Protein AF-A0A6L9K5I9-F1 (afdb_monomer)

Mean predicted aligned error: 16.84 Å

pLDDT: mean 73.8, std 23.32, range [23.48, 98.81]

Solvent-accessible surface area (backbone atoms only — not comparable to full-atom values): 22232 Å² total; per-residue (Å²): 139,78,74,70,57,63,64,54,61,61,72,71,57,84,81,70,62,66,50,76,47,71,53,78,63,86,67,100,59,48,46,54,65,46,84,79,52,82,53,66,43,100,80,73,38,39,38,43,39,44,47,50,68,96,60,84,58,70,50,63,47,52,79,32,94,57,38,46,59,48,74,42,62,95,73,36,30,36,41,38,38,45,59,85,59,86,42,80,53,63,50,74,37,50,32,45,35,38,39,87,93,21,48,30,38,38,40,40,36,40,48,38,26,75,73,78,82,60,56,69,46,55,48,34,51,50,22,53,50,58,39,43,71,38,87,83,83,68,62,84,91,52,65,66,73,76,28,86,42,41,41,65,43,79,54,96,92,36,56,40,45,31,34,39,51,49,57,59,60,67,42,42,25,49,53,51,40,68,46,56,56,61,36,54,60,24,32,36,39,31,48,23,46,24,48,30,23,48,45,58,54,72,37,51,73,25,58,52,24,28,36,42,31,48,24,40,30,50,30,25,48,49,79,52,57,65,27,57,48,25,29,32,40,30,51,19,42,28,49,31,26,51,55,66,63,72,70,60,31,64,24,48,57,23,28,36,42,32,48,22,38,26,55,30,28,50,45,68,63,83,69,47,63,53,36,48,48,24,27,36,45,30,51,20,40,27,53,32,26,51,49,63,56,56,53,61,36,65,27,61,48,27,30,34,41,30,52,19,41,28,49,30,27,50,46,66,46,68,45,48,39,66,25,85,48,50,76,41,57,37,55,20,48,40,55,61,44,82,69,83,42,67,46,52,75,68,35,73,81,61,75,81,57,92,72,75,51,72,57,79,61,94,89,64,86,80,79,76,80,88,63,99,83,69,84,93,77,85,89,75,94,63,94,70,75,89,76,81,76,81,75,77,78,77,62,73,68,80,74,68,81,116

Secondary structure (DSSP, 8-state):
--STTHHHHGGGS----EEEEEEPPSSSS---B--------TTS-EEEEEB--SSS--EEEES-TTEEEEEEGGGTEEEEEEPPP-SSS-EEEEEEEEETTEEEEEEEEEPPPPP----HHHHHHHHHHHH--SSSSS-TTS-GGGSTTEEEEEETTEEEEEEEE-TT-S--EEE--GGGGG-TT--EEE-TTSEEEEEPPP-TT-TT--EEE--SSEEEE------TT-SEEE--SSEEEEEPPGGGGG-TT--EEE--SSEEESBPPGGGGG-TT-SEEE--SS--BSBPPGGGGG-TT--EEE--SS--EEPPPTTGGG-TT--EEE--SSEE-SPPPHHHHS-GGGGG-TT-BPPP-TT--------TTS---------------------THHHH--

Radius of gyration: 34.43 Å; Cα contacts (8 Å, |Δi|>4): 861; chains: 1; bounding box: 88×58×90 Å

Sequence (402 aa):
MKNKYIYRLFLMLSIVLLAVSCKQPEPEDSLSLSVASIIASADANTYQVNVTTTVSDFTALSDADWCAVSSDISKKNITIVVSKNELTISRKAKITVTAGTKTAFVSVTQAAAEAPVYTKTKRDSMALIALNTGETKWDKTVSMNSWSGVKVEMIDGVRRVTELNVPSAGFITGAFSDSIKNLTELLYLDLSGNNLTNSIPSLVTLNKLIVIDLKNNKLTGVIPTLPISLAYISFGQNNLSGALPLQIKDLTGLMVFDLGLNDLTGSIPAEWSTLTKLRYFYLYGNLLSGTIPAYIASFSKLESLALDYNQLTGEIPAGIGSINSLLKLYLQQNKLTGSIPADLLNNTHWLEWKDFVLPQQNNTTLSAVNSSKYPTKYFRVTSLEPKIQIYPLPEKKYYLER

Structure (mmCIF, N/CA/C/O backbone):
data_AF-A0A6L9K5I9-F1
#
_entry.id   AF-A0A6L9K5I9-F1
#
loop_
_atom_site.group_PDB
_atom_site.id
_atom_site.type_symbol
_atom_site.label_atom_id
_atom_site.label_alt_id
_atom_site.label_comp_id
_atom_site.label_asym_id
_atom_site.label_entity_id
_atom_site.label_seq_id
_atom_site.pdbx_PDB_ins_code
_atom_site.Cartn_x
_atom_site.Cartn_y
_atom_site.Cartn_z
_atom_site.occupancy
_atom_site.B_iso_or_equiv
_atom_site.auth_seq_id
_atom_site.auth_comp_id
_atom_site.auth_asym_id
_atom_site.auth_atom_id
_atom_site.pdbx_PDB_model_num
ATOM 1 N N . MET A 1 1 ? -3.494 7.068 -46.909 1.00 37.44 1 MET A N 1
ATOM 2 C CA . MET A 1 1 ? -2.391 6.168 -46.487 1.00 37.44 1 MET A CA 1
ATOM 3 C C . MET A 1 1 ? -1.022 6.446 -47.145 1.00 37.44 1 MET A C 1
ATOM 5 O O . MET A 1 1 ? -0.133 5.628 -46.978 1.00 37.44 1 MET A O 1
ATOM 9 N N . LYS A 1 2 ? -0.765 7.607 -47.782 1.00 26.44 2 LYS A N 1
ATOM 10 C CA . LYS A 1 2 ? 0.569 7.927 -48.354 1.00 26.44 2 LYS A CA 1
ATOM 11 C C . LYS A 1 2 ? 1.364 9.059 -47.671 1.00 26.44 2 LYS A C 1
ATOM 13 O O . LYS A 1 2 ? 2.539 9.195 -47.959 1.00 26.44 2 LYS A O 1
ATOM 18 N N . ASN A 1 3 ? 0.799 9.774 -46.690 1.00 29.47 3 ASN A N 1
ATOM 19 C CA . ASN A 1 3 ? 1.494 10.889 -46.007 1.00 29.47 3 ASN A CA 1
ATOM 20 C C . ASN A 1 3 ? 1.966 10.613 -44.566 1.00 29.47 3 ASN A C 1
ATOM 22 O O . ASN A 1 3 ? 2.546 11.488 -43.937 1.00 29.47 3 ASN A O 1
ATOM 26 N N . LYS A 1 4 ? 1.778 9.396 -44.031 1.00 29.66 4 LYS A N 1
ATOM 27 C CA . LYS A 1 4 ? 2.239 9.034 -42.669 1.00 29.66 4 LYS A CA 1
ATOM 28 C C . LYS A 1 4 ? 3.623 8.364 -42.639 1.00 29.66 4 LYS A C 1
ATOM 30 O O . LYS A 1 4 ? 4.218 8.245 -41.573 1.00 29.66 4 LYS A O 1
ATOM 35 N N . TYR A 1 5 ? 4.138 7.957 -43.802 1.00 29.45 5 TYR A N 1
ATOM 36 C CA . TYR A 1 5 ? 5.473 7.363 -43.946 1.00 29.45 5 TYR A CA 1
ATOM 37 C C . TYR A 1 5 ? 6.571 8.406 -44.189 1.00 29.45 5 TYR A C 1
ATOM 39 O O . TYR A 1 5 ? 7.704 8.173 -43.790 1.00 29.45 5 TYR A O 1
ATOM 47 N N . ILE A 1 6 ? 6.235 9.587 -44.719 1.00 31.75 6 ILE A N 1
ATOM 48 C CA . ILE A 1 6 ? 7.206 10.674 -44.939 1.00 31.75 6 ILE A CA 1
ATOM 49 C C . ILE A 1 6 ? 7.642 11.303 -43.600 1.00 31.75 6 ILE A C 1
ATOM 51 O O . ILE A 1 6 ? 8.823 11.564 -43.404 1.00 31.75 6 ILE A O 1
ATOM 55 N N . TYR A 1 7 ? 6.743 11.393 -42.611 1.00 28.20 7 TYR A N 1
ATOM 56 C CA . TYR A 1 7 ? 7.106 11.791 -41.240 1.00 28.20 7 TYR A CA 1
ATOM 57 C C . TYR A 1 7 ? 7.809 10.688 -40.428 1.00 28.20 7 TYR A C 1
ATOM 59 O O . TYR A 1 7 ? 8.507 10.994 -39.468 1.00 28.20 7 TYR A O 1
ATOM 67 N N . ARG A 1 8 ? 7.660 9.407 -40.800 1.00 29.86 8 ARG A N 1
ATOM 68 C CA . ARG A 1 8 ? 8.385 8.293 -40.156 1.00 29.86 8 ARG A CA 1
ATOM 69 C C . ARG A 1 8 ? 9.781 8.071 -40.731 1.00 29.86 8 ARG A C 1
ATOM 71 O O . ARG A 1 8 ? 10.629 7.560 -40.012 1.00 29.86 8 ARG A O 1
ATOM 78 N N . LEU A 1 9 ? 10.027 8.485 -41.974 1.00 27.02 9 LEU A N 1
ATOM 79 C CA . LEU A 1 9 ? 11.362 8.445 -42.572 1.00 27.02 9 LEU A CA 1
ATOM 80 C C . LEU A 1 9 ? 12.251 9.600 -42.076 1.00 27.02 9 LEU A C 1
ATOM 82 O O . LEU A 1 9 ? 13.461 9.440 -41.998 1.00 27.02 9 LEU A O 1
ATOM 86 N N . PHE A 1 10 ? 11.654 10.717 -41.644 1.00 28.89 10 PHE A N 1
ATOM 87 C CA . PHE A 1 10 ? 12.381 11.821 -41.003 1.00 28.89 10 PHE A CA 1
ATOM 88 C C . PHE A 1 10 ? 12.674 11.607 -39.507 1.00 28.89 10 PHE A C 1
ATOM 90 O O . PHE A 1 10 ? 13.553 12.268 -38.967 1.00 28.89 10 PHE A O 1
ATOM 97 N N . LEU A 1 11 ? 11.997 10.665 -38.835 1.00 27.81 11 LEU A N 1
ATOM 98 C CA . LEU A 1 11 ? 12.210 10.362 -37.408 1.00 27.81 11 LEU A CA 1
ATOM 99 C C . LEU A 1 11 ? 13.226 9.225 -37.156 1.00 27.81 11 LEU A C 1
ATOM 101 O O . LEU A 1 11 ? 13.406 8.792 -36.021 1.00 27.81 11 LEU A O 1
ATOM 105 N N . MET A 1 12 ? 13.877 8.737 -38.217 1.00 30.11 12 MET A N 1
ATOM 106 C CA . MET A 1 12 ? 15.059 7.863 -38.175 1.00 30.11 12 MET A CA 1
ATOM 107 C C . MET A 1 12 ? 16.297 8.557 -38.774 1.00 30.11 12 MET A C 1
ATOM 109 O O . MET A 1 12 ? 17.213 7.896 -39.248 1.00 30.11 12 MET A O 1
ATOM 113 N N . LEU A 1 13 ? 16.353 9.890 -38.742 1.00 33.66 13 LEU A N 1
ATOM 114 C CA . LEU A 1 13 ? 17.624 10.603 -38.822 1.00 33.66 13 LEU A CA 1
ATOM 115 C C . LEU A 1 13 ? 17.983 11.031 -37.405 1.00 33.66 13 LEU A C 1
ATOM 117 O O . LEU A 1 13 ? 17.402 11.962 -36.857 1.00 33.66 13 LEU A O 1
ATOM 121 N N . SER A 1 14 ? 18.925 10.322 -36.794 1.00 39.16 14 SER A N 1
ATOM 122 C CA . SER A 1 14 ? 19.628 10.784 -35.603 1.00 39.16 14 SER A CA 1
ATOM 123 C C . SER A 1 14 ? 20.264 12.139 -35.913 1.00 39.16 14 SER A C 1
ATOM 125 O O . SER A 1 14 ? 21.324 12.196 -36.532 1.00 39.16 14 SER A O 1
ATOM 127 N N . ILE A 1 15 ? 19.604 13.232 -35.518 1.00 43.12 15 ILE A N 1
ATOM 128 C CA . ILE A 1 15 ? 20.187 14.573 -35.562 1.00 43.12 15 ILE A CA 1
ATOM 129 C C . ILE A 1 15 ? 21.228 14.616 -34.447 1.00 43.12 15 ILE A C 1
ATOM 131 O O . ILE A 1 15 ? 20.967 15.007 -33.313 1.00 43.12 15 ILE A O 1
ATOM 135 N N . VAL A 1 16 ? 22.427 14.146 -34.767 1.00 49.56 16 VAL A N 1
ATOM 136 C CA . VAL A 1 16 ? 23.600 14.403 -33.951 1.00 49.56 16 VAL A CA 1
ATOM 137 C C . VAL A 1 16 ? 23.960 15.866 -34.185 1.00 49.56 16 VAL A C 1
ATOM 139 O O . VAL A 1 16 ? 24.502 16.221 -35.230 1.00 49.56 16 VAL A O 1
ATOM 142 N N . LEU A 1 17 ? 23.628 16.745 -33.238 1.00 51.12 17 LEU A N 1
ATOM 143 C CA . LEU A 1 17 ? 24.136 18.114 -33.266 1.00 51.12 17 LEU A CA 1
ATOM 144 C C . LEU A 1 17 ? 25.637 18.049 -32.932 1.00 51.12 17 LEU A C 1
ATOM 146 O O . LEU A 1 17 ? 26.024 17.944 -31.767 1.00 51.12 17 LEU A O 1
ATOM 150 N N . LEU A 1 18 ? 26.476 18.012 -33.967 1.00 54.06 18 LEU A N 1
ATOM 151 C CA . LEU A 1 18 ? 27.933 18.041 -33.854 1.00 54.06 18 LEU A CA 1
ATOM 152 C C . LEU A 1 18 ? 28.428 19.471 -34.039 1.00 54.06 18 LEU A C 1
ATOM 154 O O . LEU A 1 18 ? 28.191 20.095 -35.071 1.00 54.06 18 LEU A O 1
ATOM 158 N N . ALA A 1 19 ? 29.129 19.976 -33.027 1.00 57.81 19 ALA A N 1
ATOM 159 C CA . ALA A 1 19 ? 29.834 21.246 -33.101 1.00 57.81 19 ALA A CA 1
ATOM 160 C C . ALA A 1 19 ? 31.334 20.966 -33.215 1.00 57.81 19 ALA A C 1
ATOM 162 O O . ALA A 1 19 ? 31.921 20.327 -32.336 1.00 57.81 19 ALA A O 1
ATOM 163 N N . VAL A 1 20 ? 31.939 21.452 -34.299 1.00 58.50 20 VAL A N 1
ATOM 164 C CA . VAL A 1 20 ? 33.385 21.416 -34.524 1.00 58.50 20 VAL A CA 1
ATOM 165 C C . VAL A 1 20 ? 33.899 22.846 -34.440 1.00 58.50 20 VAL A C 1
ATOM 167 O O . VAL A 1 20 ? 33.431 23.714 -35.174 1.00 58.50 20 VAL A O 1
ATOM 170 N N . SER A 1 21 ? 34.843 23.105 -33.540 1.00 60.97 21 SER A N 1
ATOM 171 C CA . SER A 1 21 ? 35.489 24.413 -33.428 1.00 60.97 21 SER A CA 1
ATOM 172 C C . SER A 1 21 ? 37.004 24.269 -33.386 1.00 60.97 21 SER A C 1
ATOM 174 O O . SER A 1 21 ? 37.548 23.364 -32.752 1.00 60.97 21 SER A O 1
ATOM 176 N N . CYS A 1 22 ? 37.695 25.178 -34.067 1.00 57.91 22 CYS A N 1
ATOM 177 C CA . CYS A 1 22 ? 39.143 25.294 -33.980 1.00 57.91 22 CYS A CA 1
ATOM 178 C C . CYS A 1 22 ? 39.484 26.376 -32.965 1.00 57.91 22 CYS A C 1
ATOM 180 O O . CYS A 1 22 ? 38.955 27.486 -33.037 1.00 57.91 22 CYS A O 1
ATOM 182 N N . LYS A 1 23 ? 40.383 26.066 -32.031 1.00 56.25 23 LYS A N 1
ATOM 183 C CA . LYS A 1 23 ? 40.947 27.066 -31.125 1.00 56.25 23 LYS A CA 1
ATOM 184 C C . LYS A 1 23 ? 42.453 27.102 -31.336 1.00 56.25 23 LYS A C 1
ATOM 186 O O . LYS A 1 23 ? 43.134 26.101 -31.123 1.00 56.25 23 LYS A O 1
ATOM 191 N N . GLN A 1 24 ? 42.941 28.251 -31.787 1.00 55.66 24 GLN A N 1
ATOM 192 C CA . GLN A 1 24 ? 44.367 28.509 -31.943 1.00 55.66 24 GLN A CA 1
ATOM 193 C C . GLN A 1 24 ? 44.968 28.831 -30.568 1.00 55.66 24 GLN A C 1
ATOM 195 O O . GLN A 1 24 ? 44.384 29.642 -29.843 1.00 55.66 24 GLN A O 1
ATOM 200 N N . PRO A 1 25 ? 46.084 28.209 -30.163 1.00 50.41 25 PRO A N 1
ATOM 201 C CA . PRO A 1 25 ? 46.921 28.786 -29.121 1.00 50.41 25 PRO A CA 1
ATOM 202 C C . PRO A 1 25 ? 47.655 30.020 -29.690 1.00 50.41 25 PRO A C 1
ATOM 204 O O . PRO A 1 25 ? 48.114 29.984 -30.829 1.00 50.41 25 PRO A O 1
ATOM 207 N N . GLU A 1 26 ? 47.767 31.109 -28.926 1.00 47.28 26 GLU A N 1
ATOM 208 C CA . GLU A 1 26 ? 48.805 32.130 -29.175 1.00 47.28 26 GLU A CA 1
ATOM 209 C C . GLU A 1 26 ? 50.109 31.702 -28.474 1.00 47.28 26 GLU A C 1
ATOM 211 O O . GLU A 1 26 ? 50.004 31.083 -27.407 1.00 47.28 26 GLU A O 1
ATOM 216 N N . PRO A 1 27 ? 51.321 32.003 -29.005 1.00 57.25 27 PRO A N 1
ATOM 217 C CA . PRO A 1 27 ? 51.669 33.004 -30.033 1.00 57.25 27 PRO A CA 1
ATOM 218 C C . PRO A 1 27 ? 52.239 32.415 -31.353 1.00 57.25 27 PRO A C 1
ATOM 220 O O . PRO A 1 27 ? 52.325 31.199 -31.477 1.00 57.25 27 PRO A O 1
ATOM 223 N N . GLU A 1 28 ? 52.575 33.316 -32.303 1.00 51.91 28 GLU A N 1
ATOM 224 C CA . GLU A 1 28 ? 53.202 33.302 -33.668 1.00 51.91 28 GLU A CA 1
ATOM 225 C C . GLU A 1 28 ? 53.589 31.994 -34.420 1.00 51.91 28 GLU A C 1
ATOM 227 O O . GLU A 1 28 ? 53.764 32.014 -35.642 1.00 51.91 28 GLU A O 1
ATOM 232 N N . ASP A 1 29 ? 53.634 30.838 -33.762 1.00 50.78 29 ASP A N 1
ATOM 233 C CA . ASP A 1 29 ? 53.947 29.517 -34.316 1.00 50.78 29 ASP A CA 1
ATOM 234 C C . ASP A 1 29 ? 52.746 28.558 -34.373 1.00 50.78 29 ASP A C 1
ATOM 236 O O . ASP A 1 29 ? 52.895 27.335 -34.394 1.00 50.78 29 ASP A O 1
ATOM 240 N N . SER A 1 30 ? 51.527 29.089 -34.455 1.00 54.94 30 SER A N 1
ATOM 241 C CA . SER A 1 30 ? 50.318 28.273 -34.571 1.00 54.94 30 SER A CA 1
ATOM 242 C C . SER A 1 30 ? 49.972 27.919 -36.026 1.00 54.94 30 SER A C 1
ATOM 244 O O . SER A 1 30 ? 50.198 28.680 -36.970 1.00 54.94 30 SER A O 1
ATOM 246 N N . LEU A 1 31 ? 49.465 26.699 -36.227 1.00 63.75 31 LEU A N 1
ATOM 247 C CA . LEU A 1 31 ? 48.953 26.218 -37.515 1.00 63.75 31 LEU A CA 1
ATOM 248 C C . LEU A 1 31 ? 47.589 26.841 -37.796 1.00 63.75 31 LEU A C 1
ATOM 250 O O . LEU A 1 31 ? 46.638 26.554 -37.072 1.00 63.75 31 LEU A O 1
ATOM 254 N N . SER A 1 32 ? 47.445 27.620 -38.872 1.00 59.91 32 SER A N 1
ATOM 255 C CA . SER A 1 32 ? 46.154 28.217 -39.224 1.00 59.91 32 SER A CA 1
ATOM 256 C C . SER A 1 32 ? 45.143 27.157 -39.688 1.00 59.91 32 SER A C 1
ATOM 258 O O . SER A 1 32 ? 45.092 26.710 -40.831 1.00 59.91 32 SER A O 1
ATOM 260 N N . LEU A 1 33 ? 44.274 26.749 -38.767 1.00 61.59 33 LEU A N 1
ATOM 261 C CA . LEU A 1 33 ? 43.131 25.890 -39.057 1.00 61.59 33 LEU A CA 1
ATOM 262 C C . LEU A 1 33 ? 41.921 26.759 -39.381 1.00 61.59 33 LEU A C 1
ATOM 264 O O . LEU A 1 33 ? 41.504 27.567 -38.549 1.00 61.59 33 LEU A O 1
ATOM 268 N N . SER A 1 34 ? 41.321 26.547 -40.549 1.00 57.34 34 SER A N 1
ATOM 269 C CA . SER A 1 34 ? 40.049 27.155 -40.926 1.00 57.34 34 SER A CA 1
ATOM 270 C C . SER A 1 34 ? 39.030 26.062 -41.232 1.00 57.34 34 SER A C 1
ATOM 272 O O . SER A 1 34 ? 39.247 25.168 -42.047 1.00 57.34 34 SER A O 1
ATOM 274 N N . VAL A 1 35 ? 37.877 26.123 -40.568 1.00 54.50 35 VAL A N 1
ATOM 275 C CA . VAL A 1 35 ? 36.762 25.223 -40.876 1.00 54.50 35 VAL A CA 1
ATOM 276 C C . VAL A 1 35 ? 36.058 25.786 -42.110 1.00 54.50 35 VAL A C 1
ATOM 278 O O . VAL A 1 35 ? 35.191 26.644 -41.992 1.00 54.50 35 VAL A O 1
ATOM 281 N N . ALA A 1 36 ? 36.484 25.362 -43.302 1.00 44.28 36 ALA A N 1
ATOM 282 C CA . ALA A 1 36 ? 35.944 25.884 -44.560 1.00 44.28 36 ALA A CA 1
ATOM 283 C C . ALA A 1 36 ? 34.514 25.387 -44.848 1.00 44.28 36 ALA A C 1
ATOM 285 O O . ALA A 1 36 ? 33.697 26.132 -45.380 1.00 44.28 36 ALA A O 1
ATOM 286 N N . SER A 1 37 ? 34.203 24.137 -44.492 1.00 47.41 37 SER A N 1
ATOM 287 C CA . SER A 1 37 ? 32.873 23.551 -44.678 1.00 47.41 37 SER A CA 1
ATOM 288 C C . SER A 1 37 ? 32.733 22.258 -43.885 1.00 47.41 37 SER A C 1
ATOM 290 O O . SER A 1 37 ? 33.524 21.338 -44.069 1.00 47.41 37 SER A O 1
ATOM 292 N N . ILE A 1 38 ? 31.691 22.152 -43.065 1.00 51.91 38 ILE A N 1
ATOM 293 C CA . ILE A 1 38 ? 31.254 20.867 -42.523 1.00 51.91 38 ILE A CA 1
ATOM 294 C C . ILE A 1 38 ? 30.366 20.213 -43.585 1.00 51.91 38 ILE A C 1
ATOM 296 O O . ILE A 1 38 ? 29.193 20.556 -43.716 1.00 51.91 38 ILE A O 1
ATOM 300 N N . ILE A 1 39 ? 30.934 19.302 -44.375 1.00 51.03 39 ILE A N 1
ATOM 301 C CA . ILE A 1 39 ? 30.154 18.470 -45.295 1.00 51.03 39 ILE A CA 1
ATOM 302 C C . ILE A 1 39 ? 29.812 17.189 -44.544 1.00 51.03 39 ILE A C 1
ATOM 304 O O . ILE A 1 39 ? 30.672 16.328 -44.377 1.00 51.03 39 ILE A O 1
ATOM 308 N N . ALA A 1 40 ? 28.573 17.085 -44.065 1.00 51.38 40 ALA A N 1
ATOM 309 C CA . ALA A 1 40 ? 28.052 15.814 -43.588 1.00 51.38 40 ALA A CA 1
ATOM 310 C C . ALA A 1 40 ? 27.915 14.871 -44.792 1.00 51.38 40 ALA A C 1
ATOM 312 O O . ALA A 1 40 ? 27.227 15.187 -45.766 1.00 51.38 40 ALA A O 1
ATOM 313 N N . SER A 1 41 ? 28.587 13.725 -44.742 1.00 53.12 41 SER A N 1
ATOM 314 C CA . SER A 1 41 ? 28.348 12.616 -45.669 1.00 53.12 41 SER A CA 1
ATOM 315 C C . SER A 1 41 ? 26.896 12.134 -45.581 1.00 53.12 41 SER A C 1
ATOM 317 O O . SER A 1 41 ? 26.194 12.377 -44.599 1.00 53.12 41 SER A O 1
ATOM 319 N N . ALA A 1 42 ? 26.442 11.393 -46.596 1.00 49.47 42 ALA A N 1
ATOM 320 C CA . ALA A 1 42 ? 25.084 10.845 -46.650 1.00 49.47 42 ALA A CA 1
ATOM 321 C C . ALA A 1 42 ? 24.710 9.942 -45.449 1.00 49.47 42 ALA A C 1
ATOM 323 O O . ALA A 1 42 ? 23.530 9.686 -45.228 1.00 49.47 42 ALA A O 1
ATOM 324 N N . ASP A 1 43 ? 25.693 9.477 -44.671 1.00 53.50 43 ASP A N 1
ATOM 325 C CA . ASP A 1 43 ? 25.524 8.663 -43.460 1.00 53.50 43 ASP A CA 1
ATOM 326 C C . ASP A 1 43 ? 25.540 9.466 -42.135 1.00 53.50 43 ASP A C 1
ATOM 328 O O . ASP A 1 43 ? 25.426 8.868 -41.066 1.00 53.50 43 ASP A O 1
ATOM 332 N N . ALA A 1 44 ? 25.661 10.801 -42.195 1.00 58.12 44 ALA A N 1
ATOM 333 C CA . ALA A 1 44 ? 25.676 11.741 -41.064 1.00 58.12 44 ALA A CA 1
ATOM 334 C C . ALA A 1 44 ? 26.794 11.547 -40.009 1.00 58.12 44 ALA A C 1
ATOM 336 O O . ALA A 1 44 ? 26.738 12.177 -38.953 1.00 58.12 44 ALA A O 1
ATOM 337 N N . ASN A 1 45 ? 27.818 10.726 -40.282 1.00 64.12 45 ASN A N 1
ATOM 338 C CA . ASN A 1 45 ? 28.879 10.394 -39.316 1.00 64.12 45 ASN A CA 1
ATOM 339 C C . ASN A 1 45 ? 30.294 10.825 -39.747 1.00 64.12 45 ASN A C 1
ATOM 341 O O . ASN A 1 45 ? 31.237 10.678 -38.966 1.00 64.12 45 ASN A O 1
ATOM 345 N N . THR A 1 46 ? 30.458 11.371 -40.956 1.00 62.97 46 THR A N 1
ATOM 346 C CA . THR A 1 46 ? 31.754 11.845 -41.468 1.00 62.97 46 THR A CA 1
ATOM 347 C C . THR A 1 46 ? 31.746 13.357 -41.679 1.00 62.97 46 THR A C 1
ATOM 349 O O . THR A 1 46 ? 30.794 13.918 -42.219 1.00 62.97 46 THR A O 1
ATOM 352 N N . TYR A 1 47 ? 32.833 14.005 -41.259 1.00 65.81 47 TYR A N 1
ATOM 353 C CA . TYR A 1 47 ? 33.050 15.449 -41.266 1.00 65.81 47 TYR A CA 1
ATOM 354 C C . TYR A 1 47 ? 34.430 15.747 -41.861 1.00 65.81 47 TYR A C 1
ATOM 356 O O . TYR A 1 47 ? 35.400 15.073 -41.528 1.00 65.81 47 TYR A O 1
ATOM 364 N N . GLN A 1 48 ? 34.554 16.761 -42.719 1.00 65.25 48 GLN A N 1
ATOM 365 C CA . GLN A 1 48 ? 35.847 17.181 -43.281 1.00 65.25 48 GLN A CA 1
ATOM 366 C C . GLN A 1 48 ? 36.276 18.546 -42.734 1.00 65.25 48 GLN A C 1
ATOM 368 O O . GLN A 1 48 ? 35.452 19.450 -42.600 1.00 65.25 48 GLN A O 1
ATOM 373 N N . VAL A 1 49 ? 37.562 18.690 -42.407 1.00 66.12 49 VAL A N 1
ATOM 374 C CA . VAL A 1 49 ? 38.171 19.907 -41.859 1.00 66.12 49 VAL A CA 1
ATOM 375 C C . VAL A 1 49 ? 39.433 20.238 -42.646 1.00 66.12 49 VAL A C 1
ATOM 377 O O . VAL A 1 49 ? 40.443 19.539 -42.562 1.00 66.12 49 VAL A O 1
ATOM 380 N N . ASN A 1 50 ? 39.396 21.358 -43.364 1.00 64.19 50 ASN A N 1
ATOM 381 C CA . ASN A 1 50 ? 40.550 21.832 -44.118 1.00 64.19 50 ASN A CA 1
ATOM 382 C C . ASN A 1 50 ? 41.633 22.378 -43.179 1.00 64.19 50 ASN A C 1
ATOM 384 O O . ASN A 1 50 ? 41.368 23.135 -42.244 1.00 64.19 50 ASN A O 1
ATOM 388 N N . VAL A 1 51 ? 42.878 22.008 -43.454 1.00 63.66 51 VAL A N 1
ATOM 389 C CA . VAL A 1 51 ? 44.055 22.456 -42.713 1.00 63.66 51 VAL A CA 1
ATOM 390 C C . VAL A 1 51 ? 44.855 23.365 -43.625 1.00 63.66 51 VAL A C 1
ATOM 392 O O . VAL A 1 51 ? 45.347 22.931 -44.662 1.00 63.66 51 VAL A O 1
ATOM 395 N N . THR A 1 52 ? 45.028 24.631 -43.253 1.00 61.22 52 THR A N 1
ATOM 396 C CA . THR A 1 52 ? 45.925 25.511 -44.006 1.00 61.22 52 THR A CA 1
ATOM 397 C C . THR A 1 52 ? 47.299 25.473 -43.345 1.00 61.22 52 THR A C 1
ATOM 399 O O . THR A 1 52 ? 47.472 25.852 -42.194 1.00 61.22 52 THR A O 1
ATOM 402 N N . THR A 1 53 ? 48.298 24.963 -44.062 1.00 60.72 53 THR A N 1
ATOM 403 C CA . THR A 1 53 ? 49.682 24.902 -43.574 1.00 60.72 53 THR A CA 1
ATOM 404 C C . THR A 1 53 ? 50.673 25.261 -44.676 1.00 60.72 53 THR A C 1
ATOM 406 O O . THR A 1 53 ? 50.458 24.952 -45.858 1.00 60.72 53 THR A O 1
ATOM 409 N N . THR A 1 54 ? 51.752 25.940 -44.280 1.00 59.12 54 THR A N 1
ATOM 410 C CA . THR A 1 54 ? 52.923 26.245 -45.115 1.00 59.12 54 THR A CA 1
ATOM 411 C C . THR A 1 54 ? 53.907 25.074 -45.192 1.00 59.12 54 THR A C 1
ATOM 413 O O . THR A 1 54 ? 54.746 25.054 -46.087 1.00 59.12 54 THR A O 1
ATOM 416 N N . VAL A 1 55 ? 53.785 24.088 -44.296 1.00 63.69 55 VAL A N 1
ATOM 417 C CA . VAL A 1 55 ? 54.591 22.857 -44.265 1.00 63.69 55 VAL A CA 1
ATOM 418 C C . VAL A 1 55 ? 53.918 21.782 -45.128 1.00 63.69 55 VAL A C 1
ATOM 420 O O . VAL A 1 55 ? 52.690 21.697 -45.149 1.00 63.69 55 VAL A O 1
ATOM 423 N N . SER A 1 56 ? 54.702 20.983 -45.860 1.00 64.88 56 SER A N 1
ATOM 424 C CA . SER A 1 56 ? 54.198 19.957 -46.791 1.00 64.88 56 SER A CA 1
ATOM 425 C C . SER A 1 56 ? 53.442 18.822 -46.102 1.00 64.88 56 SER A C 1
ATOM 427 O O . SER A 1 56 ? 52.475 18.321 -46.668 1.00 64.88 56 SER A O 1
ATOM 429 N N . ASP A 1 57 ? 53.841 18.468 -44.880 1.00 74.31 57 ASP A N 1
ATOM 430 C CA . ASP A 1 57 ? 53.349 17.294 -44.162 1.00 74.31 57 ASP A CA 1
ATOM 431 C C . ASP A 1 57 ? 52.765 17.667 -42.796 1.00 74.31 57 ASP A C 1
ATOM 433 O O . ASP A 1 57 ? 53.270 18.551 -42.097 1.00 74.31 57 ASP A O 1
ATOM 437 N N . PHE A 1 58 ? 51.696 16.974 -42.403 1.00 80.56 58 PHE A N 1
ATOM 438 C CA . PHE A 1 58 ? 51.065 17.111 -41.093 1.00 80.56 58 PHE A CA 1
ATOM 439 C C . PHE A 1 58 ? 50.482 15.775 -40.623 1.00 80.56 58 PHE A C 1
ATOM 441 O O . PHE A 1 58 ? 50.116 14.913 -41.424 1.00 80.56 58 PHE A O 1
ATOM 448 N N . THR A 1 59 ? 50.353 15.623 -39.309 1.00 82.88 59 THR A N 1
ATOM 449 C CA . THR A 1 59 ? 49.666 14.502 -38.663 1.00 82.88 59 THR A CA 1
ATOM 450 C C . THR A 1 59 ? 48.478 15.011 -37.859 1.00 82.88 59 THR A C 1
ATOM 452 O O . THR A 1 59 ? 48.459 16.157 -37.409 1.00 82.88 59 THR A O 1
ATOM 455 N N . ALA A 1 60 ? 47.460 14.167 -37.700 1.00 83.44 60 ALA A N 1
ATOM 456 C CA . ALA A 1 60 ? 46.285 14.473 -36.898 1.00 83.44 60 ALA A CA 1
ATOM 457 C C . ALA A 1 60 ? 45.914 13.258 -36.048 1.00 83.44 60 ALA A C 1
ATOM 459 O O . ALA A 1 60 ? 45.764 12.156 -36.573 1.00 83.44 60 ALA A O 1
ATOM 460 N N . LEU A 1 61 ? 45.786 13.461 -34.739 1.00 84.75 61 LEU A N 1
ATOM 461 C CA . LEU A 1 61 ? 45.486 12.406 -33.773 1.00 84.75 61 LEU A CA 1
ATOM 462 C C . LEU A 1 61 ? 44.329 12.834 -32.877 1.00 84.75 61 LEU A C 1
ATOM 464 O O . LEU A 1 61 ? 44.323 13.953 -32.366 1.00 84.75 61 LEU A O 1
ATOM 468 N N . SER A 1 62 ? 43.366 11.937 -32.686 1.00 86.62 62 SER A N 1
ATOM 469 C CA . SER A 1 62 ? 42.270 12.096 -31.727 1.00 86.62 62 SER A CA 1
ATOM 470 C C . SER A 1 62 ? 42.648 11.485 -30.381 1.00 86.62 62 SER A C 1
ATOM 472 O O . SER A 1 62 ? 43.313 10.452 -30.338 1.00 86.62 62 SER A O 1
ATOM 474 N N . ASP A 1 63 ? 42.202 12.105 -29.292 1.00 86.50 63 ASP A N 1
ATOM 475 C CA . ASP A 1 63 ? 42.311 11.574 -27.928 1.00 86.50 63 ASP A CA 1
ATOM 476 C C . ASP A 1 63 ? 41.144 10.650 -27.531 1.00 86.50 63 ASP A C 1
ATOM 478 O O . ASP A 1 63 ? 41.116 10.135 -26.414 1.00 86.50 63 ASP A O 1
ATOM 482 N N . ALA A 1 64 ? 40.186 10.438 -28.436 1.00 80.00 64 ALA A N 1
ATOM 483 C CA . ALA A 1 64 ? 38.967 9.691 -28.178 1.00 80.00 64 ALA A CA 1
ATOM 484 C C . ALA A 1 64 ? 38.799 8.512 -29.142 1.00 80.00 64 ALA A C 1
ATOM 486 O O . ALA A 1 64 ? 38.838 8.672 -30.361 1.00 80.00 64 ALA A O 1
ATOM 487 N N . ASP A 1 65 ? 38.509 7.341 -28.580 1.00 79.81 65 ASP A N 1
ATOM 488 C CA . ASP A 1 65 ? 38.240 6.081 -29.284 1.00 79.81 65 ASP A CA 1
ATOM 489 C C . ASP A 1 65 ? 36.998 6.130 -30.192 1.00 79.81 65 ASP A C 1
ATOM 491 O O . ASP A 1 65 ? 36.927 5.448 -31.213 1.00 79.81 65 ASP A O 1
ATOM 495 N N . TRP A 1 66 ? 36.027 6.976 -29.855 1.00 75.50 66 TRP A N 1
ATOM 496 C CA . TRP A 1 66 ? 34.796 7.170 -30.615 1.00 75.50 66 TRP A CA 1
ATOM 497 C C . TRP A 1 66 ? 34.917 8.183 -31.764 1.00 75.50 66 TRP A C 1
ATOM 499 O O . TRP A 1 66 ? 33.948 8.343 -32.512 1.00 75.50 66 TRP A O 1
ATOM 509 N N . CYS A 1 67 ? 36.059 8.865 -31.899 1.00 80.50 67 CYS A N 1
ATOM 510 C CA . CYS A 1 67 ? 36.333 9.905 -32.891 1.00 80.50 67 CYS A CA 1
ATOM 511 C C . CYS A 1 67 ? 37.613 9.543 -33.660 1.00 80.50 67 CYS A C 1
ATOM 513 O O . CYS A 1 67 ? 38.721 9.804 -33.199 1.00 80.50 67 CYS A O 1
ATOM 515 N N . ALA A 1 68 ? 37.466 8.919 -34.825 1.00 81.25 68 ALA A N 1
ATOM 516 C CA . ALA A 1 68 ? 38.577 8.532 -35.681 1.00 81.25 68 ALA A CA 1
ATOM 517 C C . ALA A 1 68 ? 38.965 9.670 -36.632 1.00 81.25 68 ALA A C 1
ATOM 519 O O . ALA A 1 68 ? 38.123 10.455 -37.073 1.00 81.25 68 ALA A O 1
ATOM 520 N N . VAL A 1 69 ? 40.253 9.748 -36.964 1.00 84.56 69 VAL A N 1
ATOM 521 C CA . VAL A 1 69 ? 40.809 10.814 -37.799 1.00 84.56 69 VAL A CA 1
ATOM 522 C C . VAL A 1 69 ? 41.716 10.216 -38.865 1.00 84.56 69 VAL A C 1
ATOM 524 O O . VAL A 1 69 ? 42.541 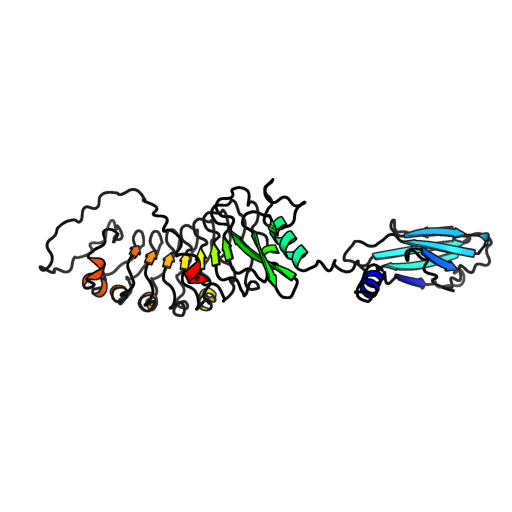9.355 -38.569 1.00 84.56 69 VAL A O 1
ATOM 527 N N . SER A 1 70 ? 41.580 10.690 -40.100 1.00 82.12 70 SER A N 1
ATOM 528 C CA . SER A 1 70 ? 42.505 10.409 -41.196 1.00 82.12 70 SER A CA 1
ATOM 529 C C . SER A 1 70 ? 42.909 11.704 -41.900 1.00 82.12 70 SER A C 1
ATOM 531 O O . SER A 1 70 ? 42.132 12.657 -41.976 1.00 82.12 70 SER A O 1
ATOM 533 N N . SER A 1 71 ? 44.143 11.767 -42.400 1.00 79.94 71 SER A N 1
ATOM 534 C CA . SER A 1 71 ? 44.675 12.926 -43.121 1.00 79.94 71 SER A CA 1
ATOM 535 C C . SER A 1 71 ? 44.873 12.612 -44.605 1.00 79.94 71 SER A C 1
ATOM 537 O O . SER A 1 71 ? 45.426 11.577 -44.968 1.00 79.94 71 SER A O 1
ATOM 539 N N . ASP A 1 72 ? 44.442 13.531 -45.470 1.00 76.12 72 ASP A N 1
ATOM 540 C CA . ASP A 1 72 ? 44.790 13.553 -46.893 1.00 76.12 72 ASP A CA 1
ATOM 541 C C . ASP A 1 72 ? 45.792 14.693 -47.113 1.00 76.12 72 ASP A C 1
ATOM 543 O O . ASP A 1 72 ? 45.421 15.862 -47.265 1.00 76.12 72 ASP A O 1
ATOM 547 N N . ILE A 1 73 ? 47.081 14.340 -47.080 1.00 71.69 73 ILE A N 1
ATOM 548 C CA . ILE A 1 73 ? 48.201 15.286 -47.196 1.00 71.69 73 ILE A CA 1
ATOM 549 C C . ILE A 1 73 ? 48.154 16.012 -48.548 1.00 71.69 73 ILE A C 1
ATOM 551 O O . ILE A 1 73 ? 48.370 17.222 -48.608 1.00 71.69 73 ILE A O 1
ATOM 555 N N . SER A 1 74 ? 47.767 15.307 -49.620 1.00 70.25 74 SER A N 1
ATOM 556 C CA . SER A 1 74 ? 47.690 15.864 -50.978 1.00 70.25 74 SER A CA 1
ATOM 557 C C . SER A 1 74 ? 46.650 16.981 -51.109 1.00 70.25 74 SER A C 1
ATOM 559 O O . SER A 1 74 ? 46.822 17.905 -51.903 1.00 70.25 74 SER A O 1
ATOM 561 N N . LYS A 1 75 ? 45.592 16.925 -50.290 1.00 66.75 75 LYS A N 1
ATOM 562 C CA . LYS A 1 75 ? 44.496 17.903 -50.274 1.00 66.75 75 LYS A CA 1
ATOM 563 C C . LYS A 1 75 ? 44.534 18.851 -49.081 1.00 66.75 75 LYS A C 1
ATOM 565 O O . LYS A 1 75 ? 43.628 19.669 -48.946 1.00 66.75 75 LYS A O 1
ATOM 570 N N . LYS A 1 76 ? 45.545 18.737 -48.213 1.00 73.06 76 LYS A N 1
ATOM 571 C CA . LYS A 1 76 ? 45.645 19.482 -46.949 1.00 73.06 76 LYS A CA 1
ATOM 572 C C . LYS A 1 76 ? 44.346 19.424 -46.123 1.00 73.06 76 LYS A C 1
ATOM 574 O O . LYS A 1 76 ? 43.855 20.437 -45.631 1.00 73.06 76 LYS A O 1
ATOM 579 N N . ASN A 1 77 ? 43.754 18.235 -46.004 1.00 74.81 77 ASN A N 1
ATOM 580 C CA . ASN A 1 77 ? 42.454 18.037 -45.356 1.00 74.81 77 ASN A CA 1
ATOM 581 C C . ASN A 1 77 ? 42.528 16.926 -44.301 1.00 74.81 77 ASN A C 1
ATOM 583 O O . ASN A 1 77 ? 43.251 15.941 -44.464 1.00 74.81 77 ASN A O 1
ATOM 587 N N . ILE A 1 78 ? 41.760 17.081 -43.227 1.00 76.75 78 ILE A N 1
ATOM 588 C CA . ILE A 1 78 ? 41.516 16.059 -42.218 1.00 76.75 78 ILE A CA 1
ATOM 589 C C . ILE A 1 78 ? 40.073 15.583 -42.344 1.00 76.75 78 ILE A C 1
ATOM 591 O O . ILE A 1 78 ? 39.133 16.372 -42.281 1.00 76.75 78 ILE A O 1
ATOM 595 N N . THR A 1 79 ? 39.888 14.273 -42.450 1.00 77.81 79 THR A N 1
ATOM 596 C CA . THR A 1 79 ? 38.576 13.642 -42.324 1.00 77.81 79 THR A CA 1
ATOM 597 C C . THR A 1 79 ? 38.400 13.128 -40.899 1.00 77.81 79 THR A C 1
ATOM 599 O O . THR A 1 79 ? 39.236 12.394 -40.378 1.00 77.81 79 THR A O 1
ATOM 602 N N . ILE A 1 80 ? 37.303 13.529 -40.269 1.00 77.25 80 ILE A N 1
ATOM 603 C CA . ILE A 1 80 ? 36.880 13.130 -38.932 1.00 77.25 80 ILE A CA 1
ATOM 604 C C . ILE A 1 80 ? 35.676 12.206 -39.091 1.00 77.25 80 ILE A C 1
ATOM 606 O O . ILE A 1 80 ? 34.667 12.588 -39.682 1.00 77.25 80 ILE A O 1
ATOM 610 N N . VAL A 1 81 ? 35.768 11.001 -38.544 1.00 76.56 81 VAL A N 1
ATOM 611 C CA . VAL A 1 81 ? 34.679 10.022 -38.519 1.00 76.56 81 VAL A CA 1
ATOM 612 C C . VAL A 1 81 ? 34.297 9.782 -37.069 1.00 76.56 81 VAL A C 1
ATOM 614 O O . VAL A 1 81 ? 35.131 9.387 -36.259 1.00 76.56 81 VAL A O 1
ATOM 617 N N . VAL A 1 82 ? 33.035 10.011 -36.725 1.00 73.94 82 VAL A N 1
ATOM 618 C CA . VAL A 1 82 ? 32.539 9.802 -35.362 1.00 73.94 82 VAL A CA 1
ATOM 619 C C . VAL A 1 82 ? 31.618 8.594 -35.305 1.00 73.94 82 VAL A C 1
ATOM 621 O O . VAL A 1 82 ? 30.758 8.396 -36.158 1.00 73.94 82 VAL A O 1
ATOM 624 N N . SER A 1 83 ? 31.768 7.784 -34.263 1.00 74.56 83 SER A N 1
ATOM 625 C CA . SER A 1 83 ? 30.790 6.746 -33.944 1.00 74.56 83 SER A CA 1
ATOM 626 C C . SER A 1 83 ? 29.544 7.360 -33.299 1.00 74.56 83 SER A C 1
ATOM 628 O O . SER A 1 83 ? 29.564 8.468 -32.746 1.00 74.56 83 SER A O 1
ATOM 630 N N . LYS A 1 84 ? 28.432 6.627 -33.340 1.00 69.25 84 LYS A N 1
ATOM 631 C CA . LYS A 1 84 ? 27.180 7.026 -32.691 1.00 69.25 84 LYS A CA 1
ATOM 632 C C . LYS A 1 84 ? 27.377 7.177 -31.176 1.00 69.25 84 LYS A C 1
ATOM 634 O O . LYS A 1 84 ? 28.001 6.325 -30.546 1.00 69.25 84 LYS A O 1
ATOM 639 N N . ASN A 1 85 ? 26.836 8.246 -30.587 1.00 65.19 85 ASN A N 1
ATOM 640 C CA . ASN A 1 85 ? 26.748 8.368 -29.131 1.00 65.19 85 ASN A CA 1
ATOM 641 C C . ASN A 1 85 ? 25.495 7.637 -28.637 1.00 65.19 85 ASN A C 1
ATOM 643 O O . ASN A 1 85 ? 24.388 8.006 -29.022 1.00 65.19 85 ASN A O 1
ATOM 647 N N . GLU A 1 86 ? 25.662 6.607 -27.809 1.00 64.12 86 GLU A N 1
ATOM 648 C CA . GLU A 1 86 ? 24.554 5.872 -27.170 1.00 64.12 86 GLU A CA 1
ATOM 649 C C . GLU A 1 86 ? 24.353 6.269 -25.698 1.00 64.12 86 GLU A C 1
ATOM 651 O O . GLU A 1 86 ? 23.446 5.774 -25.031 1.00 64.12 86 GLU A O 1
ATOM 656 N N . LEU A 1 87 ? 25.185 7.182 -25.188 1.00 57.41 87 LEU A N 1
ATOM 657 C CA . LEU A 1 87 ? 25.146 7.647 -23.808 1.00 57.41 87 LEU A CA 1
ATOM 658 C C . LEU A 1 87 ? 24.195 8.840 -23.662 1.00 57.41 87 LEU A C 1
ATOM 660 O O . LEU A 1 87 ? 24.136 9.715 -24.524 1.00 57.41 87 LEU A O 1
ATOM 664 N N . THR A 1 88 ? 23.515 8.943 -22.518 1.00 63.72 88 THR A N 1
ATOM 665 C CA . THR A 1 88 ? 22.630 10.077 -22.170 1.00 63.72 88 THR A CA 1
ATOM 666 C C . THR A 1 88 ? 23.391 11.340 -21.750 1.00 63.72 88 THR A C 1
ATOM 668 O O . THR A 1 88 ? 22.794 12.291 -21.251 1.00 63.72 88 THR A O 1
ATOM 671 N N . ILE A 1 89 ? 24.711 11.350 -21.927 1.00 64.12 89 ILE A N 1
ATOM 672 C CA . ILE A 1 89 ? 25.593 12.484 -21.659 1.00 64.12 89 ILE A CA 1
ATOM 673 C C . ILE A 1 89 ? 26.307 12.891 -22.947 1.00 64.12 89 ILE A C 1
ATOM 675 O O . ILE A 1 89 ? 26.594 12.056 -23.811 1.00 64.12 89 ILE A O 1
ATOM 679 N N . SER A 1 90 ? 26.579 14.187 -23.093 1.00 74.31 90 SER A N 1
ATOM 680 C CA . SER A 1 90 ? 27.402 14.682 -24.194 1.00 74.31 90 SER A CA 1
ATOM 681 C C . SER A 1 90 ? 28.853 14.258 -23.994 1.00 74.31 90 SER A C 1
ATOM 683 O O . SER A 1 90 ? 29.320 14.082 -22.867 1.00 74.31 90 SER A O 1
ATOM 685 N N . ARG A 1 91 ? 29.577 14.095 -25.100 1.00 76.50 91 ARG A N 1
ATOM 686 C CA . ARG A 1 91 ? 30.991 13.708 -25.087 1.00 76.50 91 ARG A CA 1
ATOM 687 C C . ARG A 1 91 ? 31.815 14.626 -25.980 1.00 76.50 91 ARG A C 1
ATOM 689 O O . ARG A 1 91 ? 31.299 15.210 -26.935 1.00 76.50 91 ARG A O 1
ATOM 696 N N . LYS A 1 92 ? 33.089 14.798 -25.623 1.00 83.94 92 LYS A N 1
ATOM 697 C CA . LYS A 1 92 ? 34.029 15.707 -26.291 1.00 83.94 92 LYS A CA 1
ATOM 698 C C . LYS A 1 92 ? 35.318 14.982 -26.643 1.00 83.94 92 LYS A C 1
ATOM 700 O O . LYS A 1 92 ? 35.781 14.174 -25.846 1.00 83.94 92 LYS A O 1
ATOM 705 N N . ALA A 1 93 ? 35.845 15.273 -27.824 1.00 80.44 93 ALA A N 1
ATOM 706 C CA . ALA A 1 93 ? 37.138 14.802 -28.296 1.00 80.44 93 ALA A CA 1
ATOM 707 C C . ALA A 1 93 ? 37.988 16.003 -28.711 1.00 80.44 93 ALA A C 1
ATOM 709 O O . ALA A 1 93 ? 37.468 17.008 -29.214 1.00 80.44 93 ALA A O 1
ATOM 710 N N . LYS A 1 94 ? 39.294 15.890 -28.507 1.00 84.38 94 LYS A N 1
ATOM 711 C CA . LYS A 1 94 ? 40.298 16.852 -28.932 1.00 84.38 94 LYS A CA 1
ATOM 712 C C . LYS A 1 94 ? 41.186 16.197 -29.980 1.00 84.38 94 LYS A C 1
ATOM 714 O O . LYS A 1 94 ? 41.899 15.235 -29.712 1.00 84.38 94 LYS A O 1
ATOM 719 N N . ILE A 1 95 ? 41.184 16.774 -31.173 1.00 82.06 95 ILE A N 1
ATOM 720 C CA . ILE A 1 95 ? 42.104 16.386 -32.236 1.00 82.06 95 ILE A CA 1
ATOM 721 C C . ILE A 1 95 ? 43.292 17.335 -32.194 1.00 82.06 95 ILE A C 1
ATOM 723 O O . ILE A 1 95 ? 43.125 18.557 -32.239 1.00 82.06 95 ILE A O 1
ATOM 727 N N . THR A 1 96 ? 44.486 16.763 -32.106 1.00 84.12 96 THR A N 1
ATOM 728 C CA . THR A 1 96 ? 45.753 17.487 -32.178 1.00 84.12 96 THR A CA 1
ATOM 729 C C . THR A 1 96 ? 46.312 17.349 -33.582 1.00 84.12 96 THR A C 1
ATOM 731 O O . THR A 1 96 ? 46.558 16.236 -34.044 1.00 84.12 96 THR A O 1
ATOM 734 N N . VAL A 1 97 ? 46.488 18.483 -34.255 1.00 81.38 97 VAL A N 1
ATOM 735 C CA . VAL A 1 97 ? 47.093 18.574 -35.585 1.00 81.38 97 VAL A CA 1
ATOM 736 C C . VAL A 1 97 ? 48.502 19.119 -35.428 1.00 81.38 97 VAL A C 1
ATOM 738 O O . VAL A 1 97 ? 48.666 20.197 -34.859 1.00 81.38 97 VAL A O 1
ATOM 741 N N . THR A 1 98 ? 49.498 18.403 -35.941 1.00 81.31 98 THR A N 1
ATOM 742 C CA . THR A 1 98 ? 50.916 18.760 -35.816 1.00 81.31 98 THR A CA 1
ATOM 743 C C . THR A 1 98 ? 51.558 18.832 -37.195 1.00 81.31 98 THR A C 1
ATOM 745 O O . THR A 1 98 ? 51.446 17.894 -37.979 1.00 81.31 98 THR A O 1
ATOM 748 N N . ALA A 1 99 ? 52.255 19.926 -37.494 1.00 79.19 99 ALA A N 1
ATOM 749 C CA . ALA A 1 99 ? 53.037 20.095 -38.718 1.00 79.19 99 ALA A CA 1
ATOM 750 C C . ALA A 1 99 ? 54.370 20.765 -38.364 1.00 79.19 99 ALA A C 1
ATOM 752 O O . ALA A 1 99 ? 54.412 21.937 -37.978 1.00 79.19 99 ALA A O 1
ATOM 753 N N . GLY A 1 100 ? 55.464 20.007 -38.446 1.00 79.06 100 GLY A N 1
ATOM 754 C CA . GLY A 1 100 ? 56.749 20.434 -37.890 1.00 79.06 100 GLY A CA 1
ATOM 755 C C . GLY A 1 100 ? 56.650 20.683 -36.380 1.00 79.06 100 GLY A C 1
ATOM 756 O O . GLY A 1 100 ? 56.193 19.820 -35.636 1.00 79.06 100 GLY A O 1
ATOM 757 N N . THR A 1 101 ? 57.062 21.870 -35.930 1.00 74.69 101 THR A N 1
ATOM 758 C CA . THR A 1 101 ? 56.973 22.314 -34.524 1.00 74.69 101 THR A CA 1
ATOM 759 C C . THR A 1 101 ? 55.626 22.943 -34.166 1.00 74.69 101 THR A C 1
ATOM 761 O O . THR A 1 101 ? 55.363 23.213 -32.995 1.00 74.69 101 THR A O 1
ATOM 764 N N . LYS A 1 102 ? 54.767 23.187 -35.161 1.00 73.56 102 LYS A N 1
ATOM 765 C CA . LYS A 1 102 ? 53.492 23.877 -34.976 1.00 73.56 102 LYS A CA 1
ATOM 766 C C . LYS A 1 102 ? 52.408 22.878 -34.604 1.00 73.56 102 LYS A C 1
ATOM 768 O O . LYS A 1 102 ? 52.349 21.780 -35.162 1.00 73.56 102 LYS A O 1
ATOM 773 N N . THR A 1 103 ? 51.522 23.272 -33.692 1.00 74.19 103 THR A N 1
ATOM 774 C CA . THR A 1 103 ? 50.354 22.474 -33.299 1.00 74.19 103 THR A CA 1
ATOM 775 C C . THR A 1 103 ? 49.084 23.312 -33.308 1.00 74.19 103 THR A C 1
ATOM 777 O O . THR A 1 103 ? 49.119 24.524 -33.092 1.00 74.19 103 THR A O 1
ATOM 780 N N . ALA A 1 104 ? 47.951 22.670 -33.571 1.00 74.88 104 ALA A N 1
ATOM 781 C CA . ALA A 1 104 ? 46.640 23.284 -33.441 1.00 74.88 104 ALA A CA 1
ATOM 782 C C . ALA A 1 104 ? 45.586 22.253 -33.019 1.00 74.88 104 ALA A C 1
ATOM 784 O O . ALA A 1 104 ? 45.784 21.043 -33.152 1.00 74.88 104 ALA A O 1
ATOM 785 N N . PHE A 1 105 ? 44.466 22.740 -32.477 1.00 75.62 105 PHE A N 1
ATOM 786 C CA . PHE A 1 105 ? 43.454 21.889 -31.859 1.00 75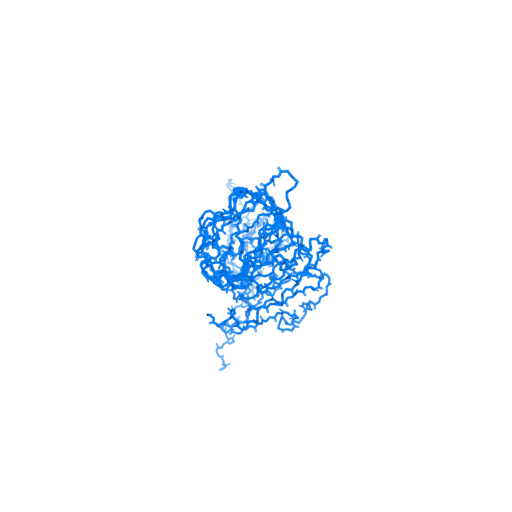.62 105 PHE A CA 1
ATOM 787 C C . PHE A 1 105 ? 42.083 22.054 -32.501 1.00 75.62 105 PHE A C 1
ATOM 789 O O . PHE A 1 105 ? 41.574 23.170 -32.645 1.00 75.62 105 PHE A O 1
ATOM 796 N N . VAL A 1 106 ? 41.455 20.916 -32.787 1.00 76.56 106 VAL A N 1
ATOM 797 C CA . VAL A 1 106 ? 40.049 20.834 -33.177 1.00 76.56 106 VAL A CA 1
ATOM 798 C C . VAL A 1 106 ? 39.276 20.203 -32.028 1.00 76.56 106 VAL A C 1
ATOM 800 O O . VAL A 1 106 ? 39.573 19.091 -31.598 1.00 76.56 106 VAL A O 1
ATOM 803 N N . SER A 1 107 ? 38.293 20.930 -31.506 1.00 76.19 107 SER A N 1
ATOM 804 C CA . SER A 1 107 ? 37.354 20.411 -30.514 1.00 76.19 107 SER A CA 1
ATOM 805 C C . SER A 1 107 ? 36.131 19.852 -31.224 1.00 76.19 107 SER A C 1
ATOM 807 O O . SER A 1 107 ? 35.463 20.572 -31.966 1.00 76.19 107 SER A O 1
ATOM 809 N N . VAL A 1 108 ? 35.821 18.585 -30.963 1.00 75.50 108 VAL A N 1
ATOM 810 C CA . VAL A 1 108 ? 34.625 17.903 -31.463 1.00 75.50 108 VAL A CA 1
ATOM 811 C C . VAL A 1 108 ? 33.698 17.667 -30.280 1.00 75.50 108 VAL A C 1
ATOM 813 O O . VAL A 1 108 ? 34.052 16.955 -29.343 1.00 75.50 108 VAL A O 1
ATOM 816 N N . THR A 1 109 ? 32.513 18.274 -30.296 1.00 72.31 109 THR A N 1
ATOM 817 C CA . THR A 1 109 ? 31.472 18.019 -29.290 1.00 72.31 109 THR A CA 1
ATOM 818 C C . THR A 1 109 ? 30.318 17.269 -29.935 1.00 72.31 109 THR A C 1
ATOM 820 O O . THR A 1 109 ? 29.713 17.772 -30.881 1.00 72.31 109 THR A O 1
ATOM 823 N N . GLN A 1 110 ? 30.003 16.087 -29.401 1.00 73.12 110 GLN A N 1
ATOM 824 C CA . GLN A 1 110 ? 28.856 15.282 -29.809 1.00 73.12 110 GLN A CA 1
ATOM 825 C C . GLN A 1 110 ? 27.778 15.355 -28.722 1.00 73.12 110 GLN A C 1
ATOM 827 O O . GLN A 1 110 ? 28.045 15.076 -27.547 1.00 73.12 110 GLN A O 1
ATOM 832 N N . ALA A 1 111 ? 26.561 15.749 -29.104 1.00 64.12 111 ALA A N 1
ATOM 833 C CA . ALA A 1 111 ? 25.417 15.784 -28.197 1.00 64.12 111 ALA A CA 1
ATOM 834 C C . ALA A 1 111 ? 25.152 14.409 -27.549 1.00 64.12 111 ALA A C 1
ATOM 836 O O . ALA A 1 111 ? 25.533 13.365 -28.089 1.00 64.12 111 ALA A O 1
ATOM 837 N N . ALA A 1 112 ? 24.511 14.417 -26.375 1.00 58.44 112 ALA A N 1
ATOM 838 C CA . ALA A 1 112 ? 23.983 13.200 -25.762 1.00 58.44 112 ALA A CA 1
ATOM 839 C C . ALA A 1 112 ? 23.028 12.493 -26.731 1.00 58.44 112 ALA A C 1
ATOM 841 O O . ALA A 1 112 ? 22.343 13.159 -27.512 1.00 58.44 112 ALA A O 1
ATOM 842 N N . ALA A 1 113 ? 22.942 11.166 -26.650 1.00 56.94 113 ALA A N 1
ATOM 843 C CA . ALA A 1 113 ? 21.812 10.465 -27.237 1.00 56.94 113 ALA A CA 1
ATOM 844 C C . ALA A 1 113 ? 20.524 11.072 -26.664 1.00 56.94 113 ALA A C 1
ATOM 846 O O . ALA A 1 113 ? 20.416 11.242 -25.444 1.00 56.94 113 ALA A O 1
ATOM 847 N N . GLU A 1 114 ? 19.548 11.391 -27.520 1.00 48.12 114 GLU A N 1
ATOM 848 C CA . GLU A 1 114 ? 18.197 11.639 -27.024 1.00 48.12 114 GLU A CA 1
ATOM 849 C C . GLU A 1 114 ? 17.802 10.437 -26.169 1.00 48.12 114 GLU A C 1
ATOM 851 O O . GLU A 1 114 ? 17.931 9.288 -26.610 1.00 48.12 114 GLU A O 1
ATOM 856 N N . ALA A 1 115 ? 17.369 10.696 -24.929 1.00 44.62 115 ALA A N 1
ATOM 857 C CA . ALA A 1 115 ? 16.837 9.644 -24.080 1.00 44.62 115 ALA A CA 1
ATOM 858 C C . ALA A 1 115 ? 15.796 8.898 -24.920 1.00 44.62 115 ALA A C 1
ATOM 860 O O . ALA A 1 115 ? 14.899 9.558 -25.453 1.00 44.62 115 ALA A O 1
ATOM 861 N N . PRO A 1 116 ? 15.928 7.574 -25.115 1.00 39.06 116 PRO A N 1
ATOM 862 C CA . PRO A 1 116 ? 15.061 6.858 -26.028 1.00 39.06 116 PRO A CA 1
ATOM 863 C C . PRO A 1 116 ? 13.619 7.173 -25.652 1.00 39.06 116 PRO A C 1
ATOM 865 O O . PRO A 1 116 ? 13.174 6.859 -24.545 1.00 39.06 116 PRO A O 1
ATOM 868 N N . VAL A 1 117 ? 12.897 7.836 -26.560 1.00 36.31 117 VAL A N 1
ATOM 869 C CA . VAL A 1 117 ? 11.462 8.068 -26.414 1.00 36.31 117 VAL A CA 1
ATOM 870 C C . VAL A 1 117 ? 10.807 6.711 -26.615 1.00 36.31 117 VAL A C 1
ATOM 872 O O . VAL A 1 117 ? 10.350 6.340 -27.695 1.00 36.31 117 VAL A O 1
ATOM 875 N N . TYR A 1 118 ? 10.844 5.902 -25.561 1.00 40.31 118 TYR A N 1
ATOM 876 C CA . TYR A 1 118 ? 10.124 4.655 -25.505 1.00 40.31 118 TYR A CA 1
ATOM 877 C C . TYR A 1 118 ? 8.651 4.993 -25.702 1.00 40.31 118 TYR A C 1
ATOM 879 O O . TYR A 1 118 ? 8.101 5.863 -25.020 1.00 40.31 118 TYR A O 1
ATOM 887 N N . THR A 1 119 ? 7.988 4.299 -26.628 1.00 48.09 119 THR A N 1
ATOM 888 C CA . THR A 1 119 ? 6.526 4.289 -26.636 1.00 48.09 119 THR A CA 1
ATOM 889 C C . THR A 1 119 ? 6.076 3.950 -25.213 1.00 48.09 119 THR A C 1
ATOM 891 O O . THR A 1 119 ? 6.679 3.093 -24.567 1.00 48.09 119 THR A O 1
ATOM 894 N N . LYS A 1 120 ? 5.061 4.634 -24.675 1.00 50.47 120 LYS A N 1
ATOM 895 C CA . LYS A 1 120 ? 4.549 4.389 -23.309 1.00 50.47 120 LYS A CA 1
ATOM 896 C C . LYS A 1 120 ? 4.357 2.879 -23.015 1.00 50.47 120 LYS A C 1
ATOM 898 O O . LYS A 1 120 ? 4.658 2.431 -21.921 1.00 50.47 120 LYS A O 1
ATOM 903 N N . THR A 1 121 ? 4.012 2.073 -24.024 1.00 52.47 121 THR A N 1
ATOM 904 C CA . THR A 1 121 ? 3.963 0.597 -23.966 1.00 52.47 121 THR A CA 1
ATOM 905 C C . THR A 1 121 ? 5.296 -0.078 -23.601 1.00 52.47 121 THR A C 1
ATOM 907 O O . THR A 1 121 ? 5.303 -1.031 -22.829 1.00 52.47 121 THR A O 1
ATOM 910 N N . LYS A 1 122 ? 6.439 0.405 -24.105 1.00 62.62 122 LYS A N 1
ATOM 911 C CA . LYS A 1 122 ? 7.764 -0.128 -23.747 1.00 62.62 122 LYS A CA 1
ATOM 912 C C . LYS A 1 122 ? 8.160 0.251 -22.312 1.00 62.62 122 LYS A C 1
ATOM 914 O O . LYS A 1 122 ? 8.803 -0.551 -21.639 1.00 62.62 122 LYS A O 1
ATOM 919 N N . ARG A 1 123 ? 7.698 1.402 -21.805 1.00 67.00 123 ARG A N 1
ATOM 920 C CA . ARG A 1 123 ? 7.896 1.813 -20.403 1.00 67.00 123 ARG A CA 1
ATOM 921 C C . ARG A 1 123 ? 7.210 0.854 -19.423 1.00 67.00 123 ARG A C 1
ATOM 923 O O . ARG A 1 123 ? 7.855 0.410 -18.478 1.00 67.00 123 ARG A O 1
ATOM 930 N N . ASP A 1 124 ? 5.957 0.490 -19.688 1.00 77.19 124 ASP A N 1
ATOM 931 C CA . ASP A 1 124 ? 5.214 -0.439 -18.830 1.00 77.19 124 ASP A CA 1
ATOM 932 C C . ASP A 1 124 ? 5.875 -1.833 -18.822 1.00 77.19 124 ASP A C 1
ATOM 934 O O . ASP A 1 124 ? 6.121 -2.395 -17.757 1.00 77.19 124 ASP A O 1
ATOM 938 N N . SER A 1 125 ? 6.291 -2.352 -19.986 1.00 75.25 125 SER A N 1
ATOM 939 C CA . SER A 1 125 ? 7.010 -3.637 -20.049 1.00 75.25 125 SER A CA 1
ATOM 940 C C . SER A 1 125 ? 8.345 -3.626 -19.291 1.00 75.25 125 SER A C 1
ATOM 942 O O . SER A 1 125 ? 8.690 -4.613 -18.649 1.00 75.25 125 SER A O 1
ATOM 944 N N . MET A 1 126 ? 9.084 -2.509 -19.307 1.00 78.31 126 MET A N 1
ATOM 945 C CA . MET A 1 126 ? 10.330 -2.374 -18.543 1.00 78.31 126 MET A CA 1
ATOM 946 C C . MET A 1 126 ? 10.073 -2.348 -17.037 1.00 78.31 126 MET A C 1
ATOM 948 O O . MET A 1 126 ? 10.834 -2.955 -16.289 1.00 78.31 126 MET A O 1
ATOM 952 N N . ALA A 1 127 ? 8.998 -1.691 -16.595 1.00 82.12 127 ALA A N 1
ATOM 953 C CA . ALA A 1 127 ? 8.602 -1.683 -15.191 1.00 82.12 127 ALA A CA 1
ATOM 954 C C . ALA A 1 127 ? 8.261 -3.087 -14.684 1.00 82.12 127 ALA A C 1
ATOM 956 O O . ALA A 1 127 ? 8.728 -3.490 -13.622 1.00 82.12 127 ALA A O 1
ATOM 957 N N . LEU A 1 128 ? 7.518 -3.853 -15.482 1.00 82.88 128 LEU A N 1
ATOM 958 C CA . LEU A 1 128 ? 7.204 -5.246 -15.187 1.00 82.88 128 LEU A CA 1
ATOM 959 C C . LEU A 1 128 ? 8.461 -6.135 -15.179 1.00 82.88 128 LEU A C 1
ATOM 961 O O . LEU A 1 128 ? 8.631 -6.953 -14.281 1.00 82.88 128 LEU A O 1
ATOM 965 N N . ILE A 1 129 ? 9.387 -5.951 -16.125 1.00 80.25 129 ILE A N 1
ATOM 966 C CA . ILE A 1 129 ? 10.663 -6.687 -16.135 1.00 80.25 129 ILE A CA 1
ATOM 967 C C . ILE A 1 129 ? 11.503 -6.360 -14.896 1.00 80.25 129 ILE A C 1
ATOM 969 O O . ILE A 1 129 ? 12.101 -7.264 -14.324 1.00 80.25 129 ILE A O 1
ATOM 973 N N . ALA A 1 130 ? 11.539 -5.097 -14.469 1.00 80.31 130 ALA A N 1
ATOM 974 C CA . ALA A 1 130 ? 12.269 -4.678 -13.275 1.00 80.31 130 ALA A CA 1
ATOM 975 C C . ALA A 1 130 ? 11.658 -5.225 -11.973 1.00 80.31 130 ALA A C 1
ATOM 977 O O . ALA A 1 130 ? 12.368 -5.347 -10.980 1.00 80.31 130 ALA A O 1
ATOM 978 N N . LEU A 1 131 ? 10.361 -5.545 -11.976 1.00 77.62 131 LEU A N 1
ATOM 979 C CA . LEU A 1 131 ? 9.664 -6.202 -10.869 1.00 77.62 131 LEU A CA 1
ATOM 980 C C . LEU A 1 131 ? 9.925 -7.719 -10.829 1.00 77.62 131 LEU A C 1
ATOM 982 O O . LEU A 1 131 ? 9.829 -8.336 -9.774 1.00 77.62 131 LEU A O 1
ATOM 986 N N . ASN A 1 132 ? 10.250 -8.327 -11.973 1.00 72.94 132 ASN A N 1
ATOM 987 C CA . ASN A 1 132 ? 10.495 -9.759 -12.097 1.00 72.94 132 ASN A CA 1
ATOM 988 C C . ASN A 1 132 ? 11.999 -10.067 -12.192 1.00 72.94 132 ASN A C 1
ATOM 990 O O . ASN A 1 132 ? 12.539 -10.251 -13.288 1.00 72.94 132 ASN A O 1
ATOM 994 N N . THR A 1 133 ? 12.672 -10.144 -11.041 1.00 66.12 133 THR A N 1
ATOM 995 C CA . THR A 1 133 ? 14.079 -10.578 -10.973 1.00 66.12 133 THR A CA 1
ATOM 996 C C . THR A 1 133 ? 14.251 -12.098 -10.930 1.00 66.12 133 THR A C 1
ATOM 998 O O . THR A 1 133 ? 15.382 -12.572 -10.975 1.00 66.12 133 THR A O 1
ATOM 1001 N N . GLY A 1 134 ? 13.162 -12.868 -10.830 1.00 59.69 134 GLY A N 1
ATOM 1002 C CA . GLY A 1 134 ? 13.198 -14.329 -10.839 1.00 59.69 134 GLY A CA 1
ATOM 1003 C C . GLY A 1 134 ? 13.350 -14.915 -12.244 1.00 59.69 134 GLY A C 1
ATOM 1004 O O . GLY A 1 134 ? 12.930 -14.328 -13.247 1.00 59.69 134 GLY A O 1
ATOM 1005 N N . GLU A 1 135 ? 13.948 -16.103 -12.332 1.00 53.81 135 GLU A N 1
ATOM 1006 C CA . GLU A 1 135 ? 14.068 -16.823 -13.595 1.00 53.81 135 GLU A CA 1
ATOM 1007 C C . GLU A 1 135 ? 12.707 -17.391 -14.032 1.00 53.81 135 GLU A C 1
ATOM 1009 O O . GLU A 1 135 ? 12.096 -18.220 -13.364 1.00 53.81 135 GLU A O 1
ATOM 1014 N N . THR A 1 136 ? 12.268 -16.961 -15.219 1.00 60.88 136 THR A N 1
ATOM 1015 C CA . THR A 1 136 ? 11.250 -17.583 -16.087 1.00 60.88 136 THR A CA 1
ATOM 1016 C C . THR A 1 136 ? 9.780 -17.583 -15.627 1.00 60.88 136 THR A C 1
ATOM 1018 O O . THR A 1 136 ? 9.323 -18.429 -14.866 1.00 60.88 136 THR A O 1
ATOM 1021 N N . LYS A 1 137 ? 8.984 -16.689 -16.242 1.00 62.53 137 LYS A N 1
ATOM 1022 C CA . LYS A 1 137 ? 7.573 -16.968 -16.604 1.00 62.53 137 LYS A CA 1
ATOM 1023 C C . LYS A 1 137 ? 7.018 -15.992 -17.637 1.00 62.53 137 LYS A C 1
ATOM 1025 O O . LYS A 1 137 ? 6.306 -16.393 -18.551 1.00 62.53 137 LYS A O 1
ATOM 1030 N N . TRP A 1 138 ? 7.371 -14.714 -17.527 1.00 73.75 138 TRP A N 1
ATOM 1031 C CA . TRP A 1 138 ? 7.102 -13.753 -18.591 1.00 73.75 138 TRP A CA 1
ATOM 1032 C C . TRP A 1 138 ? 8.169 -13.874 -19.664 1.00 73.75 138 TRP A C 1
ATOM 1034 O O . TRP A 1 138 ? 9.316 -13.466 -19.474 1.00 73.75 138 TRP A O 1
ATOM 1044 N N . ASP A 1 139 ? 7.778 -14.474 -20.781 1.00 71.00 139 ASP A N 1
ATOM 1045 C CA . ASP A 1 139 ? 8.607 -14.529 -21.968 1.00 71.00 139 ASP A CA 1
ATOM 1046 C C . ASP A 1 139 ? 8.784 -13.103 -22.518 1.00 71.00 139 ASP A C 1
ATOM 1048 O O . ASP A 1 139 ? 7.859 -12.476 -23.041 1.00 71.00 139 ASP A O 1
ATOM 1052 N N . LYS A 1 140 ? 10.000 -12.57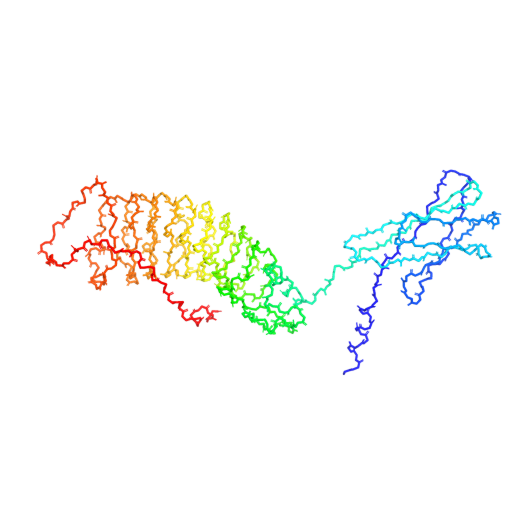5 -22.348 1.00 74.25 140 LYS A N 1
ATOM 1053 C CA . LYS A 1 140 ? 10.387 -11.220 -22.766 1.00 74.25 140 LYS A CA 1
ATOM 1054 C C . LYS A 1 140 ? 10.452 -11.078 -24.292 1.00 74.25 140 LYS A C 1
ATOM 1056 O O . LYS A 1 140 ? 10.592 -9.959 -24.780 1.00 74.25 140 LYS A O 1
ATOM 1061 N N . THR A 1 141 ? 10.371 -12.185 -25.033 1.00 68.19 141 THR A N 1
ATOM 1062 C CA . THR A 1 141 ? 10.370 -12.204 -26.501 1.00 68.19 141 THR A CA 1
ATOM 1063 C C . THR A 1 141 ? 8.972 -12.011 -27.092 1.00 68.19 141 THR A C 1
ATOM 1065 O O . THR A 1 141 ? 8.849 -11.610 -28.250 1.00 68.19 141 THR A O 1
ATOM 1068 N N . VAL A 1 142 ? 7.916 -12.207 -26.294 1.00 69.06 142 VAL A N 1
ATOM 1069 C CA . VAL A 1 142 ? 6.520 -11.993 -26.699 1.00 69.06 142 VAL A CA 1
ATOM 1070 C C . VAL A 1 142 ? 5.930 -10.729 -26.072 1.00 69.06 142 VAL A C 1
ATOM 1072 O O . VAL A 1 142 ? 6.477 -10.125 -25.150 1.00 69.06 142 VAL A O 1
ATOM 1075 N N . SER A 1 143 ? 4.790 -10.288 -26.605 1.00 76.00 143 SER A N 1
ATOM 1076 C CA . SER A 1 143 ? 4.092 -9.106 -26.098 1.00 76.00 143 SER A CA 1
ATOM 1077 C C . SER A 1 143 ? 3.612 -9.312 -24.659 1.00 76.00 143 SER A C 1
ATOM 1079 O O . SER A 1 143 ? 3.029 -10.344 -24.349 1.00 76.00 143 SER A O 1
ATOM 1081 N N . MET A 1 144 ? 3.724 -8.278 -23.815 1.00 78.69 144 MET A N 1
ATOM 1082 C CA . MET A 1 144 ? 3.193 -8.300 -22.441 1.00 78.69 144 MET A CA 1
ATOM 1083 C C . MET A 1 144 ? 1.685 -8.592 -22.346 1.00 78.69 144 MET A C 1
ATOM 1085 O O . MET A 1 144 ? 1.188 -8.936 -21.283 1.00 78.69 144 MET A O 1
ATOM 1089 N N . ASN A 1 145 ? 0.951 -8.504 -23.459 1.00 74.75 145 ASN A N 1
ATOM 1090 C CA . ASN A 1 145 ? -0.453 -8.906 -23.536 1.00 74.75 145 ASN A CA 1
ATOM 1091 C C . ASN A 1 145 ? -0.675 -10.402 -23.259 1.00 74.75 145 ASN A C 1
ATOM 1093 O O . ASN A 1 145 ? -1.784 -10.789 -22.910 1.00 74.75 145 ASN A O 1
ATOM 1097 N N . SER A 1 146 ? 0.337 -11.246 -23.474 1.00 74.94 146 SER A N 1
ATOM 1098 C CA . SER A 1 146 ? 0.264 -12.685 -23.203 1.00 74.94 146 SER A CA 1
ATOM 1099 C C . SER A 1 146 ? 0.884 -13.063 -21.859 1.00 74.94 146 SER A C 1
ATOM 1101 O O . SER A 1 146 ? 1.006 -14.246 -21.545 1.00 74.94 146 SER A O 1
ATOM 1103 N N . TRP A 1 147 ? 1.327 -12.082 -21.072 1.00 84.50 147 TRP A N 1
ATOM 1104 C CA . TRP A 1 147 ? 1.942 -12.331 -19.779 1.00 84.50 147 TRP A CA 1
ATOM 1105 C C . TRP A 1 147 ? 0.864 -12.655 -18.750 1.00 84.50 147 TRP A C 1
ATOM 1107 O O . TRP A 1 147 ? -0.055 -11.873 -18.514 1.00 84.50 147 TRP A O 1
ATOM 1117 N N . SER A 1 148 ? 0.983 -13.828 -18.128 1.00 84.19 148 SER A N 1
ATOM 1118 C CA . SER A 1 148 ? 0.043 -14.268 -17.097 1.00 84.19 148 SER A CA 1
ATOM 1119 C C . SER A 1 148 ? -0.070 -13.222 -15.990 1.00 84.19 148 SER A C 1
ATOM 1121 O O . SER A 1 148 ? 0.950 -12.770 -15.465 1.00 84.19 148 SER A O 1
ATOM 1123 N N . GLY A 1 149 ? -1.307 -12.872 -15.636 1.00 86.25 149 GLY A N 1
ATOM 1124 C CA . GLY A 1 149 ? -1.611 -11.893 -14.594 1.00 86.25 149 GLY A CA 1
ATOM 1125 C C . GLY A 1 149 ? -1.463 -10.429 -15.012 1.00 86.25 149 GLY A C 1
ATOM 1126 O O . GLY A 1 149 ? -1.672 -9.557 -14.179 1.00 86.25 149 GLY A O 1
ATOM 1127 N N . VAL A 1 150 ? -1.138 -10.126 -16.273 1.00 90.62 150 VAL A N 1
ATOM 1128 C CA . VAL A 1 150 ? -1.045 -8.748 -16.778 1.00 90.62 150 VAL A CA 1
ATOM 1129 C C . VAL A 1 150 ? -2.261 -8.437 -17.646 1.00 90.62 150 VAL A C 1
ATOM 1131 O O . VAL A 1 150 ? -2.474 -9.072 -18.678 1.00 90.62 150 VAL A O 1
ATOM 1134 N N . LYS A 1 151 ? -3.047 -7.425 -17.269 1.00 88.06 151 LYS A N 1
ATOM 1135 C CA . LYS A 1 151 ? -4.110 -6.872 -18.116 1.00 88.06 151 LYS A CA 1
ATOM 1136 C C . LYS A 1 151 ? -3.634 -5.583 -18.769 1.00 88.06 151 LYS A C 1
ATOM 1138 O O . LYS A 1 151 ? -3.141 -4.673 -18.101 1.00 88.06 151 LYS A O 1
ATOM 1143 N N . VAL A 1 152 ? -3.813 -5.508 -20.084 1.00 88.81 152 VAL A N 1
ATOM 1144 C CA . VAL A 1 152 ? -3.408 -4.368 -20.908 1.00 88.81 152 VAL A CA 1
ATOM 1145 C C . VAL A 1 152 ? -4.618 -3.820 -21.647 1.00 88.81 152 VAL A C 1
ATOM 1147 O O . VAL A 1 152 ? -5.326 -4.569 -22.318 1.00 88.81 152 VAL A O 1
ATOM 1150 N N . GLU A 1 153 ? -4.818 -2.510 -21.580 1.00 86.81 153 GLU A N 1
ATOM 1151 C CA . GLU A 1 153 ? -5.910 -1.809 -22.254 1.00 86.81 153 GLU A CA 1
ATOM 1152 C C . GLU A 1 153 ? -5.382 -0.766 -23.242 1.00 86.81 153 GLU A C 1
ATOM 1154 O O . GLU A 1 153 ? -4.247 -0.291 -23.145 1.00 86.81 153 GLU A O 1
ATOM 1159 N N . MET A 1 154 ? -6.207 -0.430 -24.235 1.00 81.19 154 MET A N 1
ATOM 1160 C CA . MET A 1 154 ? -5.928 0.644 -25.186 1.00 81.19 154 MET A CA 1
ATOM 1161 C C . MET A 1 154 ? -6.455 1.963 -24.621 1.00 81.19 154 MET A C 1
ATOM 1163 O O . MET A 1 154 ? -7.657 2.204 -24.645 1.00 81.19 154 MET A O 1
ATOM 1167 N N . ILE A 1 155 ? -5.551 2.823 -24.158 1.00 81.50 155 ILE A N 1
ATOM 1168 C CA . ILE A 1 155 ? -5.858 4.143 -23.597 1.00 81.50 155 ILE A CA 1
ATOM 1169 C C . ILE A 1 155 ? -5.158 5.187 -24.468 1.00 81.50 155 ILE A C 1
ATOM 1171 O O . ILE A 1 155 ? -3.945 5.121 -24.669 1.00 81.50 155 ILE A O 1
ATOM 1175 N N . ASP A 1 156 ? -5.923 6.110 -25.054 1.00 82.56 156 ASP A N 1
ATOM 1176 C CA . ASP A 1 156 ? -5.429 7.152 -25.972 1.00 82.56 156 ASP A CA 1
ATOM 1177 C C . ASP A 1 156 ? -4.569 6.613 -27.131 1.00 82.56 156 ASP A C 1
ATOM 1179 O O . ASP A 1 156 ? -3.544 7.180 -27.515 1.00 82.56 156 ASP A O 1
ATOM 1183 N N . GLY A 1 157 ? -4.959 5.460 -27.684 1.00 73.62 157 GLY A N 1
ATOM 1184 C CA . GLY A 1 157 ? -4.228 4.809 -28.775 1.00 73.62 157 GLY A CA 1
ATOM 1185 C C . GLY A 1 157 ? -2.927 4.117 -28.348 1.00 73.62 157 GLY A C 1
ATOM 1186 O O . GLY A 1 157 ? -2.158 3.678 -29.205 1.00 73.62 157 GLY A O 1
ATOM 1187 N N . VAL A 1 158 ? -2.682 3.982 -27.043 1.00 79.38 158 VAL A N 1
ATOM 1188 C CA . VAL A 1 158 ? -1.494 3.350 -26.466 1.00 79.38 158 VAL A CA 1
ATOM 1189 C C . VAL A 1 158 ? -1.904 2.185 -25.569 1.00 79.38 158 VAL A C 1
ATOM 1191 O O . VAL A 1 158 ? -2.804 2.301 -24.747 1.00 79.38 158 VAL A O 1
ATOM 1194 N N . ARG A 1 159 ? -1.188 1.063 -25.677 1.00 79.19 159 ARG A N 1
ATOM 1195 C CA . ARG A 1 159 ? -1.324 -0.059 -24.741 1.00 79.19 159 ARG A CA 1
ATOM 1196 C C . ARG A 1 159 ? -0.722 0.286 -23.386 1.00 79.19 159 ARG A C 1
ATOM 1198 O O . ARG A 1 159 ? 0.478 0.582 -23.342 1.00 79.19 159 ARG A O 1
ATOM 1205 N N . ARG A 1 160 ? -1.532 0.218 -22.332 1.00 87.88 160 ARG A N 1
ATOM 1206 C CA . ARG A 1 160 ? -1.160 0.507 -20.942 1.00 87.88 160 ARG A CA 1
ATOM 1207 C C . ARG A 1 160 ? -1.584 -0.624 -20.017 1.00 87.88 160 ARG A C 1
ATOM 1209 O O . ARG A 1 160 ? -2.644 -1.209 -20.218 1.00 87.88 160 ARG A O 1
ATOM 1216 N N . VAL A 1 161 ? -0.756 -0.931 -19.025 1.00 91.88 161 VAL A N 1
ATOM 1217 C CA . VAL A 1 161 ? -1.087 -1.932 -18.002 1.00 91.88 161 VAL A CA 1
ATOM 1218 C C . VAL A 1 161 ? -2.073 -1.318 -17.014 1.00 91.88 161 VAL A C 1
ATOM 1220 O O . VAL A 1 161 ? -1.767 -0.297 -16.399 1.00 91.88 161 VAL A O 1
ATOM 1223 N N . THR A 1 162 ? -3.244 -1.938 -16.872 1.00 92.56 162 THR A N 1
ATOM 1224 C CA . THR A 1 162 ? -4.302 -1.490 -15.951 1.00 92.56 162 THR A CA 1
ATOM 1225 C C . THR A 1 162 ? -4.471 -2.419 -14.761 1.00 92.56 162 THR A C 1
ATOM 1227 O O . THR A 1 162 ? -4.900 -1.980 -13.697 1.00 92.56 162 THR A O 1
ATOM 1230 N N . GLU A 1 163 ? -4.081 -3.687 -14.888 1.00 93.44 163 GLU A N 1
ATOM 1231 C CA . GLU A 1 163 ? -4.109 -4.632 -13.775 1.00 93.44 163 GLU A CA 1
ATOM 1232 C C . GLU A 1 163 ? -2.867 -5.519 -13.798 1.00 93.44 163 GLU A C 1
ATOM 1234 O O . GLU A 1 163 ? -2.461 -6.024 -14.849 1.00 93.44 163 GLU A O 1
ATOM 1239 N N . LEU A 1 164 ? -2.294 -5.727 -12.619 1.00 92.00 164 LEU A N 1
ATOM 1240 C CA . LEU A 1 164 ? -1.268 -6.721 -12.363 1.00 92.00 164 LEU A CA 1
ATOM 1241 C C . LEU A 1 164 ? -1.748 -7.611 -11.216 1.00 92.00 164 LEU A C 1
ATOM 1243 O O . LEU A 1 164 ? -1.870 -7.147 -10.091 1.00 92.00 164 LEU A O 1
ATOM 1247 N N . ASN A 1 165 ? -2.059 -8.866 -11.516 1.00 89.88 165 ASN A N 1
ATOM 1248 C CA . ASN A 1 165 ? -2.623 -9.845 -10.594 1.00 89.88 165 ASN A CA 1
ATOM 1249 C C . ASN A 1 165 ? -1.797 -11.134 -10.659 1.00 89.88 165 ASN A C 1
ATOM 1251 O O . ASN A 1 165 ? -2.028 -11.995 -11.511 1.00 89.88 165 ASN A O 1
ATOM 1255 N N . VAL A 1 166 ? -0.780 -11.222 -9.805 1.00 89.69 166 VAL A N 1
ATOM 1256 C CA . VAL A 1 166 ? 0.215 -12.302 -9.794 1.00 89.69 166 VAL A CA 1
ATOM 1257 C C . VAL A 1 166 ? 0.430 -12.832 -8.360 1.00 89.69 166 VAL A C 1
ATOM 1259 O O . VAL A 1 166 ? 1.564 -12.849 -7.870 1.00 89.69 166 VAL A O 1
ATOM 1262 N N . PRO A 1 167 ? -0.634 -13.259 -7.653 1.00 89.12 167 PRO A N 1
ATOM 1263 C CA . PRO A 1 167 ? -0.522 -13.763 -6.295 1.00 89.12 167 PRO A CA 1
ATOM 1264 C C . PRO A 1 167 ? 0.115 -15.153 -6.277 1.00 89.12 167 PRO A C 1
ATOM 1266 O O . PRO A 1 167 ? -0.088 -15.960 -7.187 1.00 89.12 167 PRO A O 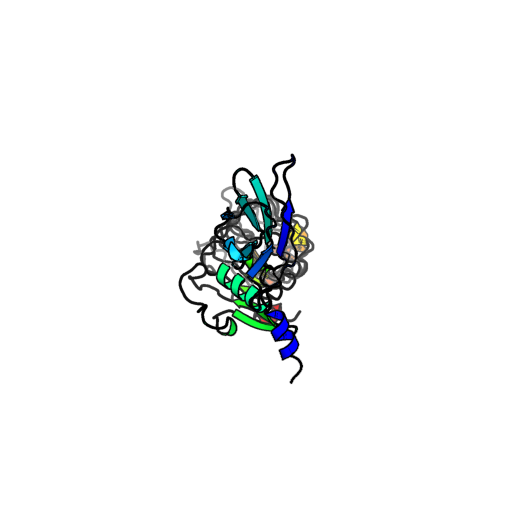1
ATOM 1269 N N . SER A 1 168 ? 0.859 -15.455 -5.213 1.00 87.25 168 SER A N 1
ATOM 1270 C CA . SER A 1 168 ? 1.440 -16.775 -4.929 1.00 87.25 168 SER A CA 1
ATOM 1271 C C . SER A 1 168 ? 2.219 -17.365 -6.105 1.00 87.25 168 SER A C 1
ATOM 1273 O O . SER A 1 168 ? 2.234 -18.573 -6.340 1.00 87.25 168 SER A O 1
ATOM 1275 N N . ALA A 1 169 ? 2.859 -16.494 -6.882 1.00 79.69 169 ALA A N 1
ATOM 1276 C CA . ALA A 1 169 ? 3.571 -16.874 -8.088 1.00 79.69 169 ALA A CA 1
ATOM 1277 C C . ALA A 1 169 ? 4.885 -17.593 -7.767 1.00 79.69 169 ALA A C 1
ATOM 1279 O O . ALA A 1 169 ? 5.338 -18.425 -8.553 1.00 79.69 169 ALA A O 1
ATOM 1280 N N . GLY A 1 170 ? 5.515 -17.243 -6.643 1.00 78.00 170 GLY A N 1
ATOM 1281 C CA . GLY A 1 170 ? 6.791 -17.792 -6.181 1.00 78.00 170 GLY A CA 1
ATOM 1282 C C . GLY A 1 170 ? 8.017 -17.255 -6.931 1.00 78.00 170 GLY A C 1
ATOM 1283 O O . GLY A 1 170 ? 9.112 -17.260 -6.372 1.00 78.00 170 GLY A O 1
ATOM 1284 N N . PHE A 1 171 ? 7.838 -16.745 -8.156 1.00 76.75 171 PHE A N 1
ATOM 1285 C CA . PHE A 1 171 ? 8.907 -16.205 -9.007 1.00 76.75 171 PHE A CA 1
ATOM 1286 C C . PHE A 1 171 ? 9.050 -14.676 -8.954 1.00 76.75 171 PHE A C 1
ATOM 1288 O O . PHE A 1 171 ? 10.058 -14.156 -9.425 1.00 76.75 171 PHE A O 1
ATOM 1295 N N . ILE A 1 172 ? 8.086 -13.942 -8.385 1.00 85.06 172 ILE A N 1
ATOM 1296 C CA . ILE A 1 172 ? 8.278 -12.515 -8.101 1.00 85.06 172 ILE A CA 1
ATOM 1297 C C . ILE A 1 172 ? 9.142 -12.423 -6.839 1.00 85.06 172 ILE A C 1
ATOM 1299 O O . ILE A 1 172 ? 8.718 -12.795 -5.742 1.00 85.06 172 ILE A O 1
ATOM 1303 N N . THR A 1 173 ? 10.391 -12.005 -7.016 1.00 86.31 173 THR A N 1
ATOM 1304 C CA . THR A 1 173 ? 11.422 -11.984 -5.972 1.00 86.31 173 THR A CA 1
ATOM 1305 C C . THR A 1 173 ? 12.184 -10.661 -5.997 1.00 86.31 173 THR A C 1
ATOM 1307 O O . THR A 1 173 ? 11.961 -9.827 -6.873 1.00 86.31 173 THR A O 1
ATOM 1310 N N . GLY A 1 174 ? 13.093 -10.477 -5.038 1.00 86.81 174 GLY A N 1
ATOM 1311 C CA . GLY A 1 174 ? 13.979 -9.318 -5.002 1.00 86.81 174 GLY A CA 1
ATOM 1312 C C . GLY A 1 174 ? 13.280 -8.046 -4.535 1.00 86.81 174 GLY A C 1
ATOM 1313 O O . GLY A 1 174 ? 12.171 -8.078 -4.004 1.00 86.81 174 GLY A O 1
ATOM 1314 N N . ALA A 1 175 ? 13.960 -6.912 -4.697 1.00 90.06 175 ALA A N 1
ATOM 1315 C CA . ALA A 1 175 ? 13.462 -5.632 -4.214 1.00 90.06 175 ALA A CA 1
ATOM 1316 C C . ALA A 1 175 ? 12.164 -5.224 -4.930 1.00 90.06 175 ALA A C 1
ATOM 1318 O O . ALA A 1 175 ? 12.093 -5.276 -6.160 1.00 90.06 175 ALA A O 1
ATOM 1319 N N . PHE A 1 176 ? 11.173 -4.731 -4.181 1.00 91.31 176 PHE A N 1
ATOM 1320 C CA . PHE A 1 176 ? 9.991 -4.122 -4.791 1.00 91.31 176 PHE A CA 1
ATOM 1321 C C . PHE A 1 176 ? 10.378 -2.836 -5.540 1.00 91.31 176 PHE A C 1
ATOM 1323 O O . PHE A 1 176 ? 10.639 -1.786 -4.953 1.00 91.31 176 PHE A O 1
ATOM 1330 N N . SER A 1 177 ? 10.496 -2.957 -6.864 1.00 89.00 177 SER A N 1
ATOM 1331 C CA . SER A 1 177 ? 11.141 -1.958 -7.716 1.00 89.00 177 SER A CA 1
ATOM 1332 C C . SER A 1 177 ? 10.351 -0.653 -7.814 1.00 89.00 177 SER A C 1
ATOM 1334 O O . SER A 1 177 ? 9.168 -0.640 -8.155 1.00 89.00 177 SER A O 1
ATOM 1336 N N . ASP A 1 178 ? 11.061 0.468 -7.662 1.00 88.50 178 ASP A N 1
ATOM 1337 C CA . ASP A 1 178 ? 10.555 1.836 -7.860 1.00 88.50 178 ASP A CA 1
ATOM 1338 C C . ASP A 1 178 ? 9.938 2.058 -9.253 1.00 88.50 178 ASP A C 1
ATOM 1340 O O . ASP A 1 178 ? 9.071 2.914 -9.448 1.00 88.50 178 ASP A O 1
ATOM 1344 N N . SER A 1 179 ? 10.334 1.221 -10.217 1.00 87.69 179 SER A N 1
ATOM 1345 C CA . SER A 1 179 ? 9.821 1.231 -11.585 1.00 87.69 179 SER A CA 1
ATOM 1346 C C . SER A 1 179 ? 8.312 0.999 -11.670 1.00 87.69 179 SER A C 1
ATOM 1348 O O . SER A 1 179 ? 7.720 1.387 -12.676 1.00 87.69 179 SER A O 1
ATOM 1350 N N . ILE A 1 180 ? 7.672 0.432 -10.636 1.00 90.12 180 ILE A N 1
ATOM 1351 C CA . ILE A 1 180 ? 6.213 0.252 -10.578 1.00 90.12 180 ILE A CA 1
ATOM 1352 C C . ILE A 1 180 ? 5.453 1.572 -10.791 1.00 90.12 180 ILE A C 1
ATOM 1354 O O . ILE A 1 180 ? 4.386 1.581 -11.401 1.00 90.12 180 ILE A O 1
ATOM 1358 N N . LYS A 1 181 ? 6.049 2.712 -10.404 1.00 89.56 181 LYS A N 1
ATOM 1359 C CA . LYS A 1 181 ? 5.491 4.058 -10.619 1.00 89.56 181 LYS A CA 1
ATOM 1360 C C . LYS A 1 181 ? 5.266 4.420 -12.085 1.00 89.56 181 LYS A C 1
ATOM 1362 O O . LYS A 1 181 ? 4.503 5.337 -12.380 1.00 89.56 181 LYS A O 1
ATOM 1367 N N . ASN A 1 182 ? 5.917 3.718 -13.010 1.00 88.00 182 ASN A N 1
ATOM 1368 C CA . ASN A 1 182 ? 5.731 3.941 -14.438 1.00 88.00 182 ASN A CA 1
ATOM 1369 C C . ASN A 1 182 ? 4.377 3.436 -14.957 1.00 88.00 182 ASN A C 1
ATOM 1371 O O . ASN A 1 182 ? 3.937 3.895 -16.014 1.00 88.00 182 ASN A O 1
ATOM 1375 N N . LEU A 1 183 ? 3.707 2.537 -14.228 1.00 91.50 183 LEU A N 1
ATOM 1376 C CA . LEU A 1 183 ? 2.404 1.983 -14.595 1.00 91.50 183 LEU A CA 1
ATOM 1377 C C . LEU A 1 183 ? 1.275 2.971 -14.254 1.00 91.50 183 LEU A C 1
ATOM 1379 O O . LEU A 1 183 ? 0.405 2.693 -13.443 1.00 91.50 183 LEU A O 1
ATOM 1383 N N . THR A 1 184 ? 1.285 4.162 -14.857 1.00 92.00 184 THR A N 1
ATOM 1384 C CA . THR A 1 184 ? 0.381 5.266 -14.459 1.00 92.00 184 THR A CA 1
ATOM 1385 C C . THR A 1 184 ? -1.112 5.006 -14.691 1.00 92.00 184 THR A C 1
ATOM 1387 O O . THR A 1 184 ? -1.929 5.796 -14.236 1.00 92.00 184 THR A O 1
ATOM 1390 N N . GLU A 1 185 ? -1.481 3.943 -15.412 1.00 94.50 185 GLU A N 1
ATOM 1391 C CA . GLU A 1 185 ? -2.886 3.535 -15.601 1.00 94.50 185 GLU A CA 1
ATOM 1392 C C . GLU A 1 185 ? -3.295 2.366 -14.701 1.00 94.50 185 GLU A C 1
ATOM 1394 O O . GLU A 1 185 ? -4.389 1.831 -14.860 1.00 94.50 185 GLU A O 1
ATOM 1399 N N . LEU A 1 186 ? -2.422 1.944 -13.783 1.00 95.88 186 LEU A N 1
ATOM 1400 C CA . LEU A 1 186 ? -2.664 0.797 -12.921 1.00 95.88 186 LEU A CA 1
ATOM 1401 C C . LEU A 1 186 ? -3.819 1.089 -11.955 1.00 95.88 186 LEU A C 1
ATOM 1403 O O . LEU A 1 186 ? -3.768 2.043 -11.183 1.00 95.88 186 LEU A O 1
ATOM 1407 N N . LEU A 1 187 ? -4.839 0.237 -12.003 1.00 95.25 187 LEU A N 1
ATOM 1408 C CA . LEU A 1 187 ? -6.028 0.251 -11.149 1.00 95.25 187 LEU A CA 1
ATOM 1409 C C . LEU A 1 187 ? -5.934 -0.813 -10.050 1.00 95.25 187 LEU A C 1
ATOM 1411 O O . LEU A 1 187 ? -6.395 -0.599 -8.929 1.00 95.25 187 LEU A O 1
ATOM 1415 N N . TYR A 1 188 ? -5.328 -1.956 -10.373 1.00 95.25 188 TYR A N 1
ATOM 1416 C CA . TYR A 1 188 ? -5.275 -3.136 -9.515 1.00 95.25 188 TYR A CA 1
ATOM 1417 C C . TYR A 1 188 ? -3.861 -3.712 -9.487 1.00 95.25 188 TYR A C 1
ATOM 1419 O O . TYR A 1 188 ? -3.305 -4.037 -10.538 1.00 95.25 188 TYR A O 1
ATOM 1427 N N . LEU A 1 189 ? -3.302 -3.859 -8.289 1.00 96.19 189 LEU A N 1
ATOM 1428 C CA . LEU A 1 189 ? -2.001 -4.467 -8.052 1.00 96.19 189 LEU A CA 1
ATOM 1429 C C . LEU A 1 189 ? -2.116 -5.527 -6.958 1.00 96.19 189 LEU A C 1
ATOM 1431 O O . LEU A 1 189 ? -2.300 -5.186 -5.798 1.00 96.19 189 LEU A O 1
ATOM 1435 N N . ASP A 1 190 ? -1.957 -6.791 -7.321 1.00 95.00 190 ASP A N 1
ATOM 1436 C CA . ASP A 1 190 ? -1.870 -7.913 -6.390 1.00 95.00 190 ASP A CA 1
ATOM 1437 C C . ASP A 1 190 ? -0.595 -8.702 -6.675 1.00 95.00 190 ASP A C 1
ATOM 1439 O O . ASP A 1 190 ? -0.434 -9.317 -7.733 1.00 95.00 190 ASP A O 1
ATOM 1443 N N . LEU A 1 191 ? 0.328 -8.633 -5.721 1.00 94.81 191 LEU A N 1
ATOM 1444 C CA . LEU A 1 191 ? 1.576 -9.387 -5.681 1.00 94.81 191 LEU A CA 1
ATOM 1445 C C . LEU A 1 191 ? 1.674 -10.181 -4.375 1.00 94.81 191 LEU A C 1
ATOM 1447 O O . LEU A 1 191 ? 2.781 -10.476 -3.912 1.00 94.81 191 LEU A O 1
ATOM 1451 N N . SER A 1 192 ? 0.538 -10.506 -3.763 1.00 94.56 192 SER A N 1
ATOM 1452 C CA . SER A 1 192 ? 0.492 -11.214 -2.490 1.00 94.56 192 SER A CA 1
ATOM 1453 C C . SER A 1 192 ? 1.137 -12.603 -2.576 1.00 94.56 192 SER A C 1
ATOM 1455 O O . SER A 1 192 ? 1.164 -13.229 -3.632 1.00 94.56 192 SER A O 1
ATOM 1457 N N . GLY A 1 193 ? 1.696 -13.117 -1.481 1.00 92.56 193 GLY A N 1
ATOM 1458 C CA . GLY A 1 193 ? 2.261 -14.472 -1.430 1.00 92.56 193 GLY A CA 1
ATOM 1459 C C . GLY A 1 193 ? 3.531 -14.675 -2.264 1.00 92.56 193 GLY A C 1
ATOM 1460 O O . GLY A 1 193 ? 3.771 -15.777 -2.756 1.00 92.56 193 GLY A O 1
ATOM 1461 N N . ASN A 1 194 ? 4.329 -13.630 -2.472 1.00 92.06 194 ASN A N 1
ATOM 1462 C CA . ASN A 1 194 ? 5.578 -13.697 -3.230 1.00 92.06 194 ASN A CA 1
ATOM 1463 C C . ASN A 1 194 ? 6.806 -13.520 -2.315 1.00 92.06 194 ASN A C 1
ATOM 1465 O O . ASN A 1 194 ? 6.713 -13.576 -1.091 1.00 92.06 194 ASN A O 1
ATOM 1469 N N . ASN A 1 195 ? 7.994 -13.363 -2.905 1.00 91.88 195 ASN A N 1
ATOM 1470 C CA . ASN A 1 195 ? 9.255 -13.194 -2.179 1.00 91.88 195 ASN A CA 1
ATOM 1471 C C . ASN A 1 195 ? 9.831 -11.778 -2.352 1.00 91.88 195 ASN A C 1
ATOM 1473 O O . ASN A 1 195 ? 11.051 -11.625 -2.455 1.00 91.88 195 ASN A O 1
ATOM 1477 N N . LEU A 1 196 ? 8.974 -10.753 -2.431 1.00 93.44 196 LEU A N 1
ATOM 1478 C CA . LEU A 1 196 ? 9.422 -9.362 -2.528 1.00 93.44 196 LEU A CA 1
ATOM 1479 C C . LEU A 1 196 ? 10.122 -8.933 -1.239 1.00 93.44 196 LEU A C 1
ATOM 1481 O O . LEU A 1 196 ? 9.643 -9.220 -0.145 1.00 93.44 196 LEU A O 1
ATOM 1485 N N . THR A 1 197 ? 11.235 -8.223 -1.375 1.00 94.50 197 THR A N 1
ATOM 1486 C CA . THR A 1 197 ? 12.052 -7.704 -0.276 1.00 94.50 197 THR A CA 1
ATOM 1487 C C . THR A 1 197 ? 12.180 -6.184 -0.356 1.00 94.50 197 THR A C 1
ATOM 1489 O O . THR A 1 197 ? 11.708 -5.543 -1.300 1.00 94.50 197 THR A O 1
ATOM 1492 N N . ASN A 1 198 ? 12.906 -5.616 0.610 1.00 95.00 198 ASN A N 1
ATOM 1493 C CA . ASN A 1 198 ? 13.209 -4.189 0.730 1.00 95.00 198 ASN A CA 1
ATOM 1494 C C . ASN A 1 198 ? 11.954 -3.340 0.974 1.00 95.00 198 ASN A C 1
ATOM 1496 O O . ASN A 1 198 ? 10.850 -3.851 1.162 1.00 95.00 198 ASN A O 1
ATOM 1500 N N . SER A 1 199 ? 12.147 -2.024 1.035 1.00 96.69 199 SER A N 1
ATOM 1501 C CA . SER A 1 199 ? 11.075 -1.085 1.323 1.00 96.69 199 SER A CA 1
ATOM 1502 C C . SER A 1 199 ? 10.145 -0.854 0.152 1.00 96.69 199 SER A C 1
ATOM 1504 O O . SER A 1 199 ? 10.574 -0.802 -1.001 1.00 96.69 199 SER A O 1
ATOM 1506 N N . ILE A 1 200 ? 8.881 -0.596 0.477 1.00 96.88 200 ILE A N 1
ATOM 1507 C CA . ILE A 1 200 ? 7.896 -0.148 -0.497 1.00 96.88 200 ILE A CA 1
ATOM 1508 C C . ILE A 1 200 ? 8.238 1.303 -0.890 1.00 96.88 200 ILE A C 1
ATOM 1510 O O . ILE A 1 200 ? 8.335 2.159 -0.007 1.00 96.88 200 ILE A O 1
ATOM 1514 N N . PRO A 1 201 ? 8.451 1.617 -2.181 1.00 94.62 201 PRO A N 1
ATOM 1515 C CA . PRO A 1 201 ? 8.699 2.984 -2.614 1.00 94.62 201 PRO A CA 1
ATOM 1516 C C . PRO A 1 201 ? 7.435 3.839 -2.468 1.00 94.62 201 PRO A C 1
ATOM 1518 O O . PRO A 1 201 ? 6.325 3.322 -2.386 1.00 94.62 201 PRO A O 1
ATOM 1521 N N . SER A 1 202 ? 7.579 5.167 -2.491 1.00 94.94 202 SER A N 1
ATOM 1522 C CA . SER A 1 202 ? 6.415 6.062 -2.574 1.00 94.94 202 SER A CA 1
ATOM 1523 C C . SER A 1 202 ? 5.612 5.782 -3.845 1.00 94.94 202 SER A C 1
ATOM 1525 O O . SER A 1 202 ? 6.179 5.747 -4.938 1.00 94.94 202 SER A O 1
ATOM 1527 N N . LEU A 1 203 ? 4.295 5.609 -3.701 1.00 95.06 203 LEU A N 1
ATOM 1528 C CA . LEU A 1 203 ? 3.376 5.249 -4.789 1.00 95.06 203 LEU A CA 1
ATOM 1529 C C . LEU A 1 203 ? 2.403 6.378 -5.143 1.00 95.06 203 LEU A C 1
ATOM 1531 O O . LEU A 1 203 ? 1.467 6.170 -5.910 1.00 95.06 203 LEU A O 1
ATOM 1535 N N . VAL A 1 204 ? 2.622 7.585 -4.614 1.00 93.25 204 VAL A N 1
ATOM 1536 C CA . VAL A 1 204 ? 1.718 8.741 -4.766 1.00 93.25 204 VAL A CA 1
ATOM 1537 C C . VAL A 1 204 ? 1.397 9.093 -6.228 1.00 93.25 204 VAL A C 1
ATOM 1539 O O . VAL A 1 204 ? 0.341 9.648 -6.517 1.00 93.25 204 VAL A O 1
ATOM 1542 N N . THR A 1 205 ? 2.280 8.743 -7.169 1.00 93.38 205 THR A N 1
ATOM 1543 C CA . THR A 1 205 ? 2.090 8.996 -8.606 1.00 93.38 205 THR A CA 1
ATOM 1544 C C . THR A 1 205 ? 1.091 8.048 -9.270 1.00 93.38 205 THR A C 1
ATOM 1546 O O . THR A 1 205 ? 0.625 8.345 -10.367 1.00 93.38 205 THR A O 1
ATOM 1549 N N . LEU A 1 206 ? 0.752 6.918 -8.641 1.00 96.00 206 LEU A N 1
ATOM 1550 C CA . LEU A 1 206 ? -0.228 5.947 -9.138 1.00 96.00 206 LEU A CA 1
ATOM 1551 C C . LEU A 1 206 ? -1.648 6.368 -8.736 1.00 96.00 206 LEU A C 1
ATOM 1553 O O . LEU A 1 206 ? -2.364 5.658 -8.040 1.00 96.00 206 LEU A O 1
ATOM 1557 N N . ASN A 1 207 ? -2.050 7.556 -9.177 1.00 94.88 207 ASN A N 1
ATOM 1558 C CA . ASN A 1 207 ? -3.297 8.239 -8.813 1.00 94.88 207 ASN A CA 1
ATOM 1559 C C . ASN A 1 207 ? -4.595 7.558 -9.287 1.00 94.88 207 ASN A C 1
ATOM 1561 O O . ASN A 1 207 ? -5.679 8.050 -8.980 1.00 94.88 207 ASN A O 1
ATOM 1565 N N . LYS A 1 208 ? -4.493 6.469 -10.050 1.00 95.94 208 LYS A N 1
ATOM 1566 C CA . LYS A 1 208 ? -5.623 5.624 -10.452 1.00 95.94 208 LYS A CA 1
ATOM 1567 C C . LYS A 1 208 ? -5.698 4.319 -9.662 1.00 95.94 208 LYS A C 1
ATOM 1569 O O . LYS A 1 208 ? -6.685 3.609 -9.784 1.00 95.94 208 LYS A O 1
ATOM 1574 N N . LEU A 1 209 ? -4.689 4.001 -8.849 1.00 97.56 209 LEU A N 1
ATOM 1575 C CA . LEU A 1 209 ? -4.618 2.734 -8.133 1.00 97.56 209 LEU A CA 1
ATOM 1576 C C . LEU A 1 209 ? -5.717 2.661 -7.070 1.00 97.56 209 LEU A C 1
ATOM 1578 O O . LEU A 1 209 ? -5.795 3.521 -6.193 1.00 97.56 209 LEU A O 1
ATOM 1582 N N . ILE A 1 210 ? -6.550 1.627 -7.157 1.00 96.94 210 ILE A N 1
ATOM 1583 C CA . ILE A 1 210 ? -7.699 1.387 -6.273 1.00 96.94 210 ILE A CA 1
ATOM 1584 C C . ILE A 1 210 ? -7.369 0.272 -5.282 1.00 96.94 210 ILE A C 1
ATOM 1586 O O . ILE A 1 210 ? -7.699 0.376 -4.098 1.00 96.94 210 ILE A O 1
ATOM 1590 N N . VAL A 1 211 ? -6.710 -0.782 -5.764 1.00 97.06 211 VAL A N 1
ATOM 1591 C CA . VAL A 1 211 ? -6.354 -1.963 -4.977 1.00 97.06 211 VAL A CA 1
ATOM 1592 C C . VAL A 1 211 ? -4.850 -2.154 -4.998 1.00 97.06 211 VAL A C 1
ATOM 1594 O O . VAL A 1 211 ? -4.251 -2.231 -6.072 1.00 97.06 211 VAL A O 1
ATOM 1597 N N . ILE A 1 212 ? -4.267 -2.274 -3.808 1.00 98.06 212 ILE A N 1
ATOM 1598 C CA . ILE A 1 212 ? -2.908 -2.764 -3.629 1.00 98.06 212 ILE A CA 1
ATOM 1599 C C . ILE A 1 212 ? -2.875 -3.876 -2.578 1.00 98.06 212 ILE A C 1
ATOM 1601 O O . ILE A 1 212 ? -3.221 -3.664 -1.416 1.00 98.06 212 ILE A O 1
ATOM 1605 N N . ASP A 1 213 ? -2.444 -5.058 -3.001 1.00 97.94 213 ASP A N 1
ATOM 1606 C CA . ASP A 1 213 ? -2.212 -6.217 -2.151 1.00 97.94 213 ASP A CA 1
ATOM 1607 C C . ASP A 1 213 ? -0.758 -6.685 -2.302 1.00 97.94 213 ASP A C 1
ATOM 1609 O O . ASP A 1 213 ? -0.319 -7.135 -3.362 1.00 97.94 213 ASP A O 1
ATOM 1613 N N . LEU A 1 214 ? 0.008 -6.518 -1.227 1.00 97.88 214 LEU A N 1
ATOM 1614 C CA . LEU A 1 214 ? 1.387 -6.975 -1.074 1.00 97.88 214 LEU A CA 1
ATOM 1615 C C . LEU A 1 214 ? 1.515 -7.950 0.106 1.00 97.88 214 LEU A C 1
ATOM 1617 O O . LEU A 1 214 ? 2.621 -8.174 0.610 1.00 97.88 214 LEU A O 1
ATOM 1621 N N . LYS A 1 215 ? 0.395 -8.510 0.574 1.00 96.31 215 LYS A N 1
ATOM 1622 C CA . LYS A 1 215 ? 0.348 -9.403 1.728 1.00 96.31 215 LYS A CA 1
ATOM 1623 C C . LYS A 1 215 ? 1.286 -10.591 1.562 1.00 96.31 215 LYS A C 1
ATOM 1625 O O . LYS A 1 215 ? 1.454 -11.089 0.453 1.00 96.31 215 LYS A O 1
ATOM 1630 N N . ASN A 1 216 ? 1.839 -11.102 2.658 1.00 95.88 216 ASN A N 1
ATOM 1631 C CA . ASN A 1 216 ? 2.649 -12.323 2.655 1.00 95.88 216 ASN A CA 1
ATOM 1632 C C . ASN A 1 216 ? 3.848 -12.212 1.692 1.00 95.88 216 ASN A C 1
ATOM 1634 O O . ASN A 1 216 ? 3.949 -12.937 0.703 1.00 95.88 216 ASN A O 1
ATOM 1638 N N . ASN A 1 217 ? 4.721 -11.246 1.972 1.00 96.44 217 ASN A N 1
ATOM 1639 C CA . ASN A 1 217 ? 6.011 -11.036 1.314 1.00 96.44 217 ASN A CA 1
ATOM 1640 C C . ASN A 1 217 ? 7.095 -10.847 2.404 1.00 96.44 217 ASN A C 1
ATOM 1642 O O . ASN A 1 217 ? 6.888 -11.186 3.567 1.00 96.44 217 ASN A O 1
ATOM 1646 N N . LYS A 1 218 ? 8.281 -10.345 2.044 1.00 97.00 218 LYS A N 1
ATOM 1647 C CA . LYS A 1 218 ? 9.405 -10.054 2.957 1.00 97.00 218 LYS A CA 1
ATOM 1648 C C . LYS A 1 218 ? 9.766 -8.562 2.928 1.00 97.00 218 LYS A C 1
ATOM 1650 O O . LYS A 1 218 ? 10.942 -8.195 3.001 1.00 97.00 218 LYS A O 1
ATOM 1655 N N . LEU A 1 219 ? 8.769 -7.701 2.717 1.00 98.19 219 LEU A N 1
ATOM 1656 C CA . LEU A 1 219 ? 8.955 -6.254 2.596 1.00 98.19 219 LEU A CA 1
ATOM 1657 C C . LEU A 1 219 ? 9.367 -5.661 3.943 1.00 98.19 219 LEU A C 1
ATOM 1659 O O . LEU A 1 219 ? 8.863 -6.080 4.980 1.00 98.19 219 LEU A O 1
ATOM 1663 N N . THR A 1 220 ? 10.267 -4.682 3.923 1.00 98.44 220 THR A N 1
ATOM 1664 C CA . THR A 1 220 ? 10.834 -4.051 5.126 1.00 98.44 220 THR A CA 1
ATOM 1665 C C . THR A 1 220 ? 10.617 -2.538 5.137 1.00 98.44 220 THR A C 1
ATOM 1667 O O . THR A 1 220 ? 10.055 -1.968 4.207 1.00 98.44 220 THR A O 1
ATOM 1670 N N . GLY A 1 221 ? 11.080 -1.849 6.180 1.00 98.25 221 GLY A N 1
ATOM 1671 C CA . GLY A 1 221 ? 11.004 -0.388 6.258 1.00 98.25 221 GLY A CA 1
ATOM 1672 C C . GLY A 1 221 ? 9.597 0.126 6.565 1.00 98.25 221 GLY A C 1
ATOM 1673 O O . GLY A 1 221 ? 8.738 -0.621 7.020 1.00 98.25 221 GLY A O 1
ATOM 1674 N N . VAL A 1 222 ? 9.377 1.424 6.363 1.00 98.38 222 VAL A N 1
ATOM 1675 C CA . VAL A 1 222 ? 8.135 2.097 6.771 1.00 98.38 222 VAL A CA 1
ATOM 1676 C C . VAL A 1 222 ? 7.029 1.991 5.725 1.00 98.38 222 VAL A C 1
ATOM 1678 O O . VAL A 1 222 ? 7.294 1.819 4.534 1.00 98.38 222 VAL A O 1
ATOM 1681 N N . ILE A 1 223 ? 5.780 2.169 6.160 1.00 98.31 223 ILE A N 1
ATOM 1682 C CA . ILE A 1 223 ? 4.643 2.356 5.250 1.00 98.31 223 ILE A CA 1
ATOM 1683 C C . ILE A 1 223 ? 4.882 3.644 4.437 1.00 98.31 223 ILE A C 1
ATOM 1685 O O . ILE A 1 223 ? 5.075 4.709 5.031 1.00 98.31 223 ILE A O 1
ATOM 1689 N N . PRO A 1 224 ? 4.886 3.584 3.094 1.00 97.00 224 PRO A N 1
ATOM 1690 C CA . PRO A 1 224 ? 5.222 4.731 2.258 1.00 97.00 224 PRO A CA 1
ATOM 1691 C C . PRO A 1 224 ? 4.047 5.703 2.111 1.00 97.00 224 PRO A C 1
ATOM 1693 O O . PRO A 1 224 ? 2.920 5.433 2.524 1.00 97.00 224 PRO A O 1
ATOM 1696 N N . THR A 1 225 ? 4.282 6.829 1.435 1.00 95.81 225 THR A N 1
ATOM 1697 C CA . THR A 1 225 ? 3.188 7.675 0.945 1.00 95.81 225 THR A CA 1
ATOM 1698 C C . THR A 1 225 ? 2.411 6.947 -0.150 1.00 95.81 225 THR A C 1
ATOM 1700 O O . THR A 1 225 ? 2.986 6.486 -1.142 1.00 95.81 225 THR A O 1
ATOM 1703 N N . LEU A 1 226 ? 1.094 6.873 0.029 1.00 97.62 226 LEU A N 1
ATOM 1704 C CA . LEU A 1 226 ? 0.179 6.131 -0.829 1.00 97.62 226 LEU A CA 1
ATOM 1705 C C . LEU A 1 226 ? -0.708 7.076 -1.658 1.00 97.62 226 LEU A C 1
ATOM 1707 O O . LEU A 1 226 ? -0.961 8.206 -1.234 1.00 97.62 226 LEU A O 1
ATOM 1711 N N . PRO A 1 227 ? -1.178 6.646 -2.841 1.00 96.81 227 PRO A N 1
ATOM 1712 C CA . PRO A 1 227 ? -2.098 7.434 -3.649 1.00 96.81 227 PRO A CA 1
ATOM 1713 C C . PRO A 1 227 ? -3.483 7.523 -2.992 1.00 96.81 227 PRO A C 1
ATOM 1715 O O . PRO A 1 227 ? -4.017 6.544 -2.473 1.00 96.81 227 PRO A O 1
ATOM 1718 N N . ILE A 1 228 ? -4.091 8.709 -3.068 1.00 96.88 228 ILE A N 1
ATOM 1719 C CA . ILE A 1 228 ? -5.391 9.020 -2.442 1.00 96.88 228 ILE A CA 1
ATOM 1720 C C . ILE A 1 228 ? -6.580 8.241 -3.035 1.00 96.88 228 ILE A C 1
ATOM 1722 O O . ILE A 1 228 ? -7.664 8.235 -2.456 1.00 96.88 228 ILE A O 1
ATOM 1726 N N . SER A 1 229 ? -6.394 7.605 -4.195 1.00 97.38 229 SER A N 1
ATOM 1727 C CA . SER A 1 229 ? -7.408 6.820 -4.912 1.00 97.38 229 SER A CA 1
ATOM 1728 C C . SER A 1 229 ? -7.683 5.446 -4.297 1.00 97.38 229 SER A C 1
ATOM 1730 O O . SER A 1 229 ? -8.670 4.807 -4.664 1.00 97.38 229 SER A O 1
ATOM 1732 N N . LEU A 1 230 ? -6.835 4.981 -3.375 1.00 98.19 230 LEU A N 1
ATOM 1733 C CA . LEU A 1 230 ? -6.928 3.631 -2.827 1.00 98.19 230 LEU A CA 1
ATOM 1734 C C . LEU A 1 230 ? -8.218 3.401 -2.034 1.00 98.19 230 LEU A C 1
ATOM 1736 O O . LEU A 1 230 ? -8.599 4.176 -1.154 1.00 98.19 230 LEU A O 1
ATOM 1740 N N . ALA A 1 231 ? -8.848 2.266 -2.321 1.00 97.25 231 ALA A N 1
ATOM 1741 C CA . ALA A 1 231 ? -9.979 1.716 -1.583 1.00 97.25 231 ALA A CA 1
ATOM 1742 C C . ALA A 1 231 ? -9.606 0.434 -0.818 1.00 97.25 231 ALA A C 1
ATOM 1744 O O . ALA A 1 231 ? -10.289 0.074 0.143 1.00 97.25 231 ALA A O 1
ATOM 1745 N N . TYR A 1 232 ? -8.526 -0.241 -1.217 1.00 98.38 232 TYR A N 1
ATOM 1746 C CA . TYR A 1 232 ? -8.057 -1.481 -0.611 1.00 98.38 232 TYR A CA 1
ATOM 1747 C C . TYR A 1 232 ? -6.538 -1.448 -0.460 1.00 98.38 232 TYR A C 1
ATOM 1749 O O . TYR A 1 232 ? -5.817 -1.299 -1.448 1.00 98.38 232 TYR A O 1
ATOM 1757 N N . ILE A 1 233 ? -6.069 -1.628 0.772 1.00 98.56 233 ILE A N 1
ATOM 1758 C CA . ILE A 1 233 ? -4.656 -1.799 1.105 1.00 98.56 233 ILE A CA 1
ATOM 1759 C C . ILE A 1 233 ? -4.518 -3.073 1.935 1.00 98.56 233 ILE A C 1
ATOM 1761 O O . ILE A 1 233 ? -5.101 -3.158 3.018 1.00 98.56 233 ILE A O 1
ATOM 1765 N N . SER A 1 234 ? -3.710 -4.022 1.465 1.00 98.25 234 SER A N 1
ATOM 1766 C CA . SER A 1 234 ? -3.241 -5.142 2.283 1.00 98.25 234 SER A CA 1
ATOM 1767 C C . SER A 1 234 ? -1.727 -5.279 2.197 1.00 98.25 234 SER A C 1
ATOM 1769 O O . SER A 1 234 ? -1.183 -5.642 1.159 1.00 98.25 234 SER A O 1
ATOM 1771 N N . PHE A 1 235 ? -1.041 -4.973 3.296 1.00 98.56 235 PHE A N 1
ATOM 1772 C CA . PHE A 1 235 ? 0.401 -5.167 3.478 1.00 98.56 235 PHE A CA 1
ATOM 1773 C C . PHE A 1 235 ? 0.708 -6.142 4.624 1.00 98.56 235 PHE A C 1
ATOM 1775 O O . PHE A 1 235 ? 1.836 -6.186 5.121 1.00 98.56 235 PHE A O 1
ATOM 1782 N N . GLY A 1 236 ? -0.285 -6.911 5.076 1.00 96.75 236 GLY A N 1
ATOM 1783 C CA . GLY A 1 236 ? -0.113 -7.830 6.195 1.00 96.75 236 GLY A CA 1
ATOM 1784 C C . GLY A 1 236 ? 0.929 -8.925 5.929 1.00 96.75 236 GLY A C 1
ATOM 1785 O O . GLY A 1 236 ? 1.270 -9.201 4.781 1.00 96.75 236 GLY A O 1
ATOM 1786 N N . GLN A 1 237 ? 1.423 -9.579 6.979 1.00 96.69 237 GLN A N 1
ATOM 1787 C CA . GLN A 1 237 ? 2.418 -10.658 6.884 1.00 96.69 237 GLN A CA 1
ATOM 1788 C C . GLN A 1 237 ? 3.678 -10.222 6.112 1.00 96.69 237 GLN A C 1
ATOM 1790 O O . GLN A 1 237 ? 4.040 -10.818 5.099 1.00 96.69 237 GLN A O 1
ATOM 1795 N N . ASN A 1 238 ? 4.311 -9.148 6.574 1.00 98.38 238 ASN A N 1
ATOM 1796 C CA . ASN A 1 238 ? 5.585 -8.631 6.069 1.00 98.38 238 ASN A CA 1
ATOM 1797 C C . ASN A 1 238 ? 6.494 -8.278 7.267 1.00 98.38 238 ASN 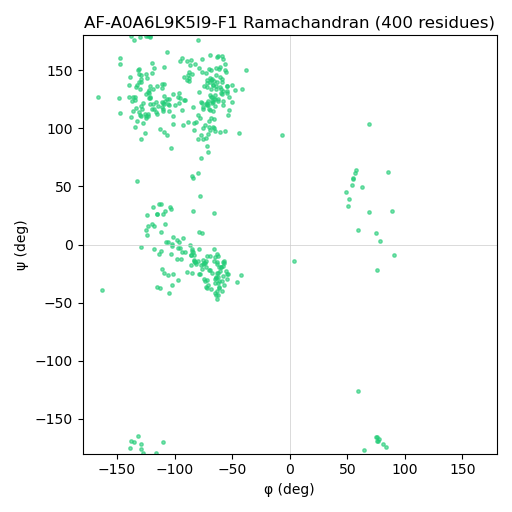A C 1
ATOM 1799 O O . ASN A 1 238 ? 6.199 -8.628 8.408 1.00 98.38 238 ASN A O 1
ATOM 1803 N N . ASN A 1 239 ? 7.613 -7.598 7.016 1.00 98.38 239 ASN A N 1
ATOM 1804 C CA . ASN A 1 239 ? 8.545 -7.091 8.027 1.00 98.38 239 ASN A CA 1
ATOM 1805 C C . ASN A 1 239 ? 8.559 -5.548 8.051 1.00 98.38 239 ASN A C 1
ATOM 1807 O O . ASN A 1 239 ? 9.612 -4.922 8.221 1.00 98.38 239 ASN A O 1
ATOM 1811 N N . LEU A 1 240 ? 7.405 -4.916 7.798 1.00 98.81 240 LEU A N 1
ATOM 1812 C CA . LEU A 1 240 ? 7.276 -3.458 7.840 1.00 98.81 240 LEU A CA 1
ATOM 1813 C C . LEU A 1 240 ? 7.402 -2.963 9.280 1.00 98.81 240 LEU A C 1
ATOM 1815 O O . LEU A 1 240 ? 6.904 -3.594 10.204 1.00 98.81 240 LEU A O 1
ATOM 1819 N N . SER A 1 241 ? 8.037 -1.813 9.469 1.00 98.56 241 SER A N 1
ATOM 1820 C CA . SER A 1 241 ? 8.341 -1.250 10.783 1.00 98.56 241 SER A CA 1
ATOM 1821 C C . SER A 1 241 ? 8.094 0.258 10.842 1.00 98.56 241 SER A C 1
ATOM 1823 O O . SER A 1 241 ? 7.671 0.888 9.873 1.00 98.56 241 SER A O 1
ATOM 1825 N N . GLY A 1 242 ? 8.336 0.857 12.009 1.00 98.56 242 GLY A N 1
ATOM 1826 C CA . GLY A 1 242 ? 8.083 2.279 12.249 1.00 98.56 242 GLY A CA 1
ATOM 1827 C C . GLY A 1 242 ? 6.618 2.587 12.555 1.00 98.56 242 GLY A C 1
ATOM 1828 O O . GLY A 1 242 ? 5.820 1.686 12.810 1.00 98.56 242 GLY A O 1
ATOM 1829 N N . ALA A 1 243 ? 6.289 3.877 12.613 1.00 98.62 243 ALA A N 1
ATOM 1830 C CA . ALA A 1 243 ? 4.965 4.345 13.009 1.00 98.62 243 ALA A CA 1
ATOM 1831 C C . ALA A 1 243 ? 3.951 4.321 11.858 1.00 98.62 243 ALA A C 1
ATOM 1833 O O . ALA A 1 243 ? 4.303 4.453 10.684 1.00 98.62 243 ALA A O 1
ATOM 1834 N N . LEU A 1 244 ? 2.673 4.225 12.219 1.00 98.69 244 LEU A N 1
ATOM 1835 C CA . LEU A 1 244 ? 1.556 4.395 11.295 1.00 98.69 244 LEU A CA 1
ATOM 1836 C C . LEU A 1 244 ? 1.515 5.845 10.753 1.00 98.69 244 LEU A C 1
ATOM 1838 O O . LEU A 1 244 ? 1.472 6.787 11.548 1.00 98.69 244 LEU A O 1
ATOM 1842 N N . PRO A 1 245 ? 1.517 6.066 9.423 1.00 97.38 245 PRO A N 1
ATOM 1843 C CA . PRO A 1 245 ? 1.611 7.414 8.867 1.00 97.38 245 PRO A CA 1
ATOM 1844 C C . PRO A 1 245 ? 0.306 8.210 9.004 1.00 97.38 245 PRO A C 1
ATOM 1846 O O . PRO A 1 245 ? -0.786 7.732 8.688 1.00 97.38 245 PRO A O 1
ATOM 1849 N N . LEU A 1 246 ? 0.419 9.482 9.401 1.00 96.94 246 LEU A N 1
ATOM 1850 C CA . LEU A 1 246 ? -0.729 10.389 9.547 1.00 96.94 246 LEU A CA 1
ATOM 1851 C C . LEU A 1 246 ? -1.465 10.620 8.219 1.00 96.94 246 LEU A C 1
ATOM 1853 O O . LEU A 1 246 ? -2.680 10.797 8.208 1.00 96.94 246 LEU A O 1
ATOM 1857 N N . GLN A 1 247 ? -0.736 10.581 7.102 1.00 96.56 247 GLN A N 1
ATOM 1858 C CA . GLN A 1 247 ? -1.230 10.829 5.744 1.00 96.56 247 GLN A CA 1
ATOM 1859 C C . GLN A 1 247 ? -2.275 9.804 5.285 1.00 96.56 247 GLN A C 1
ATOM 1861 O O . GLN A 1 247 ? -3.009 10.071 4.339 1.00 96.56 247 GLN A O 1
ATOM 1866 N N . ILE A 1 248 ? -2.411 8.658 5.968 1.00 98.00 248 ILE A N 1
ATOM 1867 C CA . ILE A 1 248 ? -3.496 7.709 5.680 1.00 98.00 248 ILE A CA 1
ATOM 1868 C C . ILE A 1 248 ? -4.868 8.377 5.834 1.00 98.00 248 ILE A C 1
ATOM 1870 O O . ILE A 1 248 ? -5.781 8.017 5.100 1.00 98.00 248 ILE A O 1
ATOM 1874 N N . LYS A 1 249 ? -5.004 9.416 6.675 1.00 97.56 249 LYS A N 1
ATOM 1875 C CA . LYS A 1 249 ? -6.244 10.203 6.815 1.00 97.56 249 LYS A CA 1
ATOM 1876 C C . LYS A 1 249 ? -6.788 10.754 5.487 1.00 97.56 249 LYS A C 1
ATOM 1878 O O . LYS A 1 249 ? -7.988 11.008 5.378 1.00 97.56 249 LYS A O 1
ATOM 1883 N N . ASP A 1 250 ? -5.930 10.950 4.487 1.00 97.75 250 ASP A N 1
ATOM 1884 C CA . ASP A 1 250 ? -6.314 11.533 3.201 1.00 97.75 250 ASP A CA 1
ATOM 1885 C C . ASP A 1 250 ? -6.997 10.498 2.279 1.00 97.75 250 ASP A C 1
ATOM 1887 O O . ASP A 1 250 ? -7.680 10.860 1.319 1.00 97.75 250 ASP A O 1
ATOM 1891 N N . LEU A 1 251 ? -6.901 9.202 2.600 1.00 97.75 251 LEU A N 1
ATOM 1892 C CA . LEU A 1 251 ? -7.489 8.092 1.845 1.00 97.75 251 LEU A CA 1
ATOM 1893 C C . LEU A 1 251 ? -8.960 7.887 2.247 1.00 97.75 251 LEU A C 1
ATOM 1895 O O . LEU A 1 251 ? -9.391 6.813 2.657 1.00 97.75 251 LEU A O 1
ATOM 1899 N N . THR A 1 252 ? -9.778 8.929 2.108 1.00 96.94 252 THR A N 1
ATOM 1900 C CA . THR A 1 252 ? -11.207 8.927 2.499 1.00 96.94 252 THR A CA 1
ATOM 1901 C C . THR A 1 252 ? -12.075 7.918 1.723 1.00 96.94 252 THR A C 1
ATOM 1903 O O . THR A 1 252 ? -13.250 7.700 2.037 1.00 96.94 252 THR A O 1
ATOM 1906 N N . GLY A 1 253 ? -11.517 7.309 0.672 1.00 96.38 253 GLY A N 1
ATOM 1907 C CA . GLY A 1 253 ? -12.103 6.214 -0.094 1.00 96.38 253 GLY A CA 1
ATOM 1908 C C . GLY A 1 253 ? -11.903 4.822 0.513 1.00 96.38 253 GLY A C 1
ATOM 1909 O O . GLY A 1 253 ? -12.596 3.907 0.064 1.00 96.38 253 GLY A O 1
ATOM 1910 N N . LEU A 1 254 ? -11.011 4.677 1.500 1.00 98.31 254 LEU A N 1
ATOM 1911 C CA . LEU A 1 254 ? -10.507 3.400 2.003 1.00 98.31 254 LEU A CA 1
ATOM 1912 C C . LEU A 1 254 ? -11.603 2.557 2.666 1.00 98.31 254 LEU A C 1
ATOM 1914 O O . LEU A 1 254 ? -12.335 3.027 3.535 1.00 98.31 254 LEU A O 1
ATOM 1918 N N . MET A 1 255 ? -11.703 1.299 2.238 1.00 97.62 255 MET A N 1
ATOM 1919 C CA . MET A 1 255 ? -12.669 0.309 2.721 1.00 97.62 255 MET A CA 1
ATOM 1920 C C . MET A 1 255 ? -11.991 -0.865 3.427 1.00 97.62 255 MET A C 1
ATOM 1922 O O . MET A 1 255 ? -12.533 -1.384 4.402 1.00 97.62 255 MET A O 1
ATOM 1926 N N . VAL A 1 256 ? -10.823 -1.285 2.940 1.00 98.00 256 VAL A N 1
ATOM 1927 C CA . VAL A 1 256 ? -10.015 -2.354 3.536 1.00 98.00 256 VAL A CA 1
ATOM 1928 C C . VAL A 1 256 ? -8.645 -1.797 3.865 1.00 98.00 256 VAL A C 1
ATOM 1930 O O . VAL A 1 256 ? -7.972 -1.263 2.982 1.00 98.00 256 VAL A O 1
ATOM 1933 N N . PHE A 1 257 ? -8.239 -1.954 5.119 1.00 98.62 257 PHE A N 1
ATOM 1934 C CA . PHE A 1 257 ? -6.903 -1.613 5.569 1.00 98.62 257 PHE A CA 1
ATOM 1935 C C . PHE A 1 257 ? -6.340 -2.735 6.438 1.00 98.62 257 PHE A C 1
ATOM 1937 O O . PHE A 1 257 ? -6.713 -2.868 7.604 1.00 98.62 257 PHE A O 1
ATOM 1944 N N . ASP A 1 258 ? -5.474 -3.553 5.844 1.00 98.44 258 ASP A N 1
ATOM 1945 C CA . ASP A 1 258 ? -4.816 -4.688 6.491 1.00 98.44 258 ASP A CA 1
ATOM 1946 C C . ASP A 1 258 ? -3.304 -4.472 6.563 1.00 98.44 258 ASP A C 1
ATOM 1948 O O . ASP A 1 258 ? -2.609 -4.473 5.549 1.00 98.44 258 ASP A O 1
ATOM 1952 N N . LEU A 1 259 ? -2.800 -4.295 7.780 1.00 98.69 259 LEU A N 1
ATOM 1953 C CA . LEU A 1 259 ? -1.379 -4.213 8.114 1.00 98.69 259 LEU A CA 1
ATOM 1954 C C . LEU A 1 259 ? -0.985 -5.271 9.157 1.00 98.69 259 LEU A C 1
ATOM 1956 O O . LEU A 1 259 ? 0.055 -5.141 9.808 1.00 98.69 259 LEU A O 1
ATOM 1960 N N . GLY A 1 260 ? -1.822 -6.291 9.367 1.00 96.69 260 GLY A N 1
ATOM 1961 C CA . GLY A 1 260 ? -1.610 -7.264 10.432 1.00 96.69 260 GLY A CA 1
ATOM 1962 C C . GLY A 1 260 ? -0.333 -8.085 10.244 1.00 96.69 260 GLY A C 1
ATOM 1963 O O . GLY A 1 260 ? 0.089 -8.316 9.115 1.00 96.69 260 GLY A O 1
ATOM 1964 N N . LEU A 1 261 ? 0.272 -8.565 11.331 1.00 97.12 261 LEU A N 1
ATOM 1965 C CA . LEU A 1 261 ? 1.505 -9.366 11.312 1.00 97.12 261 LEU A CA 1
ATOM 1966 C C . LEU A 1 261 ? 2.670 -8.627 10.629 1.00 97.12 261 LEU A C 1
ATOM 1968 O O . LEU A 1 261 ? 3.151 -9.042 9.574 1.00 97.12 261 LEU A O 1
ATOM 1972 N N . ASN A 1 262 ? 3.084 -7.516 11.235 1.00 98.56 262 ASN A N 1
ATOM 1973 C CA . ASN A 1 262 ? 4.265 -6.719 10.890 1.00 98.56 262 ASN A CA 1
ATOM 1974 C C . ASN A 1 262 ? 4.972 -6.276 12.196 1.00 98.56 262 ASN A C 1
ATOM 1976 O O . ASN A 1 262 ? 4.559 -6.643 13.294 1.00 98.56 262 ASN A O 1
ATOM 1980 N N . ASP A 1 263 ? 6.021 -5.458 12.090 1.00 98.44 263 ASP A N 1
ATOM 1981 C CA . ASP A 1 263 ? 6.789 -4.900 13.212 1.00 98.44 263 ASP A CA 1
ATOM 1982 C C . ASP A 1 263 ? 6.450 -3.408 13.462 1.00 98.44 263 ASP A C 1
ATOM 1984 O O . ASP A 1 263 ? 7.310 -2.603 13.840 1.00 98.44 263 ASP A O 1
ATOM 1988 N N . LEU A 1 264 ? 5.201 -2.992 13.207 1.00 98.81 264 LEU A N 1
ATOM 1989 C CA . LEU A 1 264 ? 4.777 -1.589 13.323 1.00 98.81 264 LEU A CA 1
ATOM 1990 C C . LEU A 1 264 ? 4.701 -1.146 14.788 1.00 98.81 264 LEU A C 1
ATOM 1992 O O . LEU A 1 264 ? 4.248 -1.884 15.657 1.00 98.81 264 LEU A O 1
ATOM 1996 N N . THR A 1 265 ? 5.110 0.092 15.056 1.00 98.81 265 THR A N 1
ATOM 1997 C CA . THR A 1 265 ? 5.235 0.678 16.403 1.00 98.81 265 THR A CA 1
ATOM 1998 C C . THR A 1 265 ? 4.443 1.984 16.522 1.00 98.81 265 THR A C 1
ATOM 2000 O O . THR A 1 265 ? 3.816 2.443 15.568 1.00 98.81 265 THR A O 1
ATOM 2003 N N . GLY A 1 266 ? 4.471 2.612 17.700 1.00 98.56 266 GLY A N 1
ATOM 2004 C CA . GLY A 1 266 ? 3.750 3.863 17.955 1.00 98.56 266 GLY A CA 1
ATOM 2005 C C . GLY A 1 266 ? 2.251 3.650 18.167 1.00 98.56 266 GLY A C 1
ATOM 2006 O O . GLY A 1 266 ? 1.799 2.523 18.361 1.00 98.56 266 GLY A O 1
ATOM 2007 N N . SER A 1 267 ? 1.487 4.740 18.182 1.00 98.62 267 SER A N 1
ATOM 2008 C CA . SER A 1 267 ? 0.041 4.712 18.419 1.00 98.62 267 SER A CA 1
ATOM 2009 C C . SER A 1 267 ? -0.775 4.700 17.136 1.00 98.62 267 SER A C 1
ATOM 2011 O O . SER A 1 267 ? -0.324 5.175 16.094 1.00 98.62 267 SER A O 1
ATOM 2013 N N . ILE A 1 268 ? -2.021 4.232 17.235 1.00 98.69 268 ILE A N 1
ATOM 2014 C CA . ILE A 1 268 ? -3.030 4.452 16.195 1.00 98.69 268 ILE A 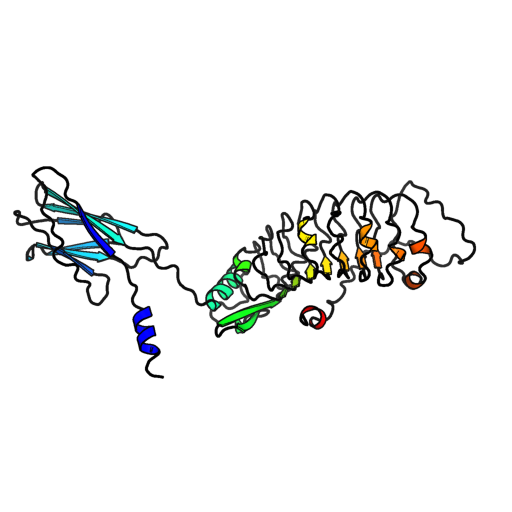CA 1
ATOM 2015 C C . ILE A 1 268 ? -3.305 5.970 16.123 1.00 98.69 268 ILE A C 1
ATOM 2017 O O . ILE A 1 268 ? -3.704 6.546 17.138 1.00 98.69 268 ILE A O 1
ATOM 2021 N N . PRO A 1 269 ? -3.073 6.643 14.979 1.00 98.19 269 PRO A N 1
ATOM 2022 C CA . PRO A 1 269 ? -3.191 8.098 14.880 1.00 98.19 269 PRO A CA 1
ATOM 2023 C C . PRO A 1 269 ? -4.579 8.641 15.228 1.00 98.19 269 PRO A C 1
ATOM 2025 O O . PRO A 1 269 ? -5.591 8.056 14.845 1.00 98.19 269 PRO A O 1
ATOM 2028 N N . ALA A 1 270 ? -4.641 9.795 15.898 1.00 95.56 270 ALA A N 1
ATOM 2029 C CA . ALA A 1 270 ? -5.896 10.465 16.257 1.00 95.56 270 ALA A CA 1
ATOM 2030 C C . ALA A 1 270 ? -6.626 11.050 15.024 1.00 95.56 270 ALA A C 1
ATOM 2032 O O . ALA A 1 270 ? -7.835 11.272 15.034 1.00 95.56 270 ALA A O 1
ATOM 2033 N N . GLU A 1 271 ? -5.876 11.290 13.952 1.00 96.12 271 GLU A N 1
ATOM 2034 C CA . GLU A 1 271 ? -6.272 12.005 12.743 1.00 96.12 271 GLU A CA 1
ATOM 2035 C C . GLU A 1 271 ? -7.027 11.135 11.732 1.00 96.12 271 GLU A C 1
ATOM 2037 O O . GLU A 1 271 ? -7.555 11.657 10.753 1.00 96.12 271 GLU A O 1
ATOM 2042 N N . TRP A 1 272 ? -7.096 9.818 11.938 1.00 97.94 272 TRP A N 1
ATOM 2043 C CA . TRP A 1 272 ? -7.747 8.886 11.007 1.00 97.94 272 TRP A CA 1
ATOM 2044 C C . TRP A 1 272 ? -9.279 8.861 11.113 1.00 97.94 272 TRP A C 1
ATOM 2046 O O . TRP A 1 272 ? -9.931 8.026 10.487 1.00 97.94 272 TRP A O 1
ATOM 2056 N N . SER A 1 273 ? -9.883 9.802 11.843 1.00 97.00 273 SER A N 1
ATOM 2057 C CA . SER A 1 273 ? -11.341 9.947 11.965 1.00 97.00 273 SER A CA 1
ATOM 2058 C C . SER A 1 273 ? -12.062 10.151 10.623 1.00 97.00 273 SER A C 1
ATOM 2060 O O . SER A 1 273 ? -13.261 9.905 10.514 1.00 97.00 273 SER A O 1
ATOM 2062 N N . THR A 1 274 ? -11.340 10.548 9.575 1.00 97.50 274 THR A N 1
ATOM 2063 C CA . THR A 1 274 ? -11.853 10.749 8.213 1.00 97.50 274 THR A CA 1
ATOM 2064 C C . THR A 1 274 ? -12.139 9.450 7.448 1.00 97.50 274 THR A C 1
ATOM 2066 O O . THR A 1 274 ? -12.863 9.485 6.449 1.00 97.50 274 THR A O 1
ATOM 2069 N N . LEU A 1 275 ? -11.634 8.294 7.901 1.00 97.75 275 LEU A N 1
ATOM 2070 C CA . LEU A 1 275 ? -11.730 6.990 7.220 1.00 97.75 275 LEU A CA 1
ATOM 2071 C C . LEU A 1 275 ? -13.103 6.308 7.374 1.00 97.75 275 LEU A C 1
ATOM 2073 O O . LEU A 1 275 ? -13.226 5.097 7.538 1.00 97.75 275 LEU A O 1
ATOM 2077 N N . THR A 1 276 ? -14.172 7.092 7.271 1.00 96.19 276 THR A N 1
ATOM 2078 C CA . THR A 1 276 ? -15.571 6.703 7.536 1.00 96.19 276 THR A CA 1
ATOM 2079 C C . THR A 1 276 ? -16.135 5.611 6.616 1.00 96.19 276 THR A C 1
ATOM 2081 O O . THR A 1 276 ? -17.243 5.120 6.842 1.00 96.19 276 THR A O 1
ATOM 2084 N N . LYS A 1 277 ? -15.402 5.223 5.563 1.00 97.50 277 LYS A N 1
ATOM 2085 C 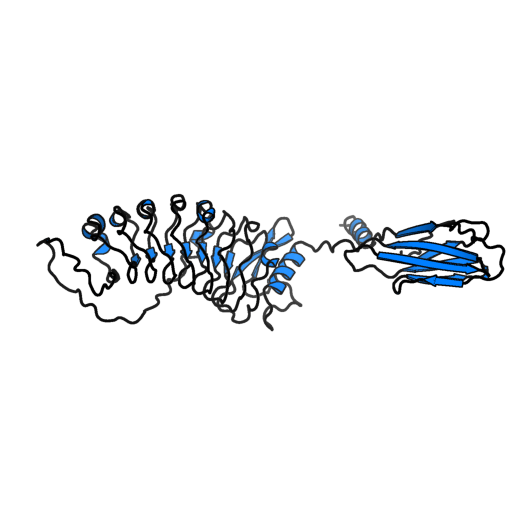CA . LYS A 1 277 ? -15.775 4.142 4.636 1.00 97.50 277 LYS A CA 1
ATOM 2086 C C . LYS A 1 277 ? -15.152 2.788 4.983 1.00 97.50 277 LYS A C 1
ATOM 2088 O O . LYS A 1 277 ? -15.483 1.819 4.298 1.00 97.50 277 LYS A O 1
ATOM 2093 N N . LEU A 1 278 ? -14.305 2.714 6.014 1.00 98.00 278 LEU A N 1
ATOM 2094 C CA . LEU A 1 278 ? -13.687 1.464 6.443 1.00 98.00 278 LEU A CA 1
ATOM 2095 C C . LEU A 1 278 ? -14.746 0.422 6.806 1.00 98.00 278 LEU A C 1
ATOM 2097 O O . LEU A 1 278 ? -15.689 0.697 7.546 1.00 98.00 278 LEU A O 1
ATOM 2101 N N . ARG A 1 279 ? -14.544 -0.781 6.272 1.00 96.69 279 ARG A N 1
ATOM 2102 C CA . ARG A 1 279 ? -15.307 -2.000 6.565 1.00 96.69 279 ARG A CA 1
ATOM 2103 C C . ARG A 1 279 ? -14.435 -3.014 7.295 1.00 96.69 279 ARG A C 1
ATOM 2105 O O . ARG A 1 279 ? -14.901 -3.662 8.224 1.00 96.69 279 ARG A O 1
ATOM 2112 N N . TYR A 1 280 ? -13.161 -3.100 6.919 1.00 95.56 280 TYR A N 1
ATOM 2113 C CA . TYR A 1 280 ? -12.199 -4.035 7.494 1.00 95.56 280 TYR A CA 1
ATOM 2114 C C . TYR A 1 280 ? -10.957 -3.271 7.930 1.00 95.56 280 TYR A C 1
ATOM 2116 O O . TYR A 1 280 ? -10.284 -2.660 7.095 1.00 95.56 280 TYR A O 1
ATOM 2124 N N . PHE A 1 281 ? -10.678 -3.286 9.232 1.00 98.31 281 PHE A N 1
ATOM 2125 C CA . PHE A 1 281 ? -9.549 -2.574 9.816 1.00 98.31 281 PHE A CA 1
ATOM 2126 C C . PHE A 1 281 ? -8.709 -3.524 10.669 1.00 98.31 281 PHE A C 1
ATOM 2128 O O . PHE A 1 281 ? -9.103 -3.910 11.771 1.00 98.31 281 PHE A O 1
ATOM 2135 N N . TYR A 1 282 ? -7.560 -3.926 10.127 1.00 98.12 282 TYR A N 1
ATOM 2136 C CA . TYR A 1 282 ? -6.717 -4.982 10.674 1.00 98.12 282 TYR A CA 1
ATOM 2137 C C . TYR A 1 282 ? -5.309 -4.465 10.952 1.00 98.12 282 TYR A C 1
ATOM 2139 O O . TYR A 1 282 ? -4.542 -4.187 10.036 1.00 98.12 282 TYR A O 1
ATOM 2147 N N . LEU A 1 283 ? -4.971 -4.364 12.236 1.00 98.50 283 LEU A N 1
ATOM 2148 C CA . LEU A 1 283 ? -3.646 -3.991 12.742 1.00 98.50 283 LEU A CA 1
ATOM 2149 C C . LEU A 1 283 ? -3.080 -5.046 13.710 1.00 98.50 283 LEU A C 1
ATOM 2151 O O . LEU A 1 283 ? -2.119 -4.782 14.433 1.00 98.50 283 LEU A O 1
ATOM 2155 N N . TYR A 1 284 ? -3.693 -6.228 13.763 1.00 95.31 284 TYR A N 1
ATOM 2156 C CA . TYR A 1 284 ? -3.352 -7.290 14.706 1.00 95.31 284 TYR A CA 1
ATOM 2157 C C . TYR A 1 284 ? -1.9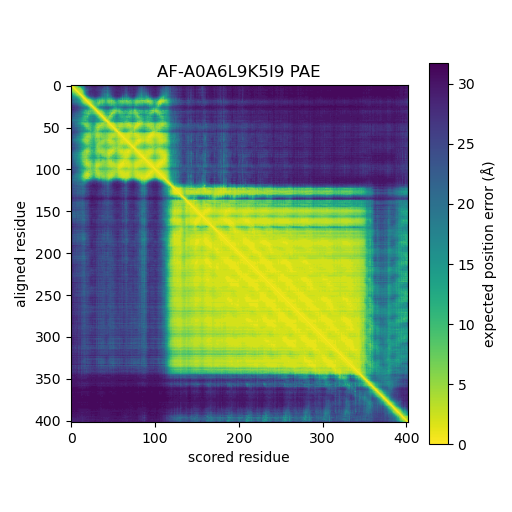02 -7.774 14.563 1.00 95.31 284 TYR A C 1
ATOM 2159 O O . TYR A 1 284 ? -1.331 -7.714 13.477 1.00 95.31 284 TYR A O 1
ATOM 2167 N N . GLY A 1 285 ? -1.299 -8.281 15.636 1.00 91.50 285 GLY A N 1
ATOM 2168 C CA . GLY A 1 285 ? 0.047 -8.861 15.582 1.00 91.50 285 GLY A CA 1
ATOM 2169 C C . GLY A 1 285 ? 1.121 -7.847 15.190 1.00 91.50 285 GLY A C 1
ATOM 2170 O O . GLY A 1 285 ? 1.891 -8.103 14.271 1.00 91.50 285 GLY A O 1
ATOM 2171 N N . ASN A 1 286 ? 1.128 -6.691 15.849 1.00 98.38 286 ASN A N 1
ATOM 2172 C CA . ASN A 1 286 ? 2.133 -5.639 15.697 1.00 98.38 286 ASN A CA 1
ATOM 2173 C C . ASN A 1 286 ? 2.667 -5.231 17.088 1.00 98.38 286 ASN A C 1
ATOM 2175 O O . ASN A 1 286 ? 2.371 -5.853 18.109 1.00 98.38 286 ASN A O 1
ATOM 2179 N N . LEU A 1 287 ? 3.467 -4.166 17.152 1.00 98.31 287 LEU A N 1
ATOM 2180 C CA . LEU A 1 287 ? 4.012 -3.593 18.385 1.00 98.31 287 LEU A CA 1
ATOM 2181 C C . LEU A 1 287 ? 3.351 -2.243 18.726 1.00 98.31 287 LEU A C 1
ATOM 2183 O O . LEU A 1 287 ? 3.981 -1.382 19.349 1.00 98.31 287 LEU A O 1
ATOM 2187 N N . LEU A 1 288 ? 2.094 -2.039 18.316 1.00 98.75 288 LEU A N 1
ATOM 2188 C CA . LEU A 1 288 ? 1.380 -0.777 18.522 1.00 98.75 288 LEU A CA 1
ATOM 2189 C C . LEU A 1 288 ? 1.094 -0.541 20.006 1.00 98.75 288 LEU A C 1
ATOM 2191 O O . LEU A 1 288 ? 0.768 -1.467 20.744 1.00 98.75 288 LEU A O 1
ATOM 2195 N N . SER A 1 289 ? 1.199 0.710 20.443 1.00 98.44 289 SER A N 1
ATOM 2196 C CA . SER A 1 289 ? 0.998 1.151 21.826 1.00 98.44 289 SER A CA 1
ATOM 2197 C C . SER A 1 289 ? 0.031 2.339 21.906 1.00 98.44 289 SER A C 1
ATOM 2199 O O . SER A 1 289 ? -0.562 2.741 20.908 1.00 98.44 289 SER A O 1
ATOM 2201 N N . GLY A 1 290 ? -0.174 2.900 23.099 1.00 98.31 290 GLY A N 1
ATOM 2202 C CA . GLY A 1 290 ? -1.176 3.948 23.315 1.00 98.31 290 GLY A CA 1
ATOM 2203 C C . GLY A 1 290 ? -2.601 3.394 23.348 1.00 98.31 290 GLY A C 1
ATOM 2204 O O . GLY A 1 290 ? -2.801 2.191 23.504 1.00 98.31 290 GLY A O 1
ATOM 2205 N N . THR A 1 291 ? -3.595 4.274 23.247 1.00 98.06 291 THR A N 1
ATOM 2206 C CA . THR A 1 291 ? -5.009 3.906 23.389 1.00 98.06 291 THR A CA 1
ATOM 2207 C C . THR A 1 291 ? -5.672 3.592 22.053 1.00 98.06 291 THR A C 1
ATOM 2209 O O . THR A 1 291 ? -5.209 4.011 20.992 1.00 98.06 291 THR A O 1
ATOM 2212 N N . ILE A 1 292 ? -6.795 2.870 22.104 1.00 97.94 292 ILE A N 1
ATOM 2213 C CA . ILE A 1 292 ? -7.706 2.741 20.964 1.00 97.94 292 ILE A CA 1
ATOM 2214 C C . ILE A 1 292 ? -8.425 4.093 20.789 1.00 97.94 292 ILE A C 1
ATOM 2216 O O . ILE A 1 292 ? -9.114 4.530 21.714 1.00 97.94 292 ILE A O 1
ATOM 2220 N N . PRO A 1 293 ? -8.300 4.787 19.643 1.00 97.75 293 PRO A N 1
ATOM 2221 C CA . PRO A 1 293 ? -8.918 6.097 19.477 1.00 97.75 293 PRO A CA 1
ATOM 2222 C C . PRO A 1 293 ? -10.449 6.043 19.461 1.00 97.75 293 PRO A C 1
ATOM 2224 O O . PRO A 1 293 ? -11.054 5.220 18.772 1.00 97.75 293 PRO A O 1
ATOM 2227 N N . ALA A 1 294 ? -11.090 6.987 20.155 1.00 96.25 294 ALA A N 1
ATOM 2228 C CA . ALA A 1 294 ? -12.547 7.010 20.305 1.00 96.25 294 ALA A CA 1
ATOM 2229 C C . ALA A 1 294 ? -13.314 7.197 18.985 1.00 96.25 294 ALA A C 1
ATOM 2231 O O . ALA A 1 294 ? -14.449 6.741 18.865 1.00 96.25 294 ALA A O 1
ATOM 2232 N N . TYR A 1 295 ? -12.696 7.806 17.964 1.00 96.31 295 TYR A N 1
ATOM 2233 C CA . TYR A 1 295 ? -13.336 7.971 16.656 1.00 96.31 295 TYR A CA 1
ATOM 2234 C C . TYR A 1 295 ? -13.637 6.635 15.966 1.00 96.31 295 TYR A C 1
ATOM 2236 O O . TYR A 1 295 ? -14.436 6.628 15.035 1.00 96.31 295 TYR A O 1
ATOM 2244 N N . ILE A 1 296 ? -13.041 5.509 16.382 1.00 96.25 296 ILE A N 1
ATOM 2245 C CA . ILE A 1 296 ? -13.358 4.195 15.800 1.00 96.25 296 ILE A CA 1
ATOM 2246 C C . ILE A 1 296 ? -14.855 3.880 15.961 1.00 96.25 296 ILE A C 1
ATOM 2248 O O . ILE A 1 296 ? -15.455 3.312 15.052 1.00 96.25 296 ILE A O 1
ATOM 2252 N N . ALA A 1 297 ? -15.490 4.362 17.038 1.00 92.69 297 ALA A N 1
ATOM 2253 C CA . ALA A 1 297 ? -16.939 4.280 17.240 1.00 92.69 297 ALA A CA 1
ATOM 2254 C C . ALA A 1 297 ? -17.761 5.018 16.159 1.00 92.69 297 ALA A C 1
ATOM 2256 O O . ALA A 1 297 ? -18.941 4.737 15.972 1.00 92.69 297 ALA A O 1
ATOM 2257 N N . SER A 1 298 ? -17.152 5.953 15.420 1.00 93.56 298 SER A N 1
ATOM 2258 C CA . SER A 1 298 ? -17.803 6.700 14.333 1.00 93.56 298 SER A CA 1
ATOM 2259 C C . SER A 1 298 ? -17.765 5.983 12.977 1.00 93.56 298 SER A C 1
ATOM 2261 O O . SER A 1 298 ? -18.439 6.408 12.033 1.00 93.56 298 SER A O 1
ATOM 2263 N N . PHE A 1 299 ? -17.018 4.879 12.849 1.00 95.88 299 PHE A N 1
ATOM 2264 C CA . PHE A 1 299 ? -16.940 4.098 11.614 1.00 95.88 299 PHE A CA 1
ATOM 2265 C C . PHE A 1 299 ? -18.194 3.235 11.433 1.00 95.88 299 PHE A C 1
ATOM 2267 O O . PHE A 1 299 ? -18.183 2.021 11.587 1.00 95.88 299 PHE A O 1
ATOM 2274 N N . SER A 1 300 ? -19.297 3.882 11.056 1.00 94.00 300 SER A N 1
ATOM 2275 C CA . SER A 1 300 ? -20.629 3.271 10.899 1.00 94.00 300 SER A CA 1
ATOM 2276 C C . SER A 1 300 ? -20.712 2.104 9.903 1.00 94.00 300 SER A C 1
ATOM 2278 O O . SER A 1 300 ? -21.696 1.363 9.913 1.00 94.00 300 SER A O 1
ATOM 2280 N N . LYS A 1 301 ? -19.704 1.928 9.040 1.00 95.06 301 LYS A N 1
ATOM 2281 C CA . LYS A 1 301 ? -19.606 0.832 8.060 1.00 95.06 301 LYS A CA 1
ATOM 2282 C C . LYS A 1 301 ? -18.652 -0.288 8.479 1.00 95.06 301 LYS A C 1
ATOM 2284 O O . LYS A 1 301 ? -18.458 -1.215 7.697 1.00 95.06 301 LYS A O 1
ATOM 2289 N N . LEU A 1 302 ? -18.032 -0.183 9.654 1.00 95.06 302 LEU A N 1
ATOM 2290 C CA . LEU A 1 302 ? -17.016 -1.118 10.108 1.00 95.06 302 LEU A CA 1
ATOM 2291 C C . LEU A 1 302 ? -17.646 -2.470 10.437 1.00 95.06 302 LEU A C 1
ATOM 2293 O O . LEU A 1 302 ? -18.435 -2.585 11.363 1.00 95.06 302 LEU A O 1
ATOM 2297 N N . GLU A 1 303 ? -17.249 -3.498 9.697 1.00 89.31 303 GLU A N 1
ATOM 2298 C CA . GLU A 1 303 ? -17.725 -4.873 9.852 1.00 89.31 303 GLU A CA 1
ATOM 2299 C C . GLU A 1 303 ? -16.777 -5.725 10.684 1.00 89.31 303 GLU A C 1
ATOM 2301 O O . GLU A 1 303 ? -17.199 -6.664 11.360 1.00 89.31 303 GLU A O 1
ATOM 2306 N N . SER A 1 304 ? -15.483 -5.419 10.636 1.00 88.56 304 SER A N 1
ATOM 2307 C CA . SER A 1 304 ? -14.472 -6.196 11.333 1.00 88.56 304 SER A CA 1
ATOM 2308 C C . SER A 1 304 ? -13.314 -5.319 11.786 1.00 88.56 304 SER A C 1
ATOM 2310 O O . SER A 1 304 ? -12.685 -4.632 10.977 1.00 88.56 304 SER A O 1
ATOM 2312 N N . LEU A 1 305 ? -13.021 -5.392 13.082 1.00 94.44 305 LEU A N 1
ATOM 2313 C CA . LEU A 1 305 ? -11.900 -4.723 13.725 1.00 94.44 305 LEU A CA 1
ATOM 2314 C C . LEU A 1 305 ? -10.996 -5.763 14.387 1.00 94.44 305 LEU A C 1
ATOM 2316 O O . LEU A 1 305 ? -11.443 -6.496 15.270 1.00 94.44 305 LEU A O 1
ATOM 2320 N N . ALA A 1 306 ? -9.729 -5.811 13.982 1.00 91.06 306 ALA A N 1
ATOM 2321 C CA . ALA A 1 306 ? -8.725 -6.670 14.604 1.00 91.06 306 ALA A CA 1
ATOM 2322 C C . ALA A 1 306 ? -7.529 -5.836 15.061 1.00 91.06 306 ALA A C 1
ATOM 2324 O O . ALA A 1 306 ? -6.769 -5.324 14.237 1.00 91.06 306 ALA A O 1
ATOM 2325 N N . LEU A 1 307 ? -7.387 -5.690 16.378 1.00 93.88 307 LEU A N 1
ATOM 2326 C CA . LEU A 1 307 ? -6.292 -4.981 17.045 1.00 93.88 307 LEU A CA 1
ATOM 2327 C C . LEU A 1 307 ? -5.564 -5.887 18.051 1.00 93.88 307 LEU A C 1
ATOM 2329 O O . LEU A 1 307 ? -4.743 -5.413 18.835 1.00 93.88 307 LEU A O 1
ATOM 2333 N N . ASP A 1 308 ? -5.884 -7.178 18.070 1.00 89.06 308 ASP A N 1
ATOM 2334 C CA . ASP A 1 308 ? -5.313 -8.168 18.972 1.00 89.06 308 ASP A CA 1
ATOM 2335 C C . ASP A 1 308 ? -3.804 -8.364 18.766 1.00 89.06 308 ASP A C 1
ATOM 2337 O O . ASP A 1 308 ? -3.253 -7.983 17.736 1.00 89.06 308 ASP A O 1
ATOM 2341 N N . TYR A 1 309 ? -3.117 -8.943 19.753 1.00 89.62 309 TYR A N 1
ATOM 2342 C CA . TYR A 1 309 ? -1.657 -9.142 19.730 1.00 89.62 309 TYR A CA 1
ATOM 2343 C C . TYR A 1 309 ? -0.892 -7.830 19.483 1.00 89.62 309 TYR A C 1
ATOM 2345 O O . TYR A 1 309 ? -0.131 -7.700 18.526 1.00 89.62 309 TYR A O 1
ATOM 2353 N N . ASN A 1 310 ? -1.124 -6.842 20.344 1.00 94.88 310 ASN A N 1
ATOM 2354 C CA . ASN A 1 310 ? -0.435 -5.552 20.348 1.00 94.88 310 ASN A CA 1
ATOM 2355 C C . ASN A 1 310 ? -0.104 -5.146 21.799 1.00 94.88 310 ASN A C 1
ATOM 2357 O O . ASN A 1 310 ? -0.195 -5.937 22.740 1.00 94.88 310 ASN A O 1
ATOM 2361 N N . GLN A 1 311 ? 0.320 -3.902 22.009 1.00 96.00 311 GLN A N 1
ATOM 2362 C CA . GLN A 1 311 ? 0.629 -3.332 23.322 1.00 96.00 311 GLN A CA 1
ATOM 2363 C C . GLN A 1 311 ? -0.315 -2.177 23.692 1.00 96.00 311 GLN A C 1
ATOM 2365 O O . GLN A 1 311 ? 0.074 -1.301 24.469 1.00 96.00 311 GLN A O 1
ATOM 2370 N N . LEU A 1 312 ? -1.535 -2.162 23.142 1.00 95.06 312 LEU A N 1
ATOM 2371 C CA . LEU A 1 312 ? -2.514 -1.098 23.370 1.00 95.06 312 LEU A CA 1
ATOM 2372 C C . LEU A 1 312 ? -2.960 -1.074 24.835 1.00 95.06 312 LEU A C 1
ATOM 2374 O O . LEU A 1 312 ? -3.147 -2.124 25.451 1.00 95.06 312 LEU A O 1
ATOM 2378 N N . THR A 1 313 ? -3.134 0.123 25.384 1.00 92.69 313 THR A N 1
ATOM 2379 C CA . THR A 1 313 ? -3.518 0.396 26.774 1.00 92.69 313 THR A CA 1
ATOM 2380 C C . THR A 1 313 ? -4.818 1.200 26.842 1.00 92.69 313 THR A C 1
ATOM 2382 O O . THR A 1 313 ? -5.392 1.577 25.820 1.00 92.69 313 THR A O 1
ATOM 2385 N N . GLY A 1 314 ? -5.292 1.482 28.057 1.00 92.75 314 GLY A N 1
ATOM 2386 C CA . GLY A 1 314 ? -6.517 2.248 28.273 1.00 92.75 314 GLY A CA 1
ATOM 2387 C C . GLY A 1 314 ? -7.776 1.417 28.047 1.00 92.75 314 GLY A C 1
ATOM 2388 O O . GLY A 1 314 ? -7.728 0.188 27.999 1.00 92.75 314 GLY A O 1
ATOM 2389 N N . GLU A 1 315 ? -8.911 2.100 27.967 1.00 88.88 315 GLU A N 1
ATOM 2390 C CA . GLU A 1 315 ? -10.228 1.468 27.897 1.00 88.88 315 GLU A CA 1
ATOM 2391 C C . GLU A 1 315 ? -10.659 1.178 26.457 1.00 88.88 315 GLU A C 1
ATOM 2393 O O . GLU A 1 315 ? -10.199 1.809 25.501 1.00 88.88 315 GLU A O 1
ATOM 2398 N N . ILE A 1 316 ? -11.584 0.231 26.303 1.00 87.81 316 ILE A N 1
ATOM 2399 C CA . ILE A 1 316 ? -12.304 0.045 25.043 1.00 87.81 316 ILE A CA 1
ATOM 2400 C C . ILE A 1 316 ? -13.216 1.270 24.853 1.00 87.81 316 ILE A C 1
ATOM 2402 O O . ILE A 1 316 ? -13.998 1.566 25.758 1.00 87.81 316 ILE A O 1
ATOM 2406 N N . PRO A 1 317 ? -13.163 1.982 23.713 1.00 91.94 317 PRO A N 1
ATOM 2407 C CA . PRO A 1 317 ? -13.974 3.175 23.524 1.00 91.94 317 PRO A CA 1
ATOM 2408 C C . PRO A 1 317 ? -15.472 2.900 23.635 1.00 91.94 317 PRO A C 1
ATOM 2410 O O . PRO A 1 317 ? -15.995 1.980 23.002 1.00 91.94 317 PRO A O 1
ATOM 2413 N N . ALA A 1 318 ? -16.170 3.751 24.387 1.00 87.50 318 ALA A N 1
ATOM 2414 C CA . ALA A 1 318 ? -17.625 3.761 24.405 1.00 87.50 318 ALA A CA 1
ATOM 2415 C C . ALA A 1 318 ? -18.183 4.064 23.003 1.00 87.50 318 ALA A C 1
ATOM 2417 O O . ALA A 1 318 ? -17.620 4.859 22.249 1.00 87.50 318 ALA A O 1
ATOM 2418 N N . GLY A 1 319 ? -19.308 3.441 22.662 1.00 88.62 319 GLY A N 1
ATOM 2419 C CA . GLY A 1 319 ? -19.962 3.573 21.361 1.00 88.62 319 GLY A CA 1
ATOM 2420 C C . GLY A 1 319 ? -19.512 2.537 20.331 1.00 88.62 319 GLY A C 1
ATOM 2421 O O . GLY A 1 319 ? -20.142 2.434 19.280 1.00 88.62 319 GLY A O 1
ATOM 2422 N N . ILE A 1 320 ? -18.477 1.736 20.610 1.00 86.06 320 ILE A N 1
ATOM 2423 C CA . ILE A 1 320 ? -18.063 0.643 19.720 1.00 86.06 320 ILE A CA 1
ATOM 2424 C C . ILE A 1 320 ? -19.164 -0.418 19.567 1.00 86.06 320 ILE A C 1
ATOM 2426 O O . ILE A 1 320 ? -19.339 -0.977 18.487 1.00 86.06 320 ILE A O 1
ATOM 2430 N N . GLY A 1 321 ? -19.953 -0.650 20.621 1.00 81.31 321 GLY A N 1
ATOM 2431 C CA . GLY A 1 321 ? -21.118 -1.527 20.593 1.00 81.31 321 GLY A CA 1
ATOM 2432 C C . GLY A 1 321 ? -22.299 -0.922 19.836 1.00 81.31 321 GLY A C 1
ATOM 2433 O O . GLY A 1 321 ? -23.203 -1.651 19.454 1.00 81.31 321 GLY A O 1
ATOM 2434 N N . SER A 1 322 ? -22.289 0.380 19.547 1.00 86.38 322 SER A N 1
ATOM 2435 C CA . SER A 1 322 ? -23.321 1.050 18.742 1.00 86.38 322 SER A CA 1
ATOM 2436 C C . SER A 1 322 ? -23.077 0.947 17.229 1.00 86.38 322 SER A C 1
ATOM 2438 O O . SER A 1 322 ? -23.899 1.413 16.437 1.00 86.38 322 SER A O 1
ATOM 2440 N N . ILE A 1 323 ? -21.957 0.355 16.796 1.00 89.31 323 ILE A N 1
ATOM 2441 C CA . ILE A 1 323 ? -21.674 0.126 15.377 1.00 89.31 323 ILE A CA 1
ATOM 2442 C C . ILE A 1 323 ? -22.506 -1.070 14.898 1.00 89.31 323 ILE A C 1
ATOM 2444 O O . ILE A 1 323 ? -22.095 -2.221 15.010 1.00 89.31 323 ILE A O 1
ATOM 2448 N N . ASN A 1 324 ? -23.681 -0.799 14.327 1.00 85.50 324 ASN A N 1
ATOM 2449 C CA . ASN A 1 324 ? -24.616 -1.842 13.877 1.00 85.50 324 ASN A CA 1
ATOM 2450 C C . ASN A 1 324 ? -24.053 -2.780 12.797 1.00 85.50 324 ASN A C 1
ATOM 2452 O O . ASN A 1 324 ? -24.565 -3.881 12.619 1.00 85.50 324 ASN A O 1
ATOM 2456 N N . SER A 1 325 ? -23.042 -2.339 12.046 1.00 86.69 325 SER A N 1
ATOM 2457 C CA . SER A 1 325 ? -22.385 -3.153 11.022 1.00 86.69 325 SER A CA 1
ATOM 2458 C C . SER A 1 325 ? -21.303 -4.075 11.583 1.00 86.69 325 SER A C 1
ATOM 2460 O O . SER A 1 325 ? -20.894 -4.985 10.869 1.00 86.69 325 SER A O 1
ATOM 2462 N N . LEU A 1 326 ? -20.852 -3.882 12.830 1.00 84.88 326 LEU A N 1
ATOM 2463 C CA . LEU A 1 326 ? -19.705 -4.590 13.394 1.00 84.88 326 LEU A CA 1
ATOM 2464 C C . LEU A 1 326 ? -20.077 -6.030 13.752 1.00 84.88 326 LEU A C 1
ATOM 2466 O O . LEU A 1 326 ? -20.902 -6.279 14.625 1.00 84.88 326 LEU A O 1
ATOM 2470 N N . LEU A 1 327 ? -19.431 -6.977 13.072 1.00 81.06 327 LEU A N 1
ATOM 2471 C CA . LEU A 1 327 ? -19.647 -8.417 13.225 1.00 81.06 327 LEU A CA 1
ATOM 2472 C C . LEU A 1 327 ? -18.510 -9.096 13.992 1.00 81.06 327 LEU A C 1
ATOM 2474 O O . LEU A 1 327 ? -18.694 -10.172 14.554 1.00 81.06 327 LEU A O 1
ATOM 2478 N N . LYS A 1 328 ? -17.306 -8.513 13.954 1.00 79.88 328 LYS A N 1
ATOM 2479 C CA . LYS A 1 328 ? -16.083 -9.117 14.499 1.00 79.88 328 LYS A CA 1
ATOM 2480 C C . LYS A 1 328 ? -15.228 -8.078 15.198 1.00 79.88 328 LYS A C 1
ATOM 2482 O O . LYS A 1 328 ? -14.848 -7.080 14.585 1.00 79.88 328 LYS A O 1
ATOM 2487 N N . LEU A 1 329 ? -14.863 -8.366 16.441 1.00 83.94 329 LEU A N 1
ATOM 2488 C CA . LEU A 1 329 ? -13.988 -7.530 17.250 1.00 83.94 329 LEU A CA 1
ATOM 2489 C C . LEU A 1 329 ? -12.965 -8.398 17.971 1.00 83.94 329 LEU A C 1
ATOM 2491 O O . LEU A 1 329 ? -13.319 -9.187 18.845 1.00 83.94 329 LEU A O 1
ATOM 2495 N N . TYR A 1 330 ? -11.699 -8.207 17.617 1.00 81.62 330 TYR A N 1
ATOM 2496 C CA . TYR A 1 330 ? -10.569 -8.900 18.220 1.00 81.62 330 TYR A CA 1
ATOM 2497 C C . TYR A 1 330 ? -9.682 -7.886 18.935 1.00 81.62 330 TYR A C 1
ATOM 2499 O O . TYR A 1 330 ? -9.095 -7.005 18.306 1.00 81.62 330 TYR A O 1
ATOM 2507 N N . LEU A 1 331 ? -9.622 -7.994 20.263 1.00 84.31 331 LEU A N 1
ATOM 2508 C CA . LEU A 1 331 ? -8.862 -7.094 21.142 1.00 84.31 331 LEU A CA 1
ATOM 2509 C C . LEU A 1 331 ? -7.949 -7.852 22.115 1.00 84.31 331 LEU A C 1
ATOM 2511 O O . LEU A 1 331 ? -7.229 -7.228 22.900 1.00 84.31 331 LEU A O 1
ATOM 2515 N N . GLN A 1 332 ? -7.979 -9.187 22.090 1.00 80.62 332 GLN A N 1
ATOM 2516 C CA . GLN A 1 332 ? -7.192 -10.035 22.977 1.00 80.62 332 GLN A CA 1
ATOM 2517 C C . GLN A 1 332 ? -5.688 -9.776 22.858 1.00 80.62 332 GLN A C 1
ATOM 2519 O O . GLN A 1 332 ? -5.203 -9.271 21.852 1.00 80.62 332 GLN A O 1
ATOM 2524 N N . GLN A 1 333 ? -4.928 -10.163 23.883 1.00 83.31 333 GLN A N 1
ATOM 2525 C CA . GLN A 1 333 ? -3.472 -9.975 23.905 1.00 83.31 333 GLN A CA 1
ATOM 2526 C C . GLN A 1 333 ? -3.053 -8.514 23.663 1.00 83.31 333 GLN A C 1
ATOM 2528 O O . GLN A 1 333 ? -2.220 -8.206 22.818 1.00 83.31 333 GLN A O 1
ATOM 2533 N N . ASN A 1 334 ? -3.667 -7.625 24.439 1.00 83.25 334 ASN A N 1
ATOM 2534 C CA . ASN A 1 334 ? -3.271 -6.235 24.626 1.00 83.25 334 ASN A CA 1
ATOM 2535 C C . ASN A 1 334 ? -3.137 -5.948 26.128 1.00 83.25 334 ASN A C 1
ATOM 2537 O O . ASN A 1 334 ? -3.393 -6.810 26.970 1.00 83.25 334 ASN A O 1
ATOM 2541 N N . LYS A 1 335 ? -2.783 -4.711 26.473 1.00 87.94 335 LYS A N 1
ATOM 2542 C CA . LYS A 1 335 ? -2.688 -4.195 27.846 1.00 87.94 335 LYS A CA 1
ATOM 2543 C C . LYS A 1 335 ? -3.898 -3.311 28.198 1.00 87.94 335 LYS A C 1
ATOM 2545 O O . LYS A 1 335 ? -3.762 -2.355 28.960 1.00 87.94 335 LYS A O 1
ATOM 2550 N N . LEU A 1 336 ? -5.063 -3.599 27.607 1.00 85.25 336 LEU A N 1
ATOM 2551 C CA . LEU A 1 336 ? -6.305 -2.858 27.846 1.00 85.25 336 LEU A CA 1
ATOM 2552 C C . LEU A 1 336 ? -6.751 -3.004 29.307 1.00 85.25 336 LEU A C 1
ATOM 2554 O O . LEU A 1 336 ? -6.560 -4.049 29.931 1.00 85.25 336 LEU A O 1
ATOM 2558 N N . THR A 1 337 ? -7.351 -1.945 29.834 1.00 81.94 337 THR A N 1
ATOM 2559 C CA . THR A 1 337 ? -7.833 -1.816 31.214 1.00 81.94 337 THR A CA 1
ATOM 2560 C C . THR A 1 337 ? -9.280 -1.312 31.225 1.00 81.94 337 THR A C 1
ATOM 2562 O O . THR A 1 337 ? -9.850 -1.029 30.176 1.00 81.94 337 THR A O 1
ATOM 2565 N N . GLY A 1 338 ? -9.877 -1.162 32.409 1.00 81.00 338 GLY A N 1
ATOM 2566 C CA . GLY A 1 338 ? -11.244 -0.651 32.559 1.00 81.00 338 GLY A CA 1
ATOM 2567 C C . GLY A 1 338 ? -12.325 -1.719 32.378 1.00 81.00 338 GLY A C 1
ATOM 2568 O O . GLY A 1 338 ? -12.042 -2.915 32.284 1.00 81.00 338 GLY A O 1
ATOM 2569 N N . SER A 1 339 ? -13.586 -1.288 32.394 1.00 78.38 339 SER A N 1
ATOM 2570 C CA . SER A 1 339 ? -14.744 -2.172 32.230 1.00 78.38 339 SER A CA 1
ATOM 2571 C C . SER A 1 339 ? -15.098 -2.384 30.761 1.00 78.38 339 SER A C 1
ATOM 2573 O O . SER A 1 339 ? -14.879 -1.506 29.930 1.00 78.38 339 SER A O 1
ATOM 2575 N N . ILE A 1 340 ? -15.736 -3.515 30.451 1.00 77.44 340 ILE A N 1
ATOM 2576 C CA . ILE A 1 340 ? -16.379 -3.718 29.148 1.00 77.44 340 ILE A CA 1
ATOM 2577 C C . ILE A 1 340 ? -17.494 -2.664 28.986 1.00 77.44 340 ILE A C 1
ATOM 2579 O O . ILE A 1 340 ? -18.369 -2.594 29.855 1.00 77.44 340 ILE A O 1
ATOM 2583 N N . PRO A 1 341 ? -17.489 -1.860 27.907 1.00 79.12 341 PRO A N 1
ATOM 2584 C CA . PRO A 1 341 ? -18.527 -0.867 27.643 1.00 79.12 341 PRO A CA 1
ATOM 2585 C C . PRO A 1 341 ? -19.941 -1.469 27.629 1.00 79.12 341 PRO A C 1
ATOM 2587 O O . PRO A 1 341 ? -20.179 -2.530 27.048 1.00 79.12 341 PRO A O 1
ATOM 2590 N N . ALA A 1 342 ? -20.902 -0.796 28.267 1.00 77.38 342 ALA A N 1
ATOM 2591 C CA . ALA A 1 342 ? -22.272 -1.304 28.408 1.00 77.38 342 ALA A CA 1
ATOM 2592 C C . ALA A 1 342 ? -23.005 -1.449 27.061 1.00 77.38 342 ALA A C 1
ATOM 2594 O O . ALA A 1 342 ? -23.871 -2.307 26.912 1.00 77.38 342 ALA A O 1
ATOM 2595 N N . ASP A 1 343 ? -22.645 -0.637 26.071 1.00 76.81 343 ASP A N 1
ATOM 2596 C CA . ASP A 1 343 ? -23.139 -0.716 24.697 1.00 76.81 343 ASP A CA 1
ATOM 2597 C C . ASP A 1 343 ? -22.716 -2.010 23.987 1.00 76.81 343 ASP A C 1
ATOM 2599 O O . ASP A 1 343 ? -23.485 -2.517 23.176 1.00 76.81 343 ASP A O 1
ATOM 2603 N N . LEU A 1 344 ? -21.565 -2.603 24.332 1.00 72.38 344 LEU A N 1
ATOM 2604 C CA . LEU A 1 344 ? -21.190 -3.939 23.844 1.00 72.38 344 LEU A CA 1
ATOM 2605 C C . LEU A 1 344 ? -22.038 -5.043 24.488 1.00 72.38 344 LEU A C 1
ATOM 2607 O O . LEU A 1 344 ? -22.401 -6.007 23.822 1.00 72.38 344 LEU A O 1
ATOM 2611 N N . LEU A 1 345 ? -22.372 -4.902 25.774 1.00 65.81 345 LEU A N 1
ATOM 2612 C CA . LEU A 1 345 ? -23.157 -5.897 26.518 1.00 65.81 345 LEU A CA 1
ATOM 2613 C C . LEU A 1 345 ? -24.644 -5.886 26.141 1.00 65.81 345 LEU A C 1
ATOM 2615 O O . LEU A 1 345 ? -25.313 -6.913 26.223 1.00 65.81 345 LEU A O 1
ATOM 2619 N N . ASN A 1 346 ? -25.160 -4.724 25.744 1.00 60.91 346 ASN A N 1
ATOM 2620 C CA . ASN A 1 346 ? -26.564 -4.537 25.387 1.00 60.91 346 ASN A CA 1
ATOM 2621 C C . ASN A 1 346 ? -26.846 -4.765 23.894 1.00 60.91 346 ASN A C 1
ATOM 2623 O O . ASN A 1 346 ? -28.013 -4.759 23.499 1.00 60.91 346 ASN A O 1
ATOM 2627 N N . ASN A 1 347 ? -25.818 -4.964 23.061 1.00 58.59 347 ASN A N 1
ATOM 2628 C CA . ASN A 1 347 ? -26.017 -5.208 21.640 1.00 58.59 347 ASN A CA 1
ATOM 2629 C C . ASN A 1 347 ? -26.410 -6.672 21.385 1.00 58.59 347 ASN A C 1
ATOM 2631 O O . ASN A 1 347 ? -25.617 -7.604 21.525 1.00 58.59 347 ASN A O 1
ATOM 2635 N N . THR A 1 348 ? -27.655 -6.871 20.958 1.00 52.19 348 THR A N 1
ATOM 2636 C CA . THR A 1 348 ? -28.237 -8.194 20.720 1.00 52.19 348 THR A CA 1
ATOM 2637 C C . THR A 1 348 ? -27.724 -8.891 19.458 1.00 52.19 348 THR A C 1
ATOM 2639 O O . THR A 1 348 ? -27.902 -10.098 19.340 1.00 52.19 348 THR A O 1
ATOM 2642 N N . HIS A 1 349 ? -27.073 -8.184 18.527 1.00 58.88 349 HIS A N 1
ATOM 2643 C CA . HIS A 1 349 ? -26.533 -8.784 17.296 1.00 58.88 349 HIS A CA 1
ATOM 2644 C C . HIS A 1 349 ? -25.232 -9.570 17.525 1.00 58.88 349 HIS A C 1
ATOM 2646 O O . HIS A 1 349 ? -24.872 -10.420 16.714 1.00 58.88 349 HIS A O 1
ATOM 2652 N N . TRP A 1 350 ? -24.552 -9.342 18.652 1.00 50.97 350 TRP A N 1
ATOM 2653 C CA . TRP A 1 350 ? -23.319 -10.046 19.026 1.00 50.97 350 TRP A CA 1
ATOM 2654 C C . TRP A 1 350 ? -23.597 -11.410 19.669 1.00 50.97 350 TRP A C 1
ATOM 2656 O O . TRP A 1 350 ? -22.707 -12.253 19.755 1.00 50.97 350 TRP A O 1
ATOM 2666 N N . LEU A 1 351 ? -24.846 -11.649 20.089 1.00 41.78 351 LEU A N 1
ATOM 2667 C CA . LEU A 1 351 ? -25.281 -12.864 20.785 1.00 41.78 351 LEU A CA 1
ATOM 2668 C C . LEU A 1 351 ? -25.335 -14.112 19.884 1.00 41.78 351 LEU A C 1
ATOM 2670 O O . LEU A 1 351 ? -25.485 -15.217 20.400 1.00 41.78 351 LEU A O 1
ATOM 2674 N N . GLU A 1 352 ? -25.186 -13.967 18.563 1.00 39.06 352 GLU A N 1
ATOM 2675 C CA . GLU A 1 352 ? -25.179 -15.098 17.622 1.00 39.06 352 GLU A CA 1
ATOM 2676 C C . GLU A 1 352 ? -23.771 -15.642 17.295 1.00 39.06 352 GLU A C 1
ATOM 2678 O O . GLU A 1 352 ? -23.665 -16.682 16.641 1.00 39.06 352 GLU A O 1
ATOM 2683 N N . TRP A 1 353 ? -22.680 -15.006 17.753 1.00 37.91 353 TRP A N 1
ATOM 2684 C CA . TRP A 1 353 ? -21.322 -15.321 17.276 1.00 37.91 353 TRP A CA 1
ATOM 2685 C C . TRP A 1 353 ? -20.358 -15.828 18.361 1.00 37.91 353 TRP A C 1
ATOM 2687 O O . TRP A 1 353 ? -20.232 -15.270 19.447 1.00 37.91 353 TRP A O 1
ATOM 2697 N N . LYS A 1 354 ? -19.634 -16.910 18.027 1.00 40.66 354 LYS A N 1
ATOM 2698 C CA . LYS A 1 354 ? -18.697 -17.653 18.897 1.00 40.66 354 LYS A CA 1
ATOM 2699 C C . LYS A 1 354 ? -17.311 -17.008 19.068 1.00 40.66 354 LYS A C 1
ATOM 2701 O O . LYS A 1 354 ? -16.516 -17.528 19.846 1.00 40.66 354 LYS A O 1
ATOM 2706 N N . ASP A 1 355 ? -17.021 -15.905 18.380 1.00 43.62 355 ASP A N 1
ATOM 2707 C CA . ASP A 1 355 ? -15.644 -15.417 18.188 1.00 43.62 355 ASP A CA 1
ATOM 2708 C C . ASP A 1 355 ? -15.293 -14.148 18.987 1.00 43.62 355 ASP A C 1
ATOM 2710 O O . ASP A 1 355 ? -14.295 -13.489 18.700 1.00 43.62 355 ASP A O 1
ATOM 2714 N N . PHE A 1 356 ? -16.073 -13.801 20.017 1.00 43.59 356 PHE A N 1
ATOM 2715 C CA . PHE A 1 356 ? -15.668 -12.766 20.970 1.00 43.59 356 PHE A CA 1
ATOM 2716 C C . PHE A 1 356 ? -14.599 -13.324 21.920 1.00 43.59 356 PHE A C 1
ATOM 2718 O O . PHE A 1 356 ? -14.902 -14.058 22.864 1.00 43.59 356 PHE A O 1
ATOM 2725 N N . VAL A 1 357 ? -13.331 -13.001 21.657 1.00 47.91 357 VAL A N 1
ATOM 2726 C CA . VAL A 1 357 ? -12.198 -13.451 22.476 1.00 47.91 357 VAL A CA 1
ATOM 2727 C C . VAL A 1 357 ? -11.761 -12.315 23.398 1.00 47.91 357 VAL A C 1
ATOM 2729 O O . VAL A 1 357 ? -11.216 -11.301 22.966 1.00 47.91 357 VAL A O 1
ATOM 2732 N N . LEU A 1 358 ? -12.013 -12.489 24.696 1.00 47.22 358 LEU A N 1
ATOM 2733 C CA . LEU A 1 358 ? -11.591 -11.539 25.722 1.00 47.22 358 LEU A CA 1
ATOM 2734 C C . LEU A 1 358 ? -10.058 -11.533 25.889 1.00 47.22 358 LEU A C 1
ATOM 2736 O O . LEU A 1 358 ? -9.412 -12.572 25.717 1.00 47.22 358 LEU A O 1
ATOM 2740 N N . PRO A 1 359 ? -9.459 -10.395 26.290 1.00 37.38 359 PRO A N 1
ATOM 2741 C CA . PRO A 1 359 ? -8.065 -10.356 26.713 1.00 37.38 359 PRO A CA 1
ATOM 2742 C C . PRO A 1 359 ? -7.848 -11.310 27.892 1.00 37.38 359 PRO A C 1
ATOM 2744 O O . PRO A 1 359 ? -8.502 -11.183 28.925 1.00 37.38 359 PRO A O 1
ATOM 2747 N N . GLN A 1 360 ? -6.923 -12.263 27.766 1.00 37.78 360 GLN A N 1
ATOM 2748 C CA . GLN A 1 360 ? -6.446 -12.994 28.936 1.00 37.78 360 GLN A CA 1
ATOM 2749 C C . GLN A 1 360 ? -5.581 -12.051 29.774 1.00 37.78 360 GLN A C 1
ATOM 2751 O O . GLN A 1 360 ? -4.560 -11.568 29.288 1.00 37.78 360 GLN A O 1
ATOM 2756 N N . GLN A 1 361 ? -5.959 -11.807 31.029 1.00 41.97 361 GLN A N 1
ATOM 2757 C CA . GLN A 1 361 ? -5.045 -11.242 32.017 1.00 41.97 361 GLN A CA 1
ATOM 2758 C C . GLN A 1 361 ? -4.844 -12.222 33.168 1.00 41.97 361 GLN A C 1
ATOM 2760 O O . GLN A 1 361 ? -5.754 -12.500 33.946 1.00 41.97 361 GLN A O 1
ATOM 2765 N N . ASN A 1 362 ? -3.602 -12.679 33.311 1.00 35.62 362 ASN A N 1
ATOM 2766 C CA . ASN A 1 362 ? -3.073 -13.031 34.617 1.00 35.62 362 ASN A CA 1
ATOM 2767 C C . ASN A 1 362 ? -2.979 -11.716 35.418 1.00 35.62 362 ASN A C 1
ATOM 2769 O O . ASN A 1 362 ? -2.204 -10.838 35.048 1.00 35.62 362 ASN A O 1
ATOM 2773 N N . ASN A 1 363 ? -3.762 -11.603 36.497 1.00 33.97 363 ASN A N 1
ATOM 2774 C CA . ASN A 1 363 ? -3.717 -10.567 37.547 1.00 33.97 363 ASN A CA 1
ATOM 2775 C C . ASN A 1 363 ? -4.515 -9.247 37.438 1.00 33.97 363 ASN A C 1
ATOM 2777 O O . ASN A 1 363 ? -4.182 -8.303 38.150 1.00 33.97 363 ASN A O 1
ATOM 2781 N N . THR A 1 364 ? -5.661 -9.187 36.753 1.00 32.78 364 THR A N 1
ATOM 2782 C CA . THR A 1 364 ? -6.714 -8.233 37.178 1.00 32.78 364 THR A CA 1
ATOM 2783 C C . THR A 1 364 ? -8.096 -8.883 37.202 1.00 32.78 364 THR A C 1
ATOM 2785 O O . THR A 1 364 ? -8.551 -9.509 36.249 1.00 32.78 364 THR A O 1
ATOM 2788 N N . THR A 1 365 ? -8.774 -8.772 38.342 1.00 30.33 365 THR A N 1
ATOM 2789 C CA . THR A 1 365 ? -10.169 -9.175 38.523 1.00 30.33 365 THR A CA 1
ATOM 2790 C C . THR A 1 365 ? -11.076 -8.219 37.748 1.00 30.33 365 THR A C 1
ATOM 2792 O O . THR A 1 365 ? -11.363 -7.123 38.226 1.00 30.33 365 THR A O 1
ATOM 2795 N N . LEU A 1 366 ? -11.549 -8.631 36.570 1.00 35.00 366 LEU A N 1
ATOM 2796 C CA . LEU A 1 366 ? -12.730 -8.039 35.936 1.00 35.00 366 LEU A CA 1
ATOM 2797 C C . LEU A 1 366 ? -13.943 -8.392 36.808 1.00 35.00 366 LEU A C 1
ATOM 2799 O O . LEU A 1 366 ? -14.432 -9.522 36.782 1.00 35.00 366 LEU A O 1
ATOM 2803 N N . SER A 1 367 ? -14.403 -7.452 37.633 1.00 30.62 367 SER A N 1
ATOM 2804 C CA . SER A 1 367 ? -15.647 -7.614 38.380 1.00 30.62 367 SER A CA 1
ATOM 2805 C C . SER A 1 367 ? -16.817 -7.594 37.397 1.00 30.62 367 SER A C 1
ATOM 2807 O O . SER A 1 367 ? -17.150 -6.574 36.795 1.00 30.62 367 SER A O 1
ATOM 2809 N N . ALA A 1 368 ? -17.432 -8.760 37.213 1.00 30.59 368 ALA A N 1
ATOM 2810 C CA . ALA A 1 368 ? -18.680 -8.894 36.483 1.00 30.59 368 ALA A CA 1
ATOM 2811 C C . ALA A 1 368 ? -19.747 -8.008 37.143 1.00 30.59 368 ALA A C 1
ATOM 2813 O O . ALA A 1 368 ? -20.077 -8.186 38.318 1.00 30.59 368 ALA A O 1
ATOM 2814 N N . VAL A 1 369 ? -20.301 -7.058 36.387 1.00 30.25 369 VAL A N 1
ATOM 2815 C CA . VAL A 1 369 ? -21.528 -6.376 36.796 1.00 30.25 369 VAL A CA 1
ATOM 2816 C C . VAL A 1 369 ? -22.656 -7.398 36.716 1.00 30.25 369 VAL A C 1
ATOM 2818 O O . VAL A 1 369 ? -22.979 -7.939 35.660 1.00 30.25 369 VAL A O 1
ATOM 2821 N N . ASN A 1 370 ? -23.206 -7.685 37.889 1.00 33.66 370 ASN A N 1
ATOM 2822 C CA . ASN A 1 370 ? -24.333 -8.562 38.131 1.00 33.66 370 ASN A CA 1
ATOM 2823 C C . ASN A 1 370 ? -25.531 -8.143 37.256 1.00 33.66 370 ASN A C 1
ATOM 2825 O O . ASN A 1 370 ? -26.124 -7.089 37.482 1.00 33.66 370 ASN A O 1
ATOM 2829 N N . SER A 1 371 ? -25.910 -8.962 36.274 1.00 31.28 371 SER A N 1
ATOM 2830 C CA . SER A 1 371 ? -27.255 -8.905 35.702 1.00 31.28 371 SER A CA 1
ATOM 2831 C C . SER A 1 371 ? -27.825 -10.318 35.617 1.00 31.28 371 SER A C 1
ATOM 2833 O O . SER A 1 371 ? -27.441 -11.156 34.806 1.00 31.28 371 SER A O 1
ATOM 2835 N N . SER A 1 372 ? -28.761 -10.583 36.519 1.00 28.81 372 SER A N 1
ATOM 2836 C CA . SER A 1 372 ? -29.526 -11.813 36.719 1.00 28.81 372 SER A CA 1
ATOM 2837 C C . SER A 1 372 ? -30.483 -12.155 35.562 1.00 28.81 372 SER A C 1
ATOM 2839 O O . SER A 1 372 ? -31.508 -12.797 35.778 1.00 28.81 372 SER A O 1
ATOM 2841 N N . LYS A 1 373 ? -30.183 -11.722 34.329 1.00 33.22 373 LYS A N 1
ATOM 2842 C CA . LYS A 1 373 ? -31.110 -11.795 33.190 1.00 33.22 373 LYS A CA 1
ATOM 2843 C C . LYS A 1 373 ? -30.695 -12.747 32.070 1.00 33.22 373 LYS A C 1
ATOM 2845 O O . LYS A 1 373 ? -31.519 -13.006 31.198 1.00 33.22 373 LYS A O 1
ATOM 2850 N N . TYR A 1 374 ? -29.487 -13.315 32.104 1.00 33.19 374 TYR A N 1
ATOM 2851 C CA . TYR A 1 374 ? -29.032 -14.237 31.061 1.00 33.19 374 TYR A CA 1
ATOM 2852 C C . TYR A 1 374 ? -28.383 -15.486 31.670 1.00 33.19 374 TYR A C 1
ATOM 2854 O O . TYR A 1 374 ? -27.392 -15.370 32.394 1.00 33.19 374 TYR A O 1
ATOM 2862 N N . PRO A 1 375 ? -28.947 -16.686 31.433 1.00 27.92 375 PRO A N 1
ATOM 2863 C CA . PRO A 1 375 ? -28.418 -17.916 31.989 1.00 27.92 375 PRO A CA 1
ATOM 2864 C C . PRO A 1 375 ? -27.035 -18.197 31.402 1.00 27.92 375 PRO A C 1
ATOM 2866 O O . PRO A 1 375 ? -26.850 -18.305 30.192 1.00 27.92 375 PRO A O 1
ATOM 2869 N N . THR A 1 376 ? -26.078 -18.361 32.305 1.00 36.34 376 THR A N 1
ATOM 2870 C CA . THR A 1 376 ? -24.795 -19.030 32.118 1.00 36.34 376 THR A CA 1
ATOM 2871 C C . THR A 1 376 ? -24.968 -20.335 31.341 1.00 36.34 376 THR A C 1
ATOM 2873 O O . THR A 1 376 ? -25.252 -21.380 31.920 1.00 36.34 376 THR A O 1
ATOM 2876 N N . LYS A 1 377 ? -24.768 -20.315 30.021 1.00 29.41 377 LYS A N 1
ATOM 2877 C CA . LYS A 1 377 ? -24.528 -21.530 29.236 1.00 29.41 377 LYS A CA 1
ATOM 2878 C C . LYS A 1 377 ? -23.597 -21.222 28.065 1.00 29.41 377 LYS A C 1
ATOM 2880 O O . LYS A 1 377 ? -23.963 -20.523 27.132 1.00 29.41 377 LYS A O 1
ATOM 2885 N N . TYR A 1 378 ? -22.409 -21.824 28.165 1.00 27.91 378 TYR A N 1
ATOM 2886 C CA . TYR A 1 378 ? -21.309 -21.902 27.197 1.00 27.91 378 TYR A CA 1
ATOM 2887 C C . TYR A 1 378 ? -20.301 -20.742 27.162 1.00 27.91 378 TYR A C 1
ATOM 2889 O O . TYR A 1 378 ? -20.051 -20.162 26.116 1.00 27.91 378 TYR A O 1
ATOM 2897 N N . PHE A 1 379 ? -19.579 -20.530 28.266 1.00 26.59 379 PHE A N 1
ATOM 2898 C CA . PHE A 1 379 ? -18.186 -20.078 28.175 1.00 26.59 379 PHE A CA 1
ATOM 2899 C C . PHE A 1 379 ? -17.281 -21.230 28.600 1.00 26.59 379 PHE A C 1
ATOM 2901 O O . PHE A 1 379 ? -17.091 -21.498 29.784 1.00 26.59 379 PHE A O 1
ATOM 2908 N N . ARG A 1 380 ? -16.764 -21.962 27.612 1.00 25.62 380 ARG A N 1
ATOM 2909 C CA . ARG A 1 380 ? -15.651 -22.891 27.800 1.00 25.62 380 ARG A CA 1
ATOM 2910 C C . ARG A 1 380 ? -14.478 -22.302 27.028 1.00 25.62 380 ARG A C 1
ATOM 2912 O O . ARG A 1 380 ? -14.416 -22.420 25.810 1.00 25.62 380 ARG A O 1
ATOM 2919 N N . VAL A 1 381 ? -13.581 -21.627 27.745 1.00 34.56 381 VAL A N 1
ATOM 2920 C CA . VAL A 1 381 ? -12.262 -21.269 27.220 1.00 34.56 381 VAL A CA 1
ATOM 2921 C C . VAL A 1 381 ? -11.466 -22.565 27.167 1.00 34.56 381 VAL A C 1
ATOM 2923 O O . VAL A 1 381 ? -10.862 -22.996 28.143 1.00 34.56 381 VAL A O 1
ATOM 2926 N N . THR A 1 382 ? -11.529 -23.237 26.028 1.00 25.16 382 THR A N 1
ATOM 2927 C CA . THR A 1 382 ? -10.539 -24.237 25.649 1.00 25.16 382 THR A CA 1
ATOM 2928 C C . THR A 1 382 ? -9.762 -23.639 24.502 1.00 25.16 382 THR A C 1
ATOM 2930 O O . THR A 1 382 ? -10.354 -23.377 23.460 1.00 25.16 382 THR A O 1
ATOM 2933 N N . SER A 1 383 ? -8.470 -23.398 24.747 1.00 34.31 383 SER A N 1
ATOM 2934 C CA . SER A 1 383 ? -7.386 -23.442 23.762 1.00 34.31 383 SER A CA 1
ATOM 2935 C C . SER A 1 383 ? -7.872 -23.972 22.411 1.00 34.31 383 SER A C 1
ATOM 2937 O O . SER A 1 383 ? -7.946 -25.185 22.207 1.00 34.31 383 SER A O 1
ATOM 2939 N N . LEU A 1 384 ? -8.248 -23.068 21.515 1.00 27.31 384 LEU A N 1
ATOM 2940 C CA . LEU A 1 384 ? -8.419 -23.386 20.112 1.00 27.31 384 LEU A CA 1
ATOM 2941 C C . LEU A 1 384 ? -7.201 -22.792 19.425 1.00 27.31 384 LEU A C 1
ATOM 2943 O O . LEU A 1 384 ? -6.976 -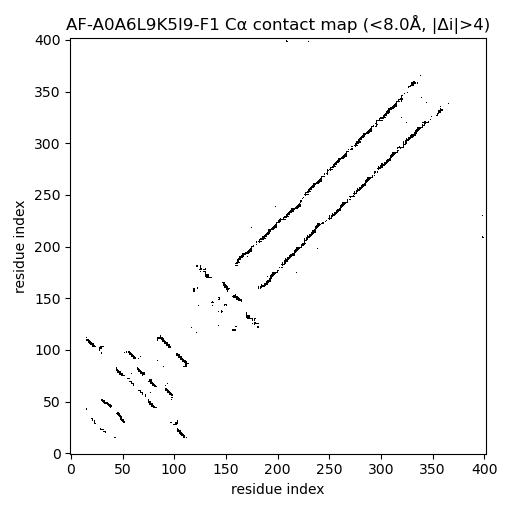21.584 19.468 1.00 27.31 384 LEU A O 1
ATOM 2947 N N . GLU A 1 385 ? -6.391 -23.692 18.878 1.00 24.84 385 GLU A N 1
ATOM 2948 C CA . GLU A 1 385 ? -5.325 -23.415 17.922 1.00 24.84 385 GLU A CA 1
ATOM 2949 C C . GLU A 1 385 ? -5.737 -22.313 16.930 1.00 24.84 385 GLU A C 1
ATOM 2951 O O . GLU A 1 385 ? -6.927 -22.195 16.608 1.00 24.84 385 GLU A O 1
ATOM 2956 N N . PRO A 1 386 ? -4.790 -21.517 16.405 1.00 27.64 386 PRO A N 1
ATOM 2957 C CA . PRO A 1 386 ? -5.113 -20.433 15.492 1.00 27.64 386 PRO A CA 1
ATOM 2958 C C . PRO A 1 386 ? -5.703 -21.005 14.199 1.00 27.64 386 PRO A C 1
ATOM 2960 O O . PRO A 1 386 ? -4.989 -21.402 13.280 1.00 27.64 386 PRO A O 1
ATOM 2963 N N . LYS A 1 387 ? -7.034 -21.021 14.093 1.00 23.48 387 LYS A N 1
ATOM 2964 C CA . LYS A 1 387 ? -7.707 -21.149 12.803 1.00 23.48 387 LYS A CA 1
ATOM 2965 C C . LYS A 1 387 ? -7.600 -19.802 12.106 1.00 23.48 387 LYS A C 1
ATOM 2967 O O . LYS A 1 387 ? -8.448 -18.932 12.270 1.00 23.48 387 LYS A O 1
ATOM 2972 N N . ILE A 1 388 ? -6.532 -19.641 11.329 1.00 26.61 388 ILE A N 1
ATOM 2973 C CA . ILE A 1 388 ? -6.417 -18.592 10.318 1.00 26.61 388 ILE A CA 1
ATOM 2974 C C . ILE A 1 388 ? -7.553 -18.826 9.314 1.00 26.61 388 ILE A C 1
ATOM 2976 O O . ILE A 1 388 ? -7.448 -19.670 8.425 1.00 26.61 388 ILE A O 1
ATOM 2980 N N . GLN A 1 389 ? -8.674 -18.125 9.475 1.00 25.61 389 GLN A N 1
ATOM 2981 C CA . GLN A 1 389 ? -9.684 -18.035 8.427 1.00 25.61 389 GLN A CA 1
ATOM 2982 C C . GLN A 1 389 ? -9.260 -16.941 7.451 1.00 25.61 389 GLN A C 1
ATOM 2984 O O . GLN A 1 389 ? -9.354 -15.750 7.737 1.00 25.61 389 GLN A O 1
ATOM 2989 N N . ILE A 1 390 ? -8.774 -17.369 6.288 1.00 25.23 390 ILE A N 1
ATOM 2990 C CA . ILE A 1 390 ? -8.619 -16.511 5.116 1.00 25.23 390 ILE A CA 1
ATOM 2991 C C . ILE A 1 390 ? -10.037 -16.210 4.625 1.00 25.23 390 ILE A C 1
ATOM 2993 O O . ILE A 1 390 ? -10.713 -17.094 4.097 1.00 25.23 390 ILE A O 1
ATOM 2997 N N . TYR A 1 391 ? -10.520 -14.987 4.843 1.00 31.50 391 TYR A N 1
ATOM 2998 C CA . TYR A 1 391 ? -11.767 -14.553 4.221 1.00 31.50 391 TYR A CA 1
ATOM 2999 C C . TYR A 1 391 ? -11.531 -14.405 2.715 1.00 31.50 391 TYR A C 1
ATOM 3001 O O . TYR A 1 391 ? -10.565 -13.743 2.326 1.00 31.50 391 TYR A O 1
ATOM 3009 N N . PRO A 1 392 ? -12.365 -15.016 1.856 1.00 26.45 392 PRO A N 1
ATOM 3010 C CA . PRO A 1 392 ? -12.294 -14.757 0.428 1.00 26.45 392 PRO A CA 1
ATOM 3011 C C . PRO A 1 392 ? -12.520 -13.261 0.173 1.00 26.45 392 PRO A C 1
ATOM 3013 O O . PRO A 1 392 ? -13.353 -12.633 0.830 1.00 26.45 392 PRO A O 1
ATOM 3016 N N . LEU A 1 393 ? -11.751 -12.704 -0.768 1.00 31.84 393 LEU A N 1
ATOM 3017 C CA . LEU A 1 393 ? -11.908 -11.346 -1.294 1.00 31.84 393 LEU A CA 1
ATOM 3018 C C . LEU A 1 393 ? -13.401 -11.035 -1.508 1.00 31.84 393 LEU A C 1
ATOM 3020 O O . LEU A 1 393 ? -14.091 -11.856 -2.123 1.00 31.84 393 LEU A O 1
ATOM 3024 N N . PRO A 1 394 ? -13.922 -9.868 -1.088 1.00 33.09 394 PRO A N 1
ATOM 3025 C CA . PRO A 1 394 ? -15.187 -9.389 -1.629 1.00 33.09 394 PRO A CA 1
ATOM 3026 C C . PRO A 1 394 ? -15.061 -9.351 -3.153 1.00 33.09 394 PRO A C 1
ATOM 3028 O O . PRO A 1 394 ? -14.012 -8.962 -3.671 1.00 33.09 394 PRO A O 1
ATOM 3031 N N . GLU A 1 395 ? -16.087 -9.812 -3.873 1.00 34.94 395 GLU A N 1
ATOM 3032 C CA . GLU A 1 395 ? -16.024 -9.938 -5.331 1.00 34.94 395 GLU A CA 1
ATOM 3033 C C . GLU A 1 395 ? -15.466 -8.655 -5.964 1.00 34.94 395 GLU A C 1
ATOM 3035 O O . GLU A 1 395 ? -15.911 -7.550 -5.647 1.00 34.94 395 GLU A O 1
ATOM 3040 N N . LYS A 1 396 ? -14.504 -8.808 -6.887 1.00 35.03 396 LYS A N 1
ATOM 3041 C CA . LYS A 1 396 ? -13.805 -7.736 -7.629 1.00 35.03 396 LYS A CA 1
ATOM 3042 C C . LYS A 1 396 ? -14.733 -6.603 -8.115 1.00 35.03 396 LYS A C 1
ATOM 3044 O O . LYS A 1 396 ? -14.300 -5.461 -8.255 1.00 35.03 396 LYS A O 1
ATOM 3049 N N . LYS A 1 397 ? -16.016 -6.915 -8.326 1.00 33.09 397 LYS A N 1
ATOM 3050 C CA . LYS A 1 397 ? -17.095 -5.998 -8.700 1.00 33.09 397 LYS A CA 1
ATOM 3051 C C . LYS A 1 397 ? -17.308 -4.837 -7.713 1.00 33.09 397 LYS A C 1
ATOM 3053 O O . LYS A 1 397 ? -17.559 -3.727 -8.158 1.00 33.09 397 LYS A O 1
ATOM 3058 N N . TYR A 1 398 ? -17.128 -5.035 -6.404 1.00 33.94 398 TYR A N 1
ATOM 3059 C CA . TYR A 1 398 ? -17.394 -3.989 -5.401 1.00 33.94 398 TYR A CA 1
ATOM 3060 C C . TYR A 1 398 ? -16.412 -2.809 -5.433 1.00 33.94 398 TYR A C 1
ATOM 3062 O O . TYR A 1 398 ? -16.737 -1.728 -4.944 1.00 33.94 398 TYR A O 1
ATOM 3070 N N . TYR A 1 399 ? -15.213 -3.009 -5.983 1.00 34.78 399 TYR A N 1
ATOM 3071 C CA . TYR A 1 399 ? -14.132 -2.021 -5.930 1.00 34.78 399 TYR A CA 1
ATOM 3072 C C . TYR A 1 399 ? -13.973 -1.222 -7.226 1.00 34.78 399 TYR A C 1
ATOM 3074 O O . TYR A 1 399 ? -13.475 -0.102 -7.183 1.00 34.78 399 TYR A O 1
ATOM 3082 N N . LEU A 1 400 ? -14.395 -1.786 -8.363 1.00 37.25 400 LEU A N 1
ATOM 3083 C CA . LEU A 1 400 ? -14.185 -1.214 -9.699 1.00 37.25 400 LEU A CA 1
ATOM 3084 C C . LEU A 1 400 ? -15.388 -0.417 -10.240 1.00 37.25 400 LEU A C 1
ATOM 3086 O O . LEU A 1 400 ? -15.288 0.155 -11.317 1.00 37.25 400 LEU A O 1
ATOM 3090 N N . GLU A 1 401 ? -16.512 -0.354 -9.519 1.00 34.38 401 GLU A N 1
ATOM 3091 C CA . GLU A 1 401 ? -17.707 0.422 -9.913 1.00 34.38 401 GLU A CA 1
ATOM 3092 C C . GLU A 1 401 ? -17.638 1.917 -9.510 1.00 34.38 401 GLU A C 1
ATOM 3094 O O . GLU A 1 401 ? -18.669 2.545 -9.267 1.00 34.38 401 GLU A O 1
ATOM 3099 N N . ARG A 1 402 ? -16.438 2.509 -9.419 1.00 31.06 402 ARG A N 1
ATOM 3100 C CA . ARG A 1 402 ? -16.246 3.931 -9.081 1.00 31.06 402 ARG A CA 1
ATOM 3101 C C . ARG A 1 402 ? -15.586 4.741 -10.180 1.00 31.06 402 ARG A C 1
ATOM 3103 O O . ARG A 1 402 ? -14.565 4.267 -10.719 1.00 31.06 402 ARG A O 1
#

Foldseek 3Di:
DPPPVVVVVVVPPQPWPKDKDWDWDDDDQAFDWDQPDFDQDPNNFKGKTATDDPAQDKDKDKPDPQWDWDDDSVRNMIMIGGHDAAAQAKDKMWMWMDGPPHIIIMIIITGHRDPPPPQLQVLQLVLVVQQQPFPDDPDPVDRCCPGPQWDWDQDPNGTATATGAQALVQRRAEERDPSPLSRLNHQYAAHHNYAYEEADEANQSNQNHAEDHHHQYAYEEADHHYHLNYQYDAHDNYAYEEEDDLNVLSNLNHAYDHHAQYAYEEEDDLSNLSVLNYQYAHHHQYAYEEADHQSVLNNLNHAEDAHYNYAYEEADHANVLVNPNHAYDHHEHYHYDDADHVSVVPRPNNVVDDHPDDHDDDDDDRPDDDDPPDDDDDDDPDDDDDPPDDDPDDPPVVRPPD

Nearest PDB structures (foldseek):
  4z5w-assembly1_A  TM=8.432E-01  e=1.880E-12  Daucus carota
  4mn8-assembly1_A  TM=9.378E-01  e=4.886E-11  Arabidopsis thaliana
  8weg-assembly1_A  TM=6.256E-01  e=1.229E-12  Brassica napus
  5xjo-assembly2_B  TM=5.541E-01  e=2.142E-13  Arabidopsis thaliana
  3rgx-assembly1_A  TM=7.812E-01  e=1.534E-09  Arabidopsis thaliana